Protein AF-0000000082582341 (afdb_homodimer)

Solvent-accessible surface area (backbone atoms only — not comparable to full-atom values): 35645 Å² total; per-residue (Å²): 130,58,56,36,37,36,41,39,41,53,85,80,61,52,72,66,51,51,49,28,47,57,37,18,52,69,56,39,78,40,77,44,79,39,54,70,82,54,96,83,65,78,53,49,65,34,41,37,36,39,53,39,55,27,40,91,81,21,45,34,65,48,45,54,51,43,51,44,54,44,55,75,72,33,64,54,44,21,33,74,12,40,40,35,38,46,36,32,23,73,27,75,42,28,55,51,55,42,49,28,52,51,49,51,55,40,19,58,17,24,20,22,29,57,32,44,36,62,47,76,36,40,50,86,31,60,55,44,52,76,53,43,78,79,36,100,54,54,56,69,55,46,53,28,50,52,27,26,52,50,24,41,52,58,63,67,58,66,82,79,72,74,68,79,82,63,74,46,30,35,25,34,43,33,64,72,71,46,96,64,46,49,35,58,51,50,47,54,57,19,55,72,66,47,79,73,45,48,75,46,78,44,80,50,49,79,52,61,50,51,47,58,55,73,63,51,71,68,57,34,43,57,27,14,76,66,58,36,48,98,80,42,59,59,47,40,70,46,50,51,53,42,56,70,69,24,36,25,40,36,39,41,35,45,53,51,69,48,26,61,42,24,49,60,43,8,47,62,55,45,47,49,26,53,48,69,61,43,81,34,55,80,22,26,42,34,38,39,28,28,8,51,48,57,22,43,52,46,32,50,32,48,48,43,39,32,38,23,49,68,52,16,18,15,35,30,35,49,36,59,50,73,48,70,35,62,56,84,65,35,44,78,68,40,83,65,42,68,56,54,23,48,54,47,29,53,34,49,62,72,44,80,131,56,58,36,36,37,42,39,42,53,85,81,61,51,70,67,53,51,50,28,45,57,38,19,51,67,55,41,78,41,77,44,79,41,54,69,80,52,94,82,65,77,52,48,66,34,42,37,36,39,53,40,55,25,41,89,79,21,47,36,64,48,45,52,51,42,52,44,54,42,55,74,70,34,66,53,44,20,34,75,11,40,39,35,37,44,34,33,23,72,27,74,41,27,56,51,55,43,50,28,52,50,48,51,55,42,19,59,18,23,20,20,30,56,32,45,35,63,46,74,35,40,51,84,32,61,56,44,51,76,53,44,78,79,36,99,55,55,57,67,55,46,51,28,50,53,27,26,51,51,25,42,52,59,61,68,58,66,82,79,71,73,67,78,83,65,73,46,31,35,28,34,42,33,64,69,70,47,95,64,47,47,35,58,52,50,47,54,56,20,54,72,67,46,80,73,44,48,73,46,79,44,79,50,47,77,52,59,50,51,48,58,56,72,62,50,72,70,56,35,43,57,28,14,77,66,59,36,47,99,78,44,60,57,47,39,71,46,49,52,54,42,56,70,68,24,36,24,38,37,38,40,35,48,52,52,68,48,26,63,42,26,49,59,42,9,50,64,55,43,45,49,28,51,49,70,61,42,83,34,55,81,22,25,44,35,36,38,28,28,8,52,50,55,21,45,53,46,31,50,34,49,47,44,39,33,38,23,49,68,52,15,18,16,34,31,34,49,35,60,53,72,50,72,36,62,58,82,63,36,44,79,70,39,84,66,42,68,57,52,22,48,53,46,29,51,34,49,62,72,44,80

InterPro domains:
  IPR005025 NADPH-dependent FMN reductase-like domain [PF03358] (169-320)
  IPR029039 Flavoprotein-like superfamily [G3DSA:3.40.50.360] (167-350)
  IPR029039 Flavoprotein-like superfamily [SSF52218] (169-330)
  IPR051796 Iron-sulfur flavoprotein SsuE-like [PTHR43278] (169-333)

Foldseek 3Di:
DAEEEEEAQDPDADPLLVLLVVLLCVQDPYYHYDRADDLPDAQEQHEYEYEEEQEPVQHRVRVVVRLVVQVVRAQQSHANYEYAYEYEYLAQDNQLVHVLVNCLSNLSNHYWYFFQRYQYQHNVLVVCVVVCVPDVDDSSVSSSVVSNVSSNCSSPDDQDDPPPPDAAEEEEEEEDPDPFDLLVVLLVLLVVLVVSHHYHYDYQYPPQFDAAPCDDPVQLQVQLQVLHDPVRGPLSVPVLVSLVRHQEYEYRAEADVLEGDPRVVRSLRSNVSPLSVDAQRRYAYAYRYEYQPDNRSSHVSVCCSSPRNPSGHIYGRPRYDYYYDRDGPCSVVPPCSSVSSNVNSVSVSSND/DAEEEEEAQDPDADPLLVLLVVLLCVQDPYYHYDRADDLPDAQEQHEYEYEEEQEPVQHRVRVVVRLVVQVVRAQQSHANYEYAYEYEYLAQDNQLVHVLVNCLSNLSNHYWYFFQRYQYQHNVLVVCVVVCVPDVDDSSVSSSVVSNVSSNCSSPDDQPDPPPPDAAEEEEEEEDDDPFDLLVVLLVLLVVLVVSHHYHYDYQYPPQFDAAPPDDPVQLQVQLVVLHDPVRGPLSVPVLVSLVRGQEYEYRAEADVLEGDPRVVRSLRSNVSPLSVDAQRRYAYAYRYEYQPDNRSSHVSVCCSSPRNPSGHIYGRPRYDYYHDRDGPCSVVPPCSSVSSNVNSVSVSSND

Nearest PDB structures (foldseek):
  2oys-assembly1_A  TM=7.248E-01  e=3.483E-06  Streptococcus pneumoniae TIGR4
  4r81-assembly3_C-2  TM=6.813E-01  e=4.860E-05  Methanothermobacter marburgensis str. Marburg
  4r81-assembly3_B  TM=6.682E-01  e=8.514E-05  Methanothermobacter marburgensis str. Marburg
  4r81-assembly1_A  TM=6.478E-01  e=1.333E-04  Methanothermobacter marburgensis str. Marburg
  9bon-assembly1_A  TM=3.821E-01  e=8.399E-01  Clostridium perfringens

Secondary structure (DSSP, 8-state):
--EEEEE---S---HHHHHHHHHHHTT-SEEEEE-S--TT---TT-EEEEEEEE-TTS--HHHHHHHHHHHHH-TTTTTTEEEEEEEEESSSSSHHHHHHHHHHHHHHTTEEEEEEEEEEE-SS-GGGHHHHTT--S-HHHHHHHHHHHHHHHHHH-------SSS-EEEEEEE---SS--HHHHHHHHHHTT-TTEEEEEEE--TTTSPPP----HHHHHHHHHTT--TT-THIIIIIHHHHHH-SEEEEEEE-SSSS--HHHHHHHHHTHHHHTTS--TT-EEEEEEEESSS-HHHHHHHHIIIIIIIS--BB-TT-EEEEE--STTGGGGSTTHHHHHHHHHHHHHHH-/--EEEEE---S---HHHHHHHHHHHTT-SEEEEE-S--TT---TT-EEEEEEEE-TTS--HHHHHHHHHHHHH-TTTTTTEEEEEEEEESSSSSHHHHHHHHHHHHHHTTEEEEEEEEEEE-SS-GGGHHHHTT--S-HHHHHHHHHHHHHHHHHH-------SSS-EEEEEEE---SS--HHHHHHHHHHTT-TTEEEEEEE--TTTSPPP----HHHHHHHHHTT--TT-THIIIIIHHHHHH-SEEEEEEE-SSSS--HHHHHHHHHTHHHHTTS--TT-EEEEEEEESSS-HHHHHHHHIIIIIIIS--BB-TT-EEEEE--STTGGGGSTTHHHHHHHHHHHHHHH-

Radius of gyration: 24.18 Å; Cα contacts (8 Å, |Δi|>4): 1572; chains: 2; bounding box: 55×69×56 Å

Structure (mmCIF, N/CA/C/O backbone):
data_AF-0000000082582341-model_v1
#
loop_
_entity.id
_entity.type
_entity.pdbx_description
1 polymer 'NAD(P)H-dependent oxidoreductase'
#
loop_
_atom_site.group_PDB
_atom_site.id
_atom_site.type_symbol
_atom_site.label_atom_id
_atom_site.label_alt_id
_atom_site.label_comp_id
_atom_site.label_asym_id
_atom_site.label_entity_id
_atom_site.label_seq_id
_atom_site.pdbx_PDB_ins_code
_atom_site.Cartn_x
_atom_site.Cartn_y
_atom_site.Cartn_z
_atom_site.occupancy
_atom_site.B_iso_or_equiv
_atom_site.auth_seq_id
_atom_site.auth_comp_id
_atom_site.auth_asym_id
_atom_site.auth_atom_id
_atom_site.pdbx_PDB_model_num
ATOM 1 N N . MET A 1 1 ? 14.305 35.844 6.598 1 64 1 MET A N 1
ATOM 2 C CA . MET A 1 1 ? 14.727 35.188 5.359 1 64 1 MET A CA 1
ATOM 3 C C . MET A 1 1 ? 14.422 33.688 5.398 1 64 1 MET A C 1
ATOM 5 O O . MET A 1 1 ? 14.758 33.031 6.371 1 64 1 MET A O 1
ATOM 9 N N . GLU A 1 2 ? 13.531 33.156 4.426 1 87.44 2 GLU A N 1
ATOM 10 C CA . GLU A 1 2 ? 13.109 31.75 4.504 1 87.44 2 GLU A CA 1
ATOM 11 C C . GLU A 1 2 ? 14.164 30.828 3.914 1 87.44 2 GLU A C 1
ATOM 13 O O . GLU A 1 2 ? 14.594 31.016 2.773 1 87.44 2 GLU A O 1
ATOM 18 N N . ILE A 1 3 ? 14.852 30.031 4.793 1 95.56 3 ILE A N 1
ATOM 19 C CA . ILE A 1 3 ? 15.867 29.062 4.383 1 95.56 3 ILE A CA 1
ATOM 20 C C . ILE A 1 3 ? 15.211 27.719 4.105 1 95.56 3 ILE A C 1
ATOM 22 O O . ILE A 1 3 ? 14.391 27.234 4.891 1 95.56 3 ILE A O 1
ATOM 26 N N . LEU A 1 4 ? 15.508 27.188 2.916 1 98.44 4 LEU A N 1
ATOM 27 C CA . LEU A 1 4 ? 15.062 25.844 2.555 1 98.44 4 LEU A CA 1
ATOM 28 C C . LEU A 1 4 ? 16.203 24.828 2.725 1 98.44 4 LEU A C 1
ATOM 30 O O . LEU A 1 4 ? 17.328 25.094 2.318 1 98.44 4 LEU A O 1
ATOM 34 N N . TYR A 1 5 ? 15.945 23.781 3.404 1 98.75 5 TYR A N 1
ATOM 35 C CA . TYR A 1 5 ? 16.891 22.672 3.475 1 98.75 5 TYR A CA 1
ATOM 36 C C . TYR A 1 5 ? 16.5 21.578 2.49 1 98.75 5 TYR A C 1
ATOM 38 O O . TYR A 1 5 ? 15.43 20.969 2.615 1 98.75 5 TYR A O 1
ATOM 46 N N . VAL A 1 6 ? 17.328 21.328 1.526 1 98.81 6 VAL A N 1
ATOM 47 C CA . VAL A 1 6 ? 17.078 20.328 0.488 1 98.81 6 VAL A CA 1
ATOM 48 C C . VAL A 1 6 ? 17.812 19.031 0.838 1 98.81 6 VAL A C 1
ATOM 50 O O . VAL A 1 6 ? 19.047 18.969 0.804 1 98.81 6 VAL A O 1
ATOM 53 N N . VAL A 1 7 ? 17.047 18 1.194 1 98.88 7 VAL A N 1
ATOM 54 C CA . VAL A 1 7 ? 17.594 16.672 1.496 1 98.88 7 VAL A CA 1
ATOM 55 C C . VAL A 1 7 ? 17.781 15.891 0.203 1 98.88 7 VAL A C 1
ATOM 57 O O . VAL A 1 7 ? 16.812 15.414 -0.391 1 98.88 7 VAL A O 1
ATOM 60 N N . SER A 1 8 ? 18.969 15.703 -0.182 1 98.56 8 SER A N 1
ATOM 61 C CA . SER A 1 8 ? 19.312 15.102 -1.469 1 98.56 8 SER A CA 1
ATOM 62 C C . SER A 1 8 ? 20.531 14.195 -1.351 1 98.56 8 SER A C 1
ATOM 64 O O . SER A 1 8 ? 21.562 14.461 -1.955 1 98.56 8 SER A O 1
ATOM 66 N N . PRO A 1 9 ? 20.328 13.055 -0.68 1 98.56 9 PRO A N 1
ATOM 67 C CA . PRO A 1 9 ? 21.484 12.156 -0.505 1 98.56 9 PRO A CA 1
ATOM 68 C C . PRO A 1 9 ? 21.859 11.422 -1.792 1 98.56 9 PRO A C 1
ATOM 70 O O . PRO A 1 9 ? 22.953 10.867 -1.89 1 98.56 9 PRO A O 1
ATOM 73 N N . ASN A 1 10 ? 20.984 11.297 -2.74 1 98.25 10 ASN A N 1
ATOM 74 C CA . ASN A 1 10 ? 21.281 10.688 -4.027 1 98.25 10 ASN A CA 1
ATOM 75 C C . ASN A 1 10 ? 22.094 11.617 -4.918 1 98.25 10 ASN A C 1
ATOM 77 O O . ASN A 1 10 ? 21.609 12.68 -5.32 1 98.25 10 ASN A O 1
ATOM 81 N N . ASP A 1 11 ? 23.297 11.273 -5.297 1 96.12 11 ASP A N 1
ATOM 82 C CA . ASP A 1 11 ? 24.172 12.141 -6.074 1 96.12 11 ASP A CA 1
ATOM 83 C C . ASP A 1 11 ? 23.906 11.992 -7.57 1 96.12 11 ASP A C 1
ATOM 85 O O . ASP A 1 11 ? 24.406 12.789 -8.375 1 96.12 11 ASP A O 1
ATOM 89 N N . ASP A 1 12 ? 23.188 11 -7.926 1 96.25 12 ASP A N 1
ATOM 90 C CA . ASP A 1 12 ? 22.891 10.758 -9.336 1 96.25 12 ASP A CA 1
ATOM 91 C C . ASP A 1 12 ? 21.469 11.211 -9.68 1 96.25 12 ASP A C 1
ATOM 93 O O . ASP A 1 12 ? 20.641 10.398 -10.07 1 96.25 12 ASP A O 1
ATOM 97 N N . LEU A 1 13 ? 21.281 12.508 -9.641 1 98.31 13 LEU A N 1
ATOM 98 C CA . LEU A 1 13 ? 19.969 13.062 -9.938 1 98.31 13 LEU A CA 1
ATOM 99 C C . LEU A 1 13 ? 19.797 13.273 -11.445 1 98.31 13 LEU A C 1
ATOM 101 O O . LEU A 1 13 ? 20.734 13.688 -12.125 1 98.31 13 LEU A O 1
ATOM 105 N N . SER A 1 14 ? 18.734 13 -11.984 1 98.38 14 SER A N 1
ATOM 106 C CA . SER A 1 14 ? 18.406 13.273 -13.383 1 98.38 14 SER A CA 1
ATOM 107 C C . SER A 1 14 ? 18.344 14.773 -13.648 1 98.38 14 SER A C 1
ATOM 109 O O . SER A 1 14 ? 18.125 15.562 -12.734 1 98.38 14 SER A O 1
ATOM 111 N N . ASP A 1 15 ? 18.562 15.195 -14.898 1 98.38 15 ASP A N 1
ATOM 112 C CA . ASP A 1 15 ? 18.406 16.594 -15.289 1 98.38 15 ASP A CA 1
ATOM 113 C C . ASP A 1 15 ? 17 17.094 -14.977 1 98.38 15 ASP A C 1
ATOM 115 O O . ASP A 1 15 ? 16.828 18.234 -14.531 1 98.38 15 ASP A O 1
ATOM 119 N N . ARG A 1 16 ? 16.047 16.297 -15.227 1 98.5 16 ARG A N 1
ATOM 120 C CA . ARG A 1 16 ? 14.672 16.672 -14.961 1 98.5 16 ARG A CA 1
ATOM 121 C C . ARG A 1 16 ? 14.477 17.047 -13.492 1 98.5 16 ARG A C 1
ATOM 123 O O . ARG A 1 16 ? 13.898 18.094 -13.18 1 98.5 16 ARG A O 1
ATOM 130 N N . LEU A 1 17 ? 14.922 16.156 -12.547 1 98.88 17 LEU A N 1
ATOM 131 C CA . LEU A 1 17 ? 14.766 16.422 -11.125 1 98.88 17 LEU A CA 1
ATOM 132 C C . LEU A 1 17 ? 15.531 17.672 -10.719 1 98.88 17 LEU A C 1
ATOM 134 O O . LEU A 1 17 ? 15.078 18.438 -9.859 1 98.88 17 LEU A O 1
ATOM 138 N N . LYS A 1 18 ? 16.688 17.906 -11.312 1 98.75 18 LYS A N 1
ATOM 139 C CA . LYS A 1 18 ? 17.453 19.125 -11.047 1 98.75 18 LYS A CA 1
ATOM 140 C C . LYS A 1 18 ? 16.672 20.359 -11.461 1 98.75 18 LYS A C 1
ATOM 142 O O . LYS A 1 18 ? 16.656 21.359 -10.727 1 98.75 18 LYS A O 1
ATOM 147 N N . TYR A 1 19 ? 16.047 20.312 -12.617 1 98.75 19 TYR A N 1
ATOM 148 C CA . TYR A 1 19 ? 15.273 21.453 -13.102 1 98.75 19 TYR A CA 1
ATOM 149 C C . TYR A 1 19 ? 14.031 21.656 -12.242 1 98.75 19 TYR A C 1
ATOM 151 O O . TYR A 1 19 ? 13.633 22.797 -11.984 1 98.75 19 TYR A O 1
ATOM 159 N N . MET A 1 20 ? 13.375 20.562 -11.875 1 98.88 20 MET A N 1
ATOM 160 C CA . MET A 1 20 ? 12.281 20.688 -10.914 1 98.88 20 MET A CA 1
ATOM 161 C C . MET A 1 20 ? 12.734 21.422 -9.664 1 98.88 20 MET A C 1
ATOM 163 O O . MET A 1 20 ? 12.039 22.328 -9.195 1 98.88 20 MET A O 1
ATOM 167 N N . THR A 1 21 ? 13.875 21.016 -9.172 1 98.88 21 THR A N 1
ATOM 168 C CA . THR A 1 21 ? 14.422 21.578 -7.945 1 98.88 21 THR A CA 1
ATOM 169 C C . THR A 1 21 ? 14.734 23.062 -8.133 1 98.88 21 THR A C 1
ATOM 171 O O . THR A 1 21 ? 14.422 23.891 -7.266 1 98.88 21 THR A O 1
ATOM 174 N N . GLU A 1 22 ? 15.328 23.406 -9.242 1 98.75 22 GLU A N 1
ATOM 175 C CA . GLU A 1 22 ? 15.672 24.797 -9.547 1 98.75 22 GLU A CA 1
ATOM 176 C C . GLU A 1 22 ? 14.438 25.688 -9.523 1 98.75 22 GLU A C 1
ATOM 178 O O . GLU A 1 22 ? 14.5 26.828 -9.07 1 98.75 22 GLU A O 1
ATOM 183 N N . ASN A 1 23 ? 13.367 25.203 -10.086 1 98.88 23 ASN A N 1
ATOM 184 C CA . ASN A 1 23 ? 12.133 25.969 -10.078 1 98.88 23 ASN A CA 1
ATOM 185 C C . ASN A 1 23 ? 11.531 26.062 -8.68 1 98.88 23 ASN A C 1
ATOM 187 O O . ASN A 1 23 ? 11.031 27.109 -8.281 1 98.88 23 ASN A O 1
ATOM 191 N N . PHE A 1 24 ? 11.602 25 -7.961 1 98.88 24 PHE A N 1
ATOM 192 C CA . PHE A 1 24 ? 11.062 24.953 -6.605 1 98.88 24 PHE A CA 1
ATOM 193 C C . PHE A 1 24 ? 11.766 25.969 -5.707 1 98.88 24 PHE A C 1
ATOM 195 O O . PHE A 1 24 ? 11.117 26.703 -4.969 1 98.88 24 PHE A O 1
ATOM 202 N N . ILE A 1 25 ? 13.062 26.094 -5.738 1 98.62 25 ILE A N 1
ATOM 203 C CA . ILE A 1 25 ? 13.852 26.797 -4.738 1 98.62 25 ILE A CA 1
ATOM 204 C C . ILE A 1 25 ? 13.852 28.297 -5.039 1 98.62 25 ILE A C 1
ATOM 206 O O . ILE A 1 25 ? 14.266 29.109 -4.203 1 98.62 25 ILE A O 1
ATOM 210 N N . LYS A 1 26 ? 13.328 28.719 -6.203 1 98 26 LYS A N 1
ATOM 211 C CA . LYS A 1 26 ? 13.227 30.125 -6.555 1 98 26 LYS A CA 1
ATOM 212 C C . LYS A 1 26 ? 12.391 30.891 -5.523 1 98 26 LYS A C 1
ATOM 214 O O . LYS A 1 26 ? 12.5 32.125 -5.418 1 98 26 LYS A O 1
ATOM 219 N N . ASN A 1 27 ? 11.633 30.234 -4.801 1 97 27 ASN A N 1
ATOM 220 C CA . ASN A 1 27 ? 10.711 30.828 -3.842 1 97 27 ASN A CA 1
ATOM 221 C C . ASN A 1 27 ? 11.383 31.094 -2.5 1 97 27 ASN A C 1
ATOM 223 O O . ASN A 1 27 ? 10.766 31.625 -1.58 1 97 27 ASN A O 1
ATOM 227 N N . PHE A 1 28 ? 12.625 30.734 -2.359 1 97.88 28 PHE A N 1
ATOM 228 C CA . PHE A 1 28 ? 13.344 30.844 -1.098 1 97.88 28 PHE A CA 1
ATOM 229 C C . PHE A 1 28 ? 14.555 31.75 -1.239 1 97.88 28 PHE A C 1
ATOM 231 O O . PHE A 1 28 ? 15.156 31.844 -2.312 1 97.88 28 PHE A O 1
ATOM 238 N N . ASP A 1 29 ? 14.961 32.438 -0.129 1 96.81 29 ASP A N 1
ATOM 239 C CA . ASP A 1 29 ? 16.094 33.344 -0.121 1 96.81 29 ASP A CA 1
ATOM 240 C C . ASP A 1 29 ? 17.422 32.594 -0.11 1 96.81 29 ASP A C 1
ATOM 242 O O . ASP A 1 29 ? 18.406 33.062 -0.669 1 96.81 29 ASP A O 1
ATOM 246 N N . SER A 1 30 ? 17.406 31.531 0.622 1 97.19 30 SER A N 1
ATOM 247 C CA . SER A 1 30 ? 18.609 30.719 0.749 1 97.19 30 SER A CA 1
ATOM 248 C C . SER A 1 30 ? 18.281 29.234 0.771 1 97.19 30 SER A C 1
ATOM 250 O O . SER A 1 30 ? 17.172 28.844 1.163 1 97.19 30 SER A O 1
ATOM 252 N N . VAL A 1 31 ? 19.203 28.469 0.292 1 98.19 31 VAL A N 1
ATOM 253 C CA . VAL A 1 31 ? 19.031 27.016 0.19 1 98.19 31 VAL A CA 1
ATOM 254 C C . VAL A 1 31 ? 20.25 26.312 0.762 1 98.19 31 VAL A C 1
ATOM 256 O O . VAL A 1 31 ? 21.391 26.703 0.484 1 98.19 31 VAL A O 1
ATOM 259 N N . LYS A 1 32 ? 20.047 25.375 1.616 1 98.12 32 LYS A N 1
ATOM 260 C CA . LYS A 1 32 ? 21.094 24.5 2.133 1 98.12 32 LYS A CA 1
ATOM 261 C C . LYS A 1 32 ? 20.859 23.047 1.711 1 98.12 32 LYS A C 1
ATOM 263 O O . LYS A 1 32 ? 19.797 22.484 1.974 1 98.12 32 LYS A O 1
ATOM 268 N N . TYR A 1 33 ? 21.844 22.453 1.106 1 98.25 33 TYR A N 1
ATOM 269 C CA . TYR A 1 33 ? 21.734 21.078 0.656 1 98.25 33 TYR A CA 1
ATOM 270 C C . TYR A 1 33 ? 22.297 20.125 1.698 1 98.25 33 TYR A C 1
ATOM 272 O O . TYR A 1 33 ? 23.375 20.344 2.248 1 98.25 33 TYR A O 1
ATOM 280 N N . ILE A 1 34 ? 21.516 19.125 2.014 1 98.56 34 ILE A N 1
ATOM 281 C CA . ILE A 1 34 ? 21.922 18.047 2.898 1 98.56 34 ILE A CA 1
ATOM 282 C C . ILE A 1 34 ? 22.188 16.781 2.078 1 98.56 34 ILE A C 1
ATOM 284 O O . ILE A 1 34 ? 21.25 16.141 1.586 1 98.56 34 ILE A O 1
ATOM 288 N N . LYS A 1 35 ? 23.422 16.297 2.049 1 97.88 35 LYS A N 1
ATOM 289 C CA . LYS A 1 35 ? 23.812 15.211 1.156 1 97.88 35 LYS A CA 1
ATOM 290 C C . LYS A 1 35 ? 24.016 13.914 1.927 1 97.88 35 LYS A C 1
ATOM 292 O O . LYS A 1 35 ? 23.984 12.828 1.341 1 97.88 35 LYS A O 1
ATOM 297 N N . LYS A 1 36 ? 24.312 14.07 3.182 1 97.44 36 LYS A N 1
ATOM 298 C CA . LYS A 1 36 ? 24.562 12.898 4.016 1 97.44 36 LYS A CA 1
ATOM 299 C C . LYS A 1 36 ? 24.156 13.156 5.465 1 97.44 36 LYS A C 1
ATOM 301 O O . LYS A 1 36 ? 24.047 14.312 5.887 1 97.44 36 LYS A O 1
ATOM 306 N N . PHE A 1 37 ? 23.938 12.094 6.129 1 97.69 37 PHE A N 1
ATOM 307 C CA . PHE A 1 37 ? 23.672 12.18 7.562 1 97.69 37 PHE A CA 1
ATOM 308 C C . PHE A 1 37 ? 24.984 12.328 8.336 1 97.69 37 PHE A C 1
ATOM 310 O O . PHE A 1 37 ? 25.984 11.688 8.016 1 97.69 37 PHE A O 1
ATOM 317 N N . THR A 1 38 ? 25 13.234 9.234 1 96.88 38 THR A N 1
ATOM 318 C CA . THR A 1 38 ? 26.047 13.375 10.25 1 96.88 38 THR A CA 1
ATOM 319 C C . THR A 1 38 ? 25.438 13.492 11.641 1 96.88 38 THR A C 1
ATOM 321 O O . THR A 1 38 ? 24.312 13.977 11.797 1 96.88 38 THR A O 1
ATOM 324 N N . PRO A 1 39 ? 26.094 13.039 12.625 1 94.19 39 PRO A N 1
ATOM 325 C CA . PRO A 1 39 ? 25.547 13.109 13.984 1 94.19 39 PRO A CA 1
ATOM 326 C C . PRO A 1 39 ? 25.188 14.531 14.406 1 94.19 39 PRO A C 1
ATOM 328 O O . PRO A 1 39 ? 24.344 14.727 15.281 1 94.19 39 PRO A O 1
ATOM 331 N N . SER A 1 40 ? 25.812 15.531 13.82 1 95.19 40 SER A N 1
ATOM 332 C CA . SER A 1 40 ? 25.578 16.922 14.195 1 95.19 40 SER A CA 1
ATOM 333 C C . SER A 1 40 ? 24.438 17.531 13.383 1 95.19 40 SER A C 1
ATOM 335 O O . SER A 1 40 ? 24.047 18.672 13.617 1 95.19 40 SER A O 1
ATOM 337 N N . LEU A 1 41 ? 23.891 16.75 12.477 1 96.69 41 LEU A N 1
ATOM 338 C CA . LEU A 1 41 ? 22.844 17.25 11.594 1 96.69 41 LEU A CA 1
ATOM 339 C C . LEU A 1 41 ? 21.594 17.594 12.383 1 96.69 41 LEU A C 1
ATOM 341 O O . LEU A 1 41 ? 21.109 16.781 13.18 1 96.69 41 LEU A O 1
ATOM 345 N N . ASN A 1 42 ? 21.109 18.781 12.273 1 97.5 42 ASN A N 1
ATOM 346 C CA . ASN A 1 42 ? 19.859 19.234 12.891 1 97.5 42 ASN A CA 1
ATOM 347 C C . ASN A 1 42 ? 18.844 19.672 11.844 1 97.5 42 ASN A C 1
ATOM 349 O O . ASN A 1 42 ? 19.031 20.672 11.164 1 97.5 42 ASN A O 1
ATOM 353 N N . LEU A 1 43 ? 17.766 18.969 11.719 1 98.12 43 LEU A N 1
ATOM 354 C CA . LEU A 1 43 ? 16.719 19.281 10.734 1 98.12 43 LEU A CA 1
ATOM 355 C C . LEU A 1 43 ? 15.414 19.641 11.422 1 98.12 43 LEU A C 1
ATOM 357 O O . LEU A 1 43 ? 14.344 19.578 10.805 1 98.12 43 LEU A O 1
ATOM 361 N N . LYS A 1 44 ? 15.477 19.984 12.75 1 98.06 44 LYS A N 1
ATOM 362 C CA . LYS A 1 44 ? 14.297 20.453 13.477 1 98.06 44 LYS A CA 1
ATOM 363 C C . LYS A 1 44 ? 13.977 21.906 13.133 1 98.06 44 LYS A C 1
ATOM 365 O O . LYS A 1 44 ? 14.875 22.703 12.883 1 98.06 44 LYS A O 1
ATOM 370 N N . ASN A 1 45 ? 12.688 22.234 13.125 1 96.44 45 ASN A N 1
ATOM 371 C CA . ASN A 1 45 ? 12.211 23.594 12.906 1 96.44 45 ASN A CA 1
ATOM 372 C C . ASN A 1 45 ? 12.688 24.156 11.562 1 96.44 45 ASN A C 1
ATOM 374 O O . ASN A 1 45 ? 13.211 25.266 11.492 1 96.44 45 ASN A O 1
ATOM 378 N N . LYS A 1 46 ? 12.547 23.312 10.523 1 97.44 46 LYS A N 1
ATOM 379 C CA . LYS A 1 46 ? 13.023 23.703 9.195 1 97.44 46 LYS A CA 1
ATOM 380 C C . LYS A 1 46 ? 11.961 23.469 8.141 1 97.44 46 LYS A C 1
ATOM 382 O O . LYS A 1 46 ? 11.016 22.703 8.359 1 97.44 46 LYS A O 1
ATOM 387 N N . LYS A 1 47 ? 12.039 24.203 7.07 1 98.19 47 LYS A N 1
ATOM 388 C CA . LYS A 1 47 ? 11.375 23.812 5.828 1 98.19 47 LYS A CA 1
ATOM 389 C C . LYS A 1 47 ? 12.227 22.844 5.02 1 98.19 47 LYS A C 1
ATOM 391 O O . LYS A 1 47 ? 13.383 23.156 4.695 1 98.19 47 LYS A O 1
ATOM 396 N N . LEU A 1 48 ? 11.664 21.719 4.703 1 98.81 48 LEU A N 1
ATOM 397 C CA . LEU A 1 48 ? 12.43 20.641 4.109 1 98.81 48 LEU A CA 1
ATOM 398 C C . LEU A 1 48 ? 11.891 20.281 2.73 1 98.81 48 LEU A C 1
ATOM 400 O O . LEU A 1 48 ? 10.68 20.25 2.52 1 98.81 48 LEU A O 1
ATOM 404 N N . LEU A 1 49 ? 12.742 20.062 1.791 1 98.94 49 LEU A N 1
ATOM 405 C CA . LEU A 1 49 ? 12.43 19.469 0.498 1 98.94 49 LEU A CA 1
ATOM 406 C C . LEU A 1 49 ? 13.188 18.156 0.308 1 98.94 49 LEU A C 1
ATOM 408 O O . LEU A 1 49 ? 14.422 18.141 0.325 1 98.94 49 LEU A O 1
ATOM 412 N N . PHE A 1 50 ? 12.492 17.062 0.195 1 98.94 50 PHE A N 1
ATOM 413 C CA . PHE A 1 50 ? 13.094 15.766 -0.097 1 98.94 50 PHE A CA 1
ATOM 414 C C . PHE A 1 50 ? 13.133 15.508 -1.6 1 98.94 50 PHE A C 1
ATOM 416 O O . PHE A 1 50 ? 12.102 15.594 -2.273 1 98.94 50 PHE A O 1
ATOM 423 N N . LEU A 1 51 ? 14.289 15.242 -2.129 1 98.94 51 LEU A N 1
ATOM 424 C CA . LEU A 1 51 ? 14.422 14.859 -3.531 1 98.94 51 LEU A CA 1
ATOM 425 C C . LEU A 1 51 ? 14.547 13.344 -3.672 1 98.94 51 LEU A C 1
ATOM 427 O O . LEU A 1 51 ? 15.414 12.727 -3.053 1 98.94 51 LEU A O 1
ATOM 431 N N . LEU A 1 52 ? 13.695 12.758 -4.469 1 98.94 52 LEU A N 1
ATOM 432 C CA . LEU A 1 52 ? 13.727 11.312 -4.707 1 98.94 52 LEU A CA 1
ATOM 433 C C . LEU A 1 52 ? 14.031 11.016 -6.168 1 98.94 52 LEU A C 1
ATOM 435 O O . LEU A 1 52 ? 13.25 11.359 -7.055 1 98.94 52 LEU A O 1
ATOM 439 N N . GLN A 1 53 ? 15.125 10.445 -6.43 1 98.88 53 GLN A N 1
ATOM 440 C CA . GLN A 1 53 ? 15.438 9.859 -7.73 1 98.88 53 GLN A CA 1
ATOM 441 C C . GLN A 1 53 ? 15.242 8.352 -7.719 1 98.88 53 GLN A C 1
ATOM 443 O O . GLN A 1 53 ? 16.062 7.617 -7.16 1 98.88 53 GLN A O 1
ATOM 448 N N . LEU A 1 54 ? 14.227 7.891 -8.375 1 98.75 54 LEU A N 1
ATOM 449 C CA . LEU A 1 54 ? 13.852 6.484 -8.258 1 98.75 54 LEU A CA 1
ATOM 450 C C . LEU A 1 54 ? 14.562 5.645 -9.312 1 98.75 54 LEU A C 1
ATOM 452 O O . LEU A 1 54 ? 14.711 6.078 -10.461 1 98.75 54 LEU A O 1
ATOM 456 N N . ASP A 1 55 ? 14.984 4.473 -8.906 1 98.12 55 ASP A N 1
ATOM 457 C CA . ASP A 1 55 ? 15.625 3.535 -9.82 1 98.12 55 ASP A CA 1
ATOM 458 C C . ASP A 1 55 ? 14.594 2.691 -10.555 1 98.12 55 ASP A C 1
ATOM 460 O O . ASP A 1 55 ? 13.406 3.02 -10.555 1 98.12 55 ASP A O 1
ATOM 464 N N . VAL A 1 56 ? 15.023 1.624 -11.203 1 97.56 56 VAL A N 1
ATOM 465 C CA . VAL A 1 56 ? 14.195 0.828 -12.102 1 97.56 56 VAL A CA 1
ATOM 466 C C . VAL A 1 56 ? 13.086 0.139 -11.305 1 97.56 56 VAL A C 1
ATOM 468 O O . VAL A 1 56 ? 12.031 -0.181 -11.852 1 97.56 56 VAL A O 1
ATOM 471 N N . ASN A 1 57 ? 13.305 -0.049 -9.945 1 98.19 57 ASN A N 1
ATOM 472 C CA . ASN A 1 57 ? 12.32 -0.753 -9.125 1 98.19 57 ASN A CA 1
ATOM 473 C C . ASN A 1 57 ? 11.508 0.214 -8.266 1 98.19 57 ASN A C 1
ATOM 475 O O . ASN A 1 57 ? 10.719 -0.212 -7.426 1 98.19 57 ASN A O 1
ATOM 479 N N . GLY A 1 58 ? 11.711 1.538 -8.422 1 98.12 58 GLY A N 1
ATOM 480 C CA . GLY A 1 58 ? 10.883 2.531 -7.762 1 98.12 58 GLY A CA 1
ATOM 481 C C . GLY A 1 58 ? 11.406 2.934 -6.395 1 98.12 58 GLY A C 1
ATOM 482 O O . GLY A 1 58 ? 10.648 3.393 -5.543 1 98.12 58 GLY A O 1
ATOM 483 N N . PHE A 1 59 ? 12.742 2.744 -6.133 1 98.62 59 PHE A N 1
ATOM 484 C CA . PHE A 1 59 ? 13.312 3.115 -4.844 1 98.62 59 PHE A CA 1
ATOM 485 C C . PHE A 1 59 ? 14.43 4.137 -5.02 1 98.62 59 PHE A C 1
ATOM 487 O O . PHE A 1 59 ? 15.055 4.203 -6.078 1 98.62 59 PHE A O 1
ATOM 494 N N . ASP A 1 60 ? 14.578 5.039 -4.152 1 98.75 60 ASP A N 1
ATOM 495 C CA . ASP A 1 60 ? 15.773 5.855 -3.959 1 98.75 60 ASP A CA 1
ATOM 496 C C . ASP A 1 60 ? 16.594 5.359 -2.771 1 98.75 60 ASP A C 1
ATOM 498 O O . ASP A 1 60 ? 16.391 5.793 -1.639 1 98.75 60 ASP A O 1
ATOM 502 N N . LEU A 1 61 ? 17.547 4.453 -3.033 1 98.56 61 LEU A N 1
ATOM 503 C CA . LEU A 1 61 ? 18.266 3.729 -1.984 1 98.56 61 LEU A CA 1
ATOM 504 C C . LEU A 1 61 ? 19.062 4.684 -1.11 1 98.56 61 LEU A C 1
ATOM 506 O O . LEU A 1 61 ? 19.047 4.57 0.117 1 98.56 61 LEU A O 1
ATOM 510 N N . PRO A 1 62 ? 19.734 5.699 -1.667 1 98.75 62 PRO A N 1
ATOM 511 C CA . PRO A 1 62 ? 20.438 6.66 -0.807 1 98.75 62 PRO A CA 1
ATOM 512 C C . PRO A 1 62 ? 19.484 7.395 0.141 1 98.75 62 PRO A C 1
ATOM 514 O O . PRO A 1 62 ? 19.828 7.605 1.31 1 98.75 62 PRO A O 1
ATOM 517 N N . MET A 1 63 ? 18.344 7.816 -0.318 1 98.81 63 MET A N 1
ATOM 518 C CA . MET A 1 63 ? 17.375 8.492 0.546 1 98.81 63 MET A CA 1
ATOM 519 C C . MET A 1 63 ? 16.906 7.566 1.665 1 98.81 63 MET A C 1
ATOM 521 O O . MET A 1 63 ? 16.828 7.98 2.822 1 98.81 63 MET A O 1
ATOM 525 N N . LEU A 1 64 ? 16.609 6.281 1.291 1 98.75 64 LEU A N 1
ATOM 526 C CA . LEU A 1 64 ? 16.172 5.328 2.305 1 98.75 64 LEU A CA 1
ATOM 527 C C . LEU A 1 64 ? 17.25 5.133 3.367 1 98.75 64 LEU A C 1
ATOM 529 O O . LEU A 1 64 ? 16.938 5 4.555 1 98.75 64 LEU A O 1
ATOM 533 N N . ASN A 1 65 ? 18.453 5.066 2.889 1 98.69 65 ASN A N 1
ATOM 534 C CA . ASN A 1 65 ? 19.562 4.938 3.838 1 98.69 65 ASN A CA 1
ATOM 535 C C . ASN A 1 65 ? 19.672 6.164 4.738 1 98.69 65 ASN A C 1
ATOM 537 O O . ASN A 1 65 ? 19.906 6.035 5.941 1 98.69 65 ASN A O 1
ATOM 541 N N . PHE A 1 66 ? 19.562 7.375 4.16 1 98.81 66 PHE A N 1
ATOM 542 C CA . PHE A 1 66 ? 19.594 8.625 4.918 1 98.81 66 PHE A CA 1
ATOM 543 C C . PHE A 1 66 ? 18.516 8.625 5.996 1 98.81 66 PHE A C 1
ATOM 545 O O . PHE A 1 66 ? 18.781 8.953 7.152 1 98.81 66 PHE A O 1
ATOM 552 N N . LEU A 1 67 ? 17.297 8.258 5.648 1 98.75 67 LEU A N 1
ATOM 553 C CA . LEU A 1 67 ? 16.172 8.242 6.574 1 98.75 67 LEU A CA 1
ATOM 554 C C . LEU A 1 67 ? 16.375 7.207 7.672 1 98.75 67 LEU A C 1
ATOM 556 O O . LEU A 1 67 ? 15.961 7.41 8.812 1 98.75 67 LEU A O 1
ATOM 560 N N . LYS A 1 68 ? 16.984 6.082 7.285 1 98.5 68 LYS A N 1
ATOM 561 C CA . LYS A 1 68 ? 17.312 5.066 8.281 1 98.5 68 LYS A CA 1
ATOM 562 C C . LYS A 1 68 ? 18.25 5.629 9.352 1 98.5 68 LYS A C 1
ATOM 564 O O . LYS A 1 68 ? 18 5.445 10.547 1 98.5 68 LYS A O 1
ATOM 569 N N . GLU A 1 69 ? 19.266 6.312 8.906 1 98.38 69 GLU A N 1
ATOM 570 C CA . GLU A 1 69 ? 20.234 6.902 9.836 1 98.38 69 GLU A CA 1
ATOM 571 C C . GLU A 1 69 ? 19.562 7.953 10.719 1 98.38 69 GLU A C 1
ATOM 573 O O . GLU A 1 69 ? 19.844 8.023 11.922 1 98.38 69 GLU A O 1
ATOM 578 N N . LEU A 1 70 ? 18.719 8.773 10.156 1 98.19 70 LEU A N 1
ATOM 579 C CA . LEU A 1 70 ? 17.969 9.773 10.922 1 98.19 70 LEU A CA 1
ATOM 580 C C . LEU A 1 70 ? 17.109 9.109 11.992 1 98.19 70 LEU A C 1
ATOM 582 O O . LEU A 1 70 ? 17.094 9.555 13.141 1 98.19 70 LEU A O 1
ATOM 586 N N . SER A 1 71 ? 16.406 8.039 11.586 1 98 71 SER A N 1
ATOM 587 C CA . SER A 1 71 ? 15.508 7.32 12.492 1 98 71 SER A CA 1
ATOM 588 C C . SER A 1 71 ? 16.266 6.703 13.656 1 98 71 SER A C 1
ATOM 590 O O . SER A 1 71 ? 15.766 6.637 14.773 1 98 71 SER A O 1
ATOM 592 N N . CYS A 1 72 ? 17.469 6.227 13.406 1 97.44 72 CYS A N 1
ATOM 593 C CA . CYS A 1 72 ? 18.297 5.602 14.43 1 97.44 72 CYS A CA 1
ATOM 594 C C . CYS A 1 72 ? 18.859 6.645 15.391 1 97.44 72 CYS A C 1
ATOM 596 O O . CYS A 1 72 ? 19.109 6.348 16.562 1 97.44 72 CYS A O 1
ATOM 598 N N . SER A 1 73 ? 18.969 7.875 14.922 1 97.38 73 SER A N 1
ATOM 599 C CA . SER A 1 73 ? 19.625 8.914 15.703 1 97.38 73 SER A CA 1
ATOM 600 C C . SER A 1 73 ? 18.656 9.578 16.672 1 97.38 73 SER A C 1
ATOM 602 O O . SER A 1 73 ? 19.016 9.852 17.828 1 97.38 73 SER A O 1
ATOM 604 N N . ASP A 1 74 ? 17.484 9.969 16.156 1 97.38 74 ASP A N 1
ATOM 605 C CA . ASP A 1 74 ? 16.531 10.742 16.938 1 97.38 74 ASP A CA 1
ATOM 606 C C . ASP A 1 74 ? 15.102 10.508 16.438 1 97.38 74 ASP A C 1
ATOM 608 O O . ASP A 1 74 ? 14.773 10.828 15.289 1 97.38 74 ASP A O 1
ATOM 612 N N . LYS A 1 75 ? 14.25 10.047 17.281 1 96.38 75 LYS A N 1
ATOM 613 C CA . LYS A 1 75 ? 12.867 9.75 16.922 1 96.38 75 LYS A CA 1
ATOM 614 C C . LYS A 1 75 ? 12.078 11.023 16.641 1 96.38 75 LYS A C 1
ATOM 616 O O . LYS A 1 75 ? 10.969 10.969 16.109 1 96.38 75 LYS A O 1
ATOM 621 N N . ASN A 1 76 ? 12.586 12.133 16.953 1 97.81 76 ASN A N 1
ATOM 622 C CA . ASN A 1 76 ? 12 13.43 16.656 1 97.81 76 ASN A CA 1
ATOM 623 C C . ASN A 1 76 ? 12.938 14.297 15.82 1 97.81 76 ASN A C 1
ATOM 625 O O . ASN A 1 76 ? 12.984 15.516 15.992 1 97.81 76 ASN A O 1
ATOM 629 N N . ALA A 1 77 ? 13.703 13.609 14.938 1 98.44 77 ALA A N 1
ATOM 630 C CA . ALA A 1 77 ? 14.758 14.266 14.172 1 98.44 77 ALA A CA 1
ATOM 631 C C . ALA A 1 77 ? 14.195 15.391 13.312 1 98.44 77 ALA A C 1
ATOM 633 O O . ALA A 1 77 ? 14.93 16.297 12.922 1 98.44 77 ALA A O 1
ATOM 634 N N . LEU A 1 78 ? 12.852 15.422 13.047 1 98.69 78 LEU A N 1
ATOM 635 C CA . LEU A 1 78 ? 12.258 16.406 12.156 1 98.69 78 LEU A CA 1
ATOM 636 C C . LEU A 1 78 ? 11.172 17.203 12.875 1 98.69 78 LEU A C 1
ATOM 638 O O . LEU A 1 78 ? 10.242 17.703 12.234 1 98.69 78 LEU A O 1
ATOM 642 N N . GLU A 1 79 ? 11.305 17.344 14.18 1 97.69 79 GLU A N 1
ATOM 643 C CA . GLU A 1 79 ? 10.328 18.031 15.016 1 97.69 79 GLU A CA 1
ATOM 644 C C . GLU A 1 79 ? 10.094 19.469 14.531 1 97.69 79 GLU A C 1
ATOM 646 O O . GLU A 1 79 ? 11.047 20.203 14.297 1 97.69 79 GLU A O 1
ATOM 651 N N . ASN A 1 80 ? 8.828 19.844 14.344 1 95.38 80 ASN A N 1
ATOM 652 C CA . ASN A 1 80 ? 8.375 21.172 13.992 1 95.38 80 ASN A CA 1
ATOM 653 C C . ASN A 1 80 ? 8.805 21.562 12.578 1 95.38 80 ASN A C 1
ATOM 655 O O . ASN A 1 80 ? 8.812 22.75 12.227 1 95.38 80 ASN A O 1
ATOM 659 N N . SER A 1 81 ? 9.258 20.609 11.797 1 97.75 81 SER A N 1
ATOM 660 C CA . SER A 1 81 ? 9.617 20.891 10.406 1 97.75 81 SER A CA 1
ATOM 661 C C . SER A 1 81 ? 8.453 20.609 9.469 1 97.75 81 SER A C 1
ATOM 663 O O . SER A 1 81 ? 7.496 19.922 9.836 1 97.75 81 SER A O 1
ATOM 665 N N . THR A 1 82 ? 8.422 21.219 8.344 1 98.06 82 THR A N 1
ATOM 666 C CA . THR A 1 82 ? 7.43 21.031 7.297 1 98.06 82 THR A CA 1
ATOM 667 C C . THR A 1 82 ? 8.094 20.594 5.992 1 98.06 82 THR A C 1
ATOM 669 O O . THR A 1 82 ? 9.062 21.203 5.543 1 98.06 82 THR A O 1
ATOM 672 N N . GLY A 1 83 ? 7.562 19.531 5.461 1 98.31 83 GLY A N 1
ATOM 673 C CA . GLY A 1 83 ? 8.266 18.922 4.34 1 98.31 83 GLY A CA 1
ATOM 674 C C . GLY A 1 83 ? 7.453 18.906 3.062 1 98.31 83 GLY A C 1
ATOM 675 O O . GLY A 1 83 ? 6.223 19 3.102 1 98.31 83 GLY A O 1
ATOM 676 N N . ALA A 1 84 ? 8.094 18.812 1.938 1 98.88 84 ALA A N 1
ATOM 677 C CA . ALA A 1 84 ? 7.594 18.547 0.595 1 98.88 84 ALA A CA 1
ATOM 678 C C . ALA A 1 84 ? 8.539 17.625 -0.167 1 98.88 84 ALA A C 1
ATOM 680 O O . ALA A 1 84 ? 9.656 17.359 0.285 1 98.88 84 ALA A O 1
ATOM 681 N N . LEU A 1 85 ? 8.055 17.094 -1.284 1 98.94 85 LEU A N 1
ATOM 682 C CA . LEU A 1 85 ? 8.883 16.156 -2.041 1 98.94 85 LEU A CA 1
ATOM 683 C C . LEU A 1 85 ? 8.812 16.469 -3.535 1 98.94 85 LEU A C 1
ATOM 685 O O . LEU A 1 85 ? 7.75 16.812 -4.055 1 98.94 85 LEU A O 1
ATOM 689 N N . LEU A 1 86 ? 9.891 16.391 -4.199 1 98.94 86 LEU A N 1
ATOM 690 C CA . LEU A 1 86 ? 9.977 16.234 -5.645 1 98.94 86 LEU A CA 1
ATOM 691 C C . LEU A 1 86 ? 10.5 14.852 -6.008 1 98.94 86 LEU A C 1
ATOM 693 O O . LEU A 1 86 ? 11.5 14.391 -5.453 1 98.94 86 LEU A O 1
ATOM 697 N N . VAL A 1 87 ? 9.812 14.148 -6.895 1 98.88 87 VAL A N 1
ATOM 698 C CA . VAL A 1 87 ? 10.188 12.773 -7.207 1 98.88 87 VAL A CA 1
ATOM 699 C C . VAL A 1 87 ? 10.242 12.586 -8.719 1 98.88 87 VAL A C 1
ATOM 701 O O . VAL A 1 87 ? 9.359 13.062 -9.445 1 98.88 87 VAL A O 1
ATOM 704 N N . ASN A 1 88 ? 11.273 12.031 -9.188 1 98.81 88 ASN A N 1
ATOM 705 C CA . ASN A 1 88 ? 11.438 11.625 -10.578 1 98.81 88 ASN A CA 1
ATOM 706 C C . ASN A 1 88 ? 11.734 10.133 -10.695 1 98.81 88 ASN A C 1
ATOM 708 O O . ASN A 1 88 ? 12.57 9.602 -9.961 1 98.81 88 ASN A O 1
ATOM 712 N N . SER A 1 89 ? 11.008 9.477 -11.523 1 98.19 89 SER A N 1
ATOM 713 C CA . SER A 1 89 ? 11.219 8.047 -11.734 1 98.19 89 SER A CA 1
ATOM 714 C C . SER A 1 89 ? 11.688 7.758 -13.156 1 98.19 89 SER A C 1
ATOM 716 O O . SER A 1 89 ? 11.273 8.43 -14.102 1 98.19 89 SER A O 1
ATOM 718 N N . ILE A 1 90 ? 12.531 6.762 -13.32 1 97.06 90 ILE A N 1
ATOM 719 C CA . ILE A 1 90 ? 12.961 6.336 -14.648 1 97.06 90 ILE A CA 1
ATOM 720 C C . ILE A 1 90 ? 11.953 5.336 -15.219 1 97.06 90 ILE A C 1
ATOM 722 O O . ILE A 1 90 ? 12.086 4.902 -16.359 1 97.06 90 ILE A O 1
ATOM 726 N N . SER A 1 91 ? 10.961 4.973 -14.453 1 95.94 91 SER A N 1
ATOM 727 C CA . SER A 1 91 ? 9.875 4.105 -14.883 1 95.94 91 SER A CA 1
ATOM 728 C C . SER A 1 91 ? 8.523 4.785 -14.703 1 95.94 91 SER A C 1
ATOM 730 O O . SER A 1 91 ? 8.445 5.914 -14.203 1 95.94 91 SER A O 1
ATOM 732 N N . GLU A 1 92 ? 7.453 4.098 -15.148 1 96.19 92 GLU A N 1
ATOM 733 C CA . GLU A 1 92 ? 6.105 4.633 -14.969 1 96.19 92 GLU A CA 1
ATOM 734 C C . GLU A 1 92 ? 5.574 4.34 -13.57 1 96.19 92 GLU A C 1
ATOM 736 O O . GLU A 1 92 ? 4.504 4.82 -13.195 1 96.19 92 GLU A O 1
ATOM 741 N N . LEU A 1 93 ? 6.379 3.561 -12.789 1 97.25 93 LEU A N 1
ATOM 742 C CA . LEU A 1 93 ? 5.906 3.072 -11.5 1 97.25 93 LEU A CA 1
ATOM 743 C C . LEU A 1 93 ? 6.754 3.635 -10.359 1 97.25 93 LEU A C 1
ATOM 745 O O . LEU A 1 93 ? 7.812 4.223 -10.602 1 97.25 93 LEU A O 1
ATOM 749 N N . GLY A 1 94 ? 6.234 3.574 -9.172 1 97.88 94 GLY A N 1
ATOM 750 C CA . GLY A 1 94 ? 7.031 3.734 -7.965 1 97.88 94 GLY A CA 1
ATOM 751 C C . GLY A 1 94 ? 6.887 5.105 -7.332 1 97.88 94 GLY A C 1
ATOM 752 O O . GLY A 1 94 ? 7.188 5.289 -6.152 1 97.88 94 GLY A O 1
ATOM 753 N N . THR A 1 95 ? 6.441 6.176 -8.094 1 98.25 95 THR A N 1
ATOM 754 C CA . THR A 1 95 ? 6.461 7.547 -7.598 1 98.25 95 THR A CA 1
ATOM 755 C C . THR A 1 95 ? 5.535 7.699 -6.395 1 98.25 95 THR A C 1
ATOM 757 O O . THR A 1 95 ? 5.914 8.289 -5.383 1 98.25 95 THR A O 1
ATOM 760 N N . LYS A 1 96 ? 4.336 7.121 -6.457 1 97.75 96 LYS A N 1
ATOM 761 C CA . LYS A 1 96 ? 3.406 7.215 -5.336 1 97.75 96 LYS A CA 1
ATOM 762 C C . LYS A 1 96 ? 3.902 6.41 -4.141 1 97.75 96 LYS A C 1
ATOM 764 O O . LYS A 1 96 ? 3.938 6.914 -3.016 1 97.75 96 LYS A O 1
ATOM 769 N N . ARG A 1 97 ? 4.336 5.207 -4.426 1 97.06 97 ARG A N 1
ATOM 770 C CA . ARG A 1 97 ? 4.785 4.297 -3.377 1 97.06 97 ARG A CA 1
ATOM 771 C C . ARG A 1 97 ? 5.973 4.875 -2.619 1 97.06 97 ARG A C 1
ATOM 773 O O . ARG A 1 97 ? 5.996 4.875 -1.388 1 97.06 97 ARG A O 1
ATOM 780 N N . SER A 1 98 ? 6.922 5.422 -3.301 1 98.44 98 SER A N 1
ATOM 781 C CA . SER A 1 98 ? 8.133 5.949 -2.68 1 98.44 98 SER A CA 1
ATOM 782 C C . SER A 1 98 ? 7.828 7.199 -1.854 1 98.44 98 SER A C 1
ATOM 784 O O . SER A 1 98 ? 8.414 7.398 -0.789 1 98.44 98 SER A O 1
ATOM 786 N N . THR A 1 99 ? 6.914 8.039 -2.348 1 98.69 99 THR A N 1
ATOM 787 C CA . THR A 1 99 ? 6.566 9.234 -1.597 1 98.69 99 THR A CA 1
ATOM 788 C C . THR A 1 99 ? 5.766 8.883 -0.347 1 98.69 99 THR A C 1
ATOM 790 O O . THR A 1 99 ? 5.949 9.492 0.708 1 98.69 99 THR A O 1
ATOM 793 N N . GLN A 1 100 ? 4.871 7.855 -0.458 1 98.69 100 GLN A N 1
ATOM 794 C CA . GLN A 1 100 ? 4.156 7.375 0.719 1 98.69 100 GLN A CA 1
ATOM 795 C C . GLN A 1 100 ? 5.129 6.883 1.789 1 98.69 100 GLN A C 1
ATOM 797 O O . GLN A 1 100 ? 4.965 7.191 2.971 1 98.69 100 GLN A O 1
ATOM 802 N N . ASP A 1 101 ? 6.152 6.125 1.353 1 98.69 101 ASP A N 1
ATOM 803 C CA . ASP A 1 101 ? 7.16 5.602 2.273 1 98.69 101 ASP A CA 1
ATOM 804 C C . ASP A 1 101 ? 7.91 6.734 2.965 1 98.69 101 ASP A C 1
ATOM 806 O O . ASP A 1 101 ? 8.055 6.734 4.188 1 98.69 101 ASP A O 1
ATOM 810 N N . THR A 1 102 ? 8.352 7.711 2.176 1 98.88 102 THR A N 1
ATOM 811 C CA . THR A 1 102 ? 9.156 8.812 2.693 1 98.88 102 THR A CA 1
ATOM 812 C C . THR A 1 102 ? 8.336 9.672 3.656 1 98.88 102 THR A C 1
ATOM 814 O O . THR A 1 102 ? 8.812 10.016 4.738 1 98.88 102 THR A O 1
ATOM 817 N N . ILE A 1 103 ? 7.105 9.969 3.281 1 98.94 103 ILE A N 1
ATOM 818 C CA . ILE A 1 103 ? 6.238 10.797 4.109 1 98.94 103 ILE A CA 1
ATOM 819 C C . ILE A 1 103 ? 5.918 10.07 5.414 1 98.94 103 ILE A C 1
ATOM 821 O O . ILE A 1 103 ? 5.941 10.672 6.488 1 98.94 103 ILE A O 1
ATOM 825 N N . PHE A 1 104 ? 5.656 8.758 5.336 1 98.94 104 PHE A N 1
ATOM 826 C CA . PHE A 1 104 ? 5.359 7.98 6.531 1 98.94 104 PHE A CA 1
ATOM 827 C C . PHE A 1 104 ? 6.523 8.023 7.512 1 98.94 104 PHE A C 1
ATOM 829 O O . PHE A 1 104 ? 6.332 8.281 8.703 1 98.94 104 PHE A O 1
ATOM 836 N N . ILE A 1 105 ? 7.734 7.77 7.012 1 98.88 105 ILE A N 1
ATOM 837 C CA . ILE A 1 105 ? 8.93 7.742 7.852 1 98.88 105 ILE A CA 1
ATOM 838 C C . ILE A 1 105 ? 9.172 9.133 8.445 1 98.88 105 ILE A C 1
ATOM 840 O O . ILE A 1 105 ? 9.344 9.273 9.656 1 98.88 105 ILE A O 1
ATOM 844 N N . ALA A 1 106 ? 9.109 10.172 7.559 1 98.94 106 ALA A N 1
ATOM 845 C CA . ALA A 1 106 ? 9.391 11.531 8 1 98.94 106 ALA A CA 1
ATOM 846 C C . ALA A 1 106 ? 8.344 12.016 9 1 98.94 106 ALA A C 1
ATOM 848 O O . ALA A 1 106 ? 8.664 12.727 9.953 1 98.94 106 ALA A O 1
ATOM 849 N N . ASN A 1 107 ? 7.094 11.688 8.727 1 98.88 107 ASN A N 1
ATOM 850 C CA . ASN A 1 107 ? 6.027 12.078 9.648 1 98.88 107 ASN A CA 1
ATOM 851 C C . ASN A 1 107 ? 6.215 11.445 11.023 1 98.88 107 ASN A C 1
ATOM 853 O O . ASN A 1 107 ? 5.953 12.086 12.047 1 98.88 107 ASN A O 1
ATOM 857 N N . ASN A 1 108 ? 6.652 10.211 11.039 1 98.62 108 ASN A N 1
ATOM 858 C CA . ASN A 1 108 ? 6.922 9.523 12.297 1 98.62 108 ASN A CA 1
ATOM 859 C C . ASN A 1 108 ? 8.117 10.125 13.023 1 98.62 108 ASN A C 1
ATOM 861 O O . ASN A 1 108 ? 8.32 9.875 14.211 1 98.62 108 ASN A O 1
ATOM 865 N N . LEU A 1 109 ? 8.938 10.898 12.312 1 98.75 109 LEU A N 1
ATOM 866 C CA . LEU A 1 109 ? 10.094 11.562 12.906 1 98.75 109 LEU A CA 1
ATOM 867 C C . LEU A 1 109 ? 9.742 12.984 13.328 1 98.75 109 LEU A C 1
ATOM 869 O O . LEU A 1 109 ? 10.609 13.727 13.789 1 98.75 109 LEU A O 1
ATOM 873 N N . GLY A 1 110 ? 8.484 13.414 13.055 1 98.44 110 GLY A N 1
ATOM 874 C CA . GLY A 1 110 ? 8.016 14.688 13.562 1 98.44 110 GLY A CA 1
ATOM 875 C C . GLY A 1 110 ? 7.785 15.719 12.477 1 98.44 110 GLY A C 1
ATOM 876 O O . GLY A 1 110 ? 7.508 16.891 12.766 1 98.44 110 GLY A O 1
ATOM 877 N N . CYS A 1 111 ? 7.852 15.336 11.234 1 98.62 111 CYS A N 1
ATOM 878 C CA . CYS A 1 111 ? 7.695 16.266 10.117 1 98.62 111 CYS A CA 1
ATOM 879 C C . CYS A 1 111 ? 6.227 16.453 9.766 1 98.62 111 CYS A C 1
ATOM 881 O O . CYS A 1 111 ? 5.469 15.484 9.703 1 98.62 111 CYS A O 1
ATOM 883 N N . ARG A 1 112 ? 5.82 17.625 9.578 1 98.12 112 ARG A N 1
ATOM 884 C CA . ARG A 1 112 ? 4.504 17.984 9.047 1 98.12 112 ARG A CA 1
ATOM 885 C C . ARG A 1 112 ? 4.535 18.062 7.527 1 98.12 112 ARG A C 1
ATOM 887 O O . ARG A 1 112 ? 5.551 18.438 6.938 1 98.12 112 ARG A O 1
ATOM 894 N N . PHE A 1 113 ? 3.43 17.766 6.922 1 98.56 113 PHE A N 1
ATOM 895 C CA . PHE A 1 113 ? 3.299 17.953 5.48 1 98.56 113 PHE A CA 1
ATOM 896 C C . PHE A 1 113 ? 2.018 18.719 5.152 1 98.56 113 PHE A C 1
ATOM 898 O O . PHE A 1 113 ? 0.948 18.391 5.672 1 98.56 113 PHE A O 1
ATOM 905 N N . LEU A 1 114 ? 2.121 19.797 4.348 1 97.19 114 LEU A N 1
ATOM 906 C CA . LEU A 1 114 ? 0.935 20.469 3.82 1 97.19 114 LEU A CA 1
ATOM 907 C C . LEU A 1 114 ? 0.174 19.547 2.871 1 97.19 114 LEU A C 1
ATOM 909 O O . LEU A 1 114 ? 0.656 18.453 2.529 1 97.19 114 LEU A O 1
ATOM 913 N N . GLY A 1 115 ? -1.04 19.906 2.549 1 97.75 115 GLY A N 1
ATOM 914 C CA . GLY A 1 115 ? -1.779 19.125 1.568 1 97.75 115 GLY A CA 1
ATOM 915 C C . GLY A 1 115 ? -1.146 19.141 0.19 1 97.75 115 GLY A C 1
ATOM 916 O O . GLY A 1 115 ? -0.598 20.156 -0.233 1 97.75 115 GLY A O 1
ATOM 917 N N . HIS A 1 116 ? -1.17 18 -0.498 1 98.31 116 HIS A N 1
ATOM 918 C CA . HIS A 1 116 ? -0.571 17.859 -1.821 1 98.31 116 HIS A CA 1
ATOM 919 C C . HIS A 1 116 ? 0.911 18.219 -1.793 1 98.31 116 HIS A C 1
ATOM 921 O O . HIS A 1 116 ? 1.354 19.109 -2.525 1 98.31 116 HIS A O 1
ATOM 927 N N . PRO A 1 117 ? 1.67 17.484 -1.021 1 98.69 117 PRO A N 1
ATOM 928 C CA . PRO A 1 117 ? 3.041 17.906 -0.728 1 98.69 117 PRO A CA 1
ATOM 929 C C . PRO A 1 117 ? 4.047 17.406 -1.765 1 98.69 117 PRO A C 1
ATOM 931 O O . PRO A 1 117 ? 5.258 17.531 -1.562 1 98.69 117 PRO A O 1
ATOM 934 N N . ILE A 1 118 ? 3.559 16.828 -2.969 1 98.81 118 ILE A N 1
ATOM 935 C CA . ILE A 1 118 ? 4.535 16.188 -3.842 1 98.81 118 ILE A CA 1
ATOM 936 C C . ILE A 1 118 ? 4.297 16.625 -5.285 1 98.81 118 ILE A C 1
ATOM 938 O O . ILE A 1 118 ? 3.182 17 -5.652 1 98.81 118 ILE A O 1
ATOM 942 N N . ILE A 1 119 ? 5.324 16.625 -6.035 1 98.81 119 ILE A N 1
ATOM 943 C CA . ILE A 1 119 ? 5.258 16.609 -7.492 1 98.81 119 ILE A CA 1
ATOM 944 C C . ILE A 1 119 ? 5.922 15.336 -8.023 1 98.81 119 ILE A C 1
ATOM 946 O O . ILE A 1 119 ? 7.102 15.094 -7.758 1 98.81 119 ILE A O 1
ATOM 950 N N . GLU A 1 120 ? 5.129 14.523 -8.68 1 97.69 120 GLU A N 1
ATOM 951 C CA . GLU A 1 120 ? 5.574 13.234 -9.211 1 97.69 120 GLU A CA 1
ATOM 952 C C . GLU A 1 120 ? 5.875 13.32 -10.703 1 97.69 120 GLU A C 1
ATOM 954 O O . GLU A 1 120 ? 4.996 13.656 -11.5 1 97.69 120 GLU A O 1
ATOM 959 N N . ALA A 1 121 ? 7.078 13.031 -11.023 1 98.44 121 ALA A N 1
ATOM 960 C CA . ALA A 1 121 ? 7.422 12.93 -12.438 1 98.44 121 ALA A CA 1
ATOM 961 C C . ALA A 1 121 ? 7.688 11.484 -12.836 1 98.44 121 ALA A C 1
ATOM 963 O O . ALA A 1 121 ? 8.758 10.938 -12.547 1 98.44 121 ALA A O 1
ATOM 964 N N . THR A 1 122 ? 6.754 10.844 -13.539 1 97.69 122 THR A N 1
ATOM 965 C CA . THR A 1 122 ? 6.965 9.516 -14.094 1 97.69 122 THR A CA 1
ATOM 966 C C . THR A 1 122 ? 7.844 9.586 -15.336 1 97.69 122 THR A C 1
ATOM 968 O O . THR A 1 122 ? 8.18 10.672 -15.812 1 97.69 122 THR A O 1
ATOM 971 N N . LYS A 1 123 ? 8.195 8.445 -15.867 1 96.88 123 LYS A N 1
ATOM 972 C CA . LYS A 1 123 ? 9.109 8.391 -17 1 96.88 123 LYS A CA 1
ATOM 973 C C . LYS A 1 123 ? 8.57 9.195 -18.188 1 96.88 123 LYS A C 1
ATOM 975 O O . LYS A 1 123 ? 9.273 10.055 -18.719 1 96.88 123 LYS A O 1
ATOM 980 N N . SER A 1 124 ? 7.32 9.055 -18.562 1 94.81 124 SER A N 1
ATOM 981 C CA . SER A 1 124 ? 6.742 9.656 -19.75 1 94.81 124 SER A CA 1
ATOM 982 C C . SER A 1 124 ? 6.105 11.008 -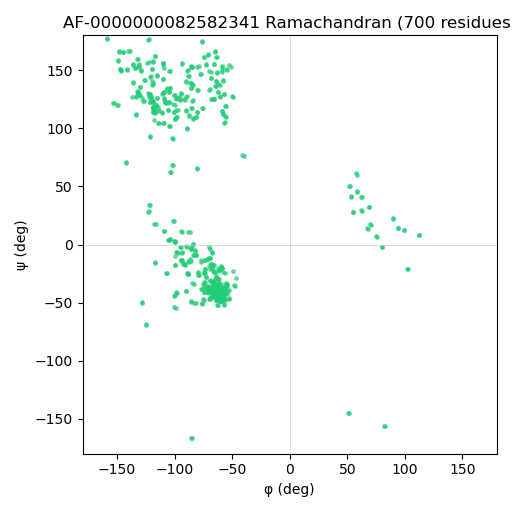19.438 1 94.81 124 SER A C 1
ATOM 984 O O . SER A 1 124 ? 5.777 11.773 -20.344 1 94.81 124 SER A O 1
ATOM 986 N N . LEU A 1 125 ? 5.836 11.32 -18.125 1 95.88 125 LEU A N 1
ATOM 987 C CA . LEU A 1 125 ? 5.191 12.531 -17.641 1 95.88 125 LEU A CA 1
ATOM 988 C C . LEU A 1 125 ? 3.709 12.539 -18 1 95.88 125 LEU A C 1
ATOM 990 O O . LEU A 1 125 ? 3.047 13.578 -17.875 1 95.88 125 LEU A O 1
ATOM 994 N N . LYS A 1 126 ? 3.221 11.344 -18.344 1 92.25 126 LYS A N 1
ATOM 995 C CA . LYS A 1 126 ? 1.817 11.258 -18.734 1 92.25 126 LYS A CA 1
ATOM 996 C C . LYS A 1 126 ? 0.898 11.562 -17.547 1 92.25 126 LYS A C 1
ATOM 998 O O . LYS A 1 126 ? -0.278 11.883 -17.75 1 92.25 126 LYS A O 1
ATOM 1003 N N . ASN A 1 127 ? 1.456 11.484 -16.391 1 92.38 127 ASN A N 1
ATOM 1004 C CA . ASN A 1 127 ? 0.672 11.805 -15.203 1 92.38 127 ASN A CA 1
ATOM 1005 C C . ASN A 1 127 ? 0.312 13.281 -15.148 1 92.38 127 ASN A C 1
ATOM 1007 O O . ASN A 1 127 ? -0.524 13.695 -14.344 1 92.38 127 ASN A O 1
ATOM 1011 N N . PHE A 1 128 ? 0.837 14.133 -16.047 1 93.5 128 PHE A N 1
ATOM 1012 C CA . PHE A 1 128 ? 0.528 15.555 -16.078 1 93.5 128 PHE A CA 1
ATOM 1013 C C . PHE A 1 128 ? -0.417 15.883 -17.234 1 93.5 128 PHE A C 1
ATOM 1015 O O . PHE A 1 128 ? -0.767 17.047 -17.453 1 93.5 128 PHE A O 1
ATOM 1022 N N . ILE A 1 129 ? -0.87 14.945 -17.953 1 90.44 129 ILE A N 1
ATOM 1023 C CA . ILE A 1 129 ? -1.605 15.164 -19.188 1 90.44 129 ILE A CA 1
ATOM 1024 C C . ILE A 1 129 ? -2.869 15.969 -18.906 1 90.44 129 ILE A C 1
ATOM 1026 O O . ILE A 1 129 ? -3.283 16.797 -19.734 1 90.44 129 ILE A O 1
ATOM 1030 N N . ASN A 1 130 ? -3.51 15.734 -17.781 1 86.12 130 ASN A N 1
ATOM 1031 C CA . ASN A 1 130 ? -4.758 16.422 -17.469 1 86.12 130 ASN A CA 1
ATOM 1032 C C . ASN A 1 130 ? -4.547 17.938 -17.328 1 86.12 130 ASN A C 1
ATOM 1034 O O . ASN A 1 130 ? -5.461 18.719 -17.578 1 86.12 130 ASN A O 1
ATOM 1038 N N . TRP A 1 131 ? -3.355 18.297 -16.953 1 88.56 131 TRP A N 1
ATOM 1039 C CA . TRP A 1 131 ? -3.047 19.719 -16.812 1 88.56 131 TRP A CA 1
ATOM 1040 C C . TRP A 1 131 ? -2.926 20.391 -18.172 1 88.56 131 TRP A C 1
ATOM 1042 O O . TRP A 1 131 ? -3.166 21.594 -18.312 1 88.56 131 TRP A O 1
ATOM 1052 N N . GLN A 1 132 ? -2.551 19.578 -19.109 1 87.44 132 GLN A N 1
ATOM 1053 C CA . GLN A 1 132 ? -2.342 20.094 -20.453 1 87.44 132 GLN A CA 1
ATOM 1054 C C . GLN A 1 132 ? -3.666 20.5 -21.094 1 87.44 132 GLN A C 1
ATOM 1056 O O . GLN A 1 132 ? -3.684 21.266 -22.062 1 87.44 132 GLN A O 1
ATOM 1061 N N . LYS A 1 133 ? -4.672 20.031 -20.656 1 82.81 133 LYS A N 1
ATOM 1062 C CA . LYS A 1 133 ? -5.984 20.406 -21.172 1 82.81 133 LYS A CA 1
ATOM 1063 C C . LYS A 1 133 ? -6.258 21.891 -20.938 1 82.81 133 LYS A C 1
ATOM 1065 O O . LYS A 1 133 ? -6.965 22.531 -21.719 1 82.81 133 LYS A O 1
ATOM 1070 N N . ASN A 1 134 ? -5.664 22.406 -19.891 1 86.56 134 ASN A N 1
ATOM 1071 C CA . ASN A 1 134 ? -5.965 23.781 -19.516 1 86.56 134 ASN A CA 1
ATOM 1072 C C . ASN A 1 134 ? -4.73 24.672 -19.609 1 86.56 134 ASN A C 1
ATOM 1074 O O . ASN A 1 134 ? -4.832 25.906 -19.516 1 86.56 134 ASN A O 1
ATOM 1078 N N . ILE A 1 135 ? -3.619 24.062 -19.688 1 90.5 135 ILE A N 1
ATOM 1079 C CA . ILE A 1 135 ? -2.363 24.797 -19.719 1 90.5 135 ILE A CA 1
ATOM 1080 C C . ILE A 1 135 ? -1.633 24.5 -21.031 1 90.5 135 ILE A C 1
ATOM 1082 O O . ILE A 1 135 ? -1.278 23.344 -21.312 1 90.5 135 ILE A O 1
ATOM 1086 N N . ASP A 1 136 ? -1.417 25.484 -21.797 1 92.62 136 ASP A N 1
ATOM 1087 C CA . ASP A 1 136 ? -0.747 25.312 -23.094 1 92.62 136 ASP A CA 1
ATOM 1088 C C . ASP A 1 136 ? 0.768 25.234 -22.906 1 92.62 136 ASP A C 1
ATOM 1090 O O . ASP A 1 136 ? 1.49 26.156 -23.312 1 92.62 136 ASP A O 1
ATOM 1094 N N . LEU A 1 137 ? 1.287 24.297 -22.297 1 95.5 137 LEU A N 1
ATOM 1095 C CA . LEU A 1 137 ? 2.697 24.016 -22.062 1 95.5 137 LEU A CA 1
ATOM 1096 C C . LEU A 1 137 ? 3 22.531 -22.297 1 95.5 137 LEU A C 1
ATOM 1098 O O . LEU A 1 137 ? 2.09 21.703 -22.312 1 95.5 137 LEU A O 1
ATOM 1102 N N . SER A 1 138 ? 4.273 22.266 -22.609 1 96.44 138 SER A N 1
ATOM 1103 C CA . SER A 1 138 ? 4.688 20.859 -22.688 1 96.44 138 SER A CA 1
ATOM 1104 C C . SER A 1 138 ? 4.578 20.172 -21.328 1 96.44 138 SER A C 1
ATOM 1106 O O . SER A 1 138 ? 4.48 20.844 -20.297 1 96.44 138 SER A O 1
ATOM 1108 N N . LEU A 1 139 ? 4.543 18.859 -21.312 1 96.25 139 LEU A N 1
ATOM 1109 C CA . LEU A 1 139 ? 4.453 18.125 -20.062 1 96.25 139 LEU A CA 1
ATOM 1110 C C . LEU A 1 139 ? 5.621 18.453 -19.141 1 96.25 139 LEU A C 1
ATOM 1112 O O . LEU A 1 139 ? 5.449 18.562 -17.922 1 96.25 139 LEU A O 1
ATOM 1116 N N . GLU A 1 140 ? 6.816 18.641 -19.672 1 97.44 140 GLU A N 1
ATOM 1117 C CA . GLU A 1 140 ? 7.996 19 -18.875 1 97.44 140 GLU A CA 1
ATOM 1118 C C . GLU A 1 140 ? 7.84 20.375 -18.25 1 97.44 140 GLU A C 1
ATOM 1120 O O . GLU A 1 140 ? 8.18 20.578 -17.094 1 97.44 140 GLU A O 1
ATOM 1125 N N . GLU A 1 141 ? 7.332 21.281 -19.047 1 97.81 141 GLU A N 1
ATOM 1126 C CA . GLU A 1 141 ? 7.129 22.641 -18.547 1 97.81 141 GLU A CA 1
ATOM 1127 C C . GLU A 1 141 ? 6.078 22.672 -17.438 1 97.81 141 GLU A C 1
ATOM 1129 O O . GLU A 1 141 ? 6.203 23.438 -16.484 1 97.81 141 GLU A O 1
ATOM 1134 N N . ILE A 1 142 ? 5.07 21.891 -17.641 1 97.88 142 ILE A N 1
ATOM 1135 C CA . ILE A 1 142 ? 4.043 21.781 -16.609 1 97.88 142 ILE A CA 1
ATOM 1136 C C . ILE A 1 142 ? 4.66 21.234 -15.32 1 97.88 142 ILE A C 1
ATOM 1138 O O . ILE A 1 142 ? 4.391 21.75 -14.234 1 97.88 142 ILE A O 1
ATOM 1142 N N . CYS A 1 143 ? 5.461 20.234 -15.461 1 98.19 143 CYS A N 1
ATOM 1143 C CA . CYS A 1 143 ? 6.168 19.641 -14.32 1 98.19 143 CYS A CA 1
ATOM 1144 C C . CYS A 1 143 ? 6.977 20.703 -13.586 1 98.19 143 CYS A C 1
ATOM 1146 O O . CYS A 1 143 ? 6.918 20.797 -12.359 1 98.19 143 CYS A O 1
ATOM 1148 N N . PHE A 1 144 ? 7.668 21.609 -14.273 1 98.62 144 PHE A N 1
ATOM 1149 C CA . PHE A 1 144 ? 8.492 22.656 -13.68 1 98.62 144 PHE A CA 1
ATOM 1150 C C . PHE A 1 144 ? 7.633 23.734 -13.039 1 98.62 144 PHE A C 1
ATOM 1152 O O . PHE A 1 144 ? 7.953 24.219 -11.953 1 98.62 144 PHE A O 1
ATOM 1159 N N . LYS A 1 145 ? 6.594 24.062 -13.719 1 98.31 145 LYS A N 1
ATOM 1160 C CA . LYS A 1 145 ? 5.672 25.047 -13.172 1 98.31 145 LYS A CA 1
ATOM 1161 C C . LYS A 1 145 ? 5.055 24.562 -11.867 1 98.31 145 LYS A C 1
ATOM 1163 O O . LYS A 1 145 ? 4.949 25.328 -10.898 1 98.31 145 LYS A O 1
ATOM 1168 N N . LEU A 1 146 ? 4.602 23.312 -11.867 1 98.25 146 LEU A N 1
ATOM 1169 C CA . LEU A 1 146 ? 4.016 22.75 -10.664 1 98.25 146 LEU A CA 1
ATOM 1170 C C . LEU A 1 146 ? 5.043 22.672 -9.539 1 98.25 146 LEU A C 1
ATOM 1172 O O . LEU A 1 146 ? 4.699 22.859 -8.367 1 98.25 146 LEU A O 1
ATOM 1176 N N . SER A 1 147 ? 6.328 22.406 -9.836 1 98.88 147 SER A N 1
ATOM 1177 C CA . SER A 1 147 ? 7.402 22.422 -8.852 1 98.88 147 SER A CA 1
ATOM 1178 C C . SER A 1 147 ? 7.57 23.797 -8.242 1 98.88 147 SER A C 1
ATOM 1180 O O . SER A 1 147 ? 7.73 23.938 -7.023 1 98.88 147 SER A O 1
ATOM 1182 N N . TYR A 1 148 ? 7.5 24.797 -9.086 1 98.81 148 TYR A N 1
ATOM 1183 C CA . TYR A 1 148 ? 7.562 26.188 -8.617 1 98.81 148 TYR A CA 1
ATOM 1184 C C . TYR A 1 148 ? 6.41 26.484 -7.668 1 98.81 148 TYR A C 1
ATOM 1186 O O . TYR A 1 148 ? 6.613 27.062 -6.598 1 98.81 148 TYR A O 1
ATOM 1194 N N . ASN A 1 149 ? 5.215 26.109 -8.102 1 98.5 149 ASN A N 1
ATOM 1195 C CA . ASN A 1 149 ? 4.023 26.375 -7.301 1 98.5 149 ASN A CA 1
ATOM 1196 C C . ASN A 1 149 ? 4.102 25.703 -5.934 1 98.5 149 ASN A C 1
ATOM 1198 O O . ASN A 1 149 ? 3.668 26.281 -4.93 1 98.5 149 ASN A O 1
ATOM 1202 N N . LEU A 1 150 ? 4.582 24.5 -5.91 1 98.75 150 LEU A N 1
ATOM 1203 C CA . LEU A 1 150 ? 4.73 23.812 -4.633 1 98.75 150 LEU A CA 1
ATOM 1204 C C . LEU A 1 150 ? 5.754 24.516 -3.748 1 98.75 150 LEU A C 1
ATOM 1206 O O . LEU A 1 150 ? 5.555 24.641 -2.537 1 98.75 150 LEU A O 1
ATOM 1210 N N . GLY A 1 151 ? 6.852 24.969 -4.336 1 98.69 151 GLY A N 1
ATOM 1211 C CA . GLY A 1 151 ? 7.82 25.75 -3.592 1 98.69 151 GLY A CA 1
ATOM 1212 C C . GLY A 1 151 ? 7.219 27 -2.977 1 98.69 151 GLY A C 1
ATOM 1213 O O . GLY A 1 151 ? 7.512 27.344 -1.826 1 98.69 151 GLY A O 1
ATOM 1214 N N . LYS A 1 152 ? 6.414 27.656 -3.734 1 98.44 152 LYS A N 1
ATOM 1215 C CA . LYS A 1 152 ? 5.734 28.844 -3.236 1 98.44 152 LYS A CA 1
ATOM 1216 C C . LYS A 1 152 ? 4.848 28.516 -2.041 1 98.44 152 LYS A C 1
ATOM 1218 O O . LYS A 1 152 ? 4.871 29.219 -1.029 1 98.44 152 LYS A O 1
ATOM 1223 N N . ARG A 1 153 ? 4.086 27.453 -2.152 1 97.62 153 ARG A N 1
ATOM 1224 C CA . ARG A 1 153 ? 3.205 27.031 -1.066 1 97.62 153 ARG A CA 1
ATOM 1225 C C . ARG A 1 153 ? 4.004 26.719 0.195 1 97.62 153 ARG A C 1
ATOM 1227 O O . ARG A 1 153 ? 3.6 27.094 1.299 1 97.62 153 ARG A O 1
ATOM 1234 N N . LEU A 1 154 ? 5.121 26 0.031 1 98.06 154 LEU A N 1
ATOM 1235 C CA . LEU A 1 154 ? 5.926 25.672 1.198 1 98.06 154 LEU A CA 1
ATOM 1236 C C . LEU A 1 154 ? 6.547 26.922 1.811 1 98.06 154 LEU A C 1
ATOM 1238 O O . LEU A 1 154 ? 6.59 27.062 3.035 1 98.06 154 LEU A O 1
ATOM 1242 N N . SER A 1 155 ? 7.02 27.828 1.001 1 97.69 155 SER A N 1
ATOM 1243 C CA . SER A 1 155 ? 7.66 29.047 1.479 1 97.69 155 SER A CA 1
ATOM 1244 C C . SER A 1 155 ? 6.688 29.906 2.283 1 97.69 155 SER A C 1
ATOM 1246 O O . SER A 1 155 ? 7.074 30.531 3.275 1 97.69 155 SER A O 1
ATOM 1248 N N . GLU A 1 156 ? 5.465 29.859 1.881 1 95.69 156 GLU A N 1
ATOM 1249 C CA . GLU A 1 156 ? 4.457 30.719 2.492 1 95.69 156 GLU A CA 1
ATOM 1250 C C . GLU A 1 156 ? 3.729 30 3.623 1 95.69 156 GLU A C 1
ATOM 1252 O O . GLU A 1 156 ? 2.936 30.609 4.344 1 95.69 156 GLU A O 1
ATOM 1257 N N . TYR A 1 157 ? 4.027 28.75 3.746 1 93.88 157 TYR A N 1
ATOM 1258 C CA . TYR A 1 157 ? 3.295 27.953 4.723 1 93.88 157 TYR A CA 1
ATOM 1259 C C . TYR A 1 157 ? 3.629 28.375 6.145 1 93.88 157 TYR A C 1
ATOM 1261 O O . TYR A 1 157 ? 4.801 28.484 6.508 1 93.88 157 TYR A O 1
ATOM 1269 N N . GLU A 1 158 ? 2.641 28.703 6.895 1 86.62 158 GLU A N 1
ATOM 1270 C CA . GLU A 1 158 ? 2.77 29.016 8.312 1 86.62 158 GLU A CA 1
ATOM 1271 C C . GLU A 1 158 ? 1.929 28.078 9.164 1 86.62 158 GLU A C 1
ATOM 1273 O O . GLU A 1 158 ? 0.794 27.75 8.812 1 86.62 158 GLU A O 1
ATOM 1278 N N . ASN A 1 159 ? 2.6 27.484 10.086 1 74.62 159 ASN A N 1
ATOM 1279 C CA . ASN A 1 159 ? 1.864 26.609 10.992 1 74.62 159 ASN A CA 1
ATOM 1280 C C . ASN A 1 159 ? 0.714 27.344 11.672 1 74.62 159 ASN A C 1
ATOM 1282 O O . ASN A 1 159 ? 0.909 28.422 12.242 1 74.62 159 ASN A O 1
ATOM 1286 N N . PRO A 1 160 ? -0.518 26.828 11.422 1 62.72 160 PRO A N 1
ATOM 1287 C CA . PRO A 1 160 ? -1.64 27.562 12.016 1 62.72 160 PRO A CA 1
ATOM 1288 C C . PRO A 1 160 ? -1.543 27.656 13.531 1 62.72 160 PRO A C 1
ATOM 1290 O O . PRO A 1 160 ? -1.124 26.703 14.195 1 62.72 160 PRO A O 1
ATOM 1293 N N . LEU A 1 161 ? -1.387 28.875 13.977 1 59.09 161 LEU A N 1
ATOM 1294 C CA . LEU A 1 161 ? -1.403 29.156 15.406 1 59.09 161 LEU A CA 1
ATOM 1295 C C . LEU A 1 161 ? -2.713 28.703 16.047 1 59.09 161 LEU A C 1
ATOM 1297 O O . LEU A 1 161 ? -3.773 28.781 15.414 1 59.09 161 LEU A O 1
ATOM 1301 N N . SER A 1 162 ? -2.625 27.609 16.953 1 55.94 162 SER A N 1
ATOM 1302 C CA . SER A 1 162 ? -3.768 27.141 17.734 1 55.94 162 SER A CA 1
ATOM 1303 C C . SER A 1 162 ? -4.574 28.312 18.281 1 55.94 162 SER A C 1
ATOM 1305 O O . SER A 1 162 ? -4.062 29.109 19.078 1 55.94 162 SER A O 1
ATOM 1307 N N . ILE A 1 163 ? -5.438 29.031 17.438 1 53.88 163 ILE A N 1
ATOM 1308 C CA . ILE A 1 163 ? -6.285 30.047 18.062 1 53.88 163 ILE A CA 1
ATOM 1309 C C . ILE A 1 163 ? -7.137 29.391 19.156 1 53.88 163 ILE A C 1
ATOM 1311 O O . ILE A 1 163 ? -7.875 28.438 18.891 1 53.88 163 ILE A O 1
ATOM 1315 N N . ILE A 1 164 ? -6.832 29.562 20.375 1 56.56 164 ILE A N 1
ATOM 1316 C CA . ILE A 1 164 ? -7.387 29.094 21.641 1 56.56 164 ILE A CA 1
ATOM 1317 C C . ILE A 1 164 ? -8.898 29.328 21.656 1 56.56 164 ILE A C 1
ATOM 1319 O O . ILE A 1 164 ? -9.617 28.703 22.438 1 56.56 164 ILE A O 1
ATOM 1323 N N . GLU A 1 165 ? -9.438 30.234 20.891 1 58.28 165 GLU A N 1
ATOM 1324 C CA . GLU A 1 165 ? -10.688 30.688 21.484 1 58.28 165 GLU A CA 1
ATOM 1325 C C . GLU A 1 165 ? -11.852 29.781 21.109 1 58.28 165 GLU A C 1
ATOM 1327 O O . GLU A 1 165 ? -12.805 29.641 21.859 1 58.28 165 GLU A O 1
ATOM 1332 N N . ILE A 1 166 ? -11.914 29.125 19.844 1 68.75 166 ILE A N 1
ATOM 1333 C CA . ILE A 1 166 ? -13.141 28.438 19.453 1 68.75 166 ILE A CA 1
ATOM 1334 C C . ILE A 1 166 ? -12.914 26.922 19.547 1 68.75 166 ILE A C 1
ATOM 1336 O O . ILE A 1 166 ? -11.828 26.438 19.234 1 68.75 166 ILE A O 1
ATOM 1340 N N . GLN A 1 167 ? -13.859 26.281 20.125 1 86.75 167 GLN A N 1
ATOM 1341 C CA . GLN A 1 167 ? -13.82 24.828 20.234 1 86.75 167 GLN A CA 1
ATOM 1342 C C . GLN A 1 167 ? -13.672 24.172 18.875 1 86.75 167 GLN A C 1
ATOM 1344 O O . GLN A 1 167 ? -14.555 24.281 18.031 1 86.75 167 GLN A O 1
ATOM 1349 N N . LYS A 1 168 ? -12.523 23.578 18.609 1 93.81 168 LYS A N 1
ATOM 1350 C CA . LYS A 1 168 ? -12.258 22.906 17.344 1 93.81 168 LYS A CA 1
ATOM 1351 C C . LYS A 1 168 ? -13.078 21.625 17.203 1 93.81 168 LYS A C 1
ATOM 1353 O O . LYS A 1 168 ? -13.484 21.031 18.219 1 93.81 168 LYS A O 1
ATOM 1358 N N . LYS A 1 169 ? -13.406 21.312 15.992 1 97.12 169 LYS A N 1
ATOM 1359 C CA . LYS A 1 169 ? -14.297 20.188 15.688 1 97.12 169 LYS A CA 1
ATOM 1360 C C . LYS A 1 169 ? -13.539 19.047 15.047 1 97.12 169 LYS A C 1
ATOM 1362 O O . LYS A 1 169 ? -12.766 19.25 14.109 1 97.12 169 LYS A O 1
ATOM 1367 N N . ILE A 1 170 ? -13.766 17.812 15.586 1 98.12 170 ILE A N 1
ATOM 1368 C CA . ILE A 1 170 ? -13.156 16.594 15.047 1 98.12 170 ILE A CA 1
ATOM 1369 C C . ILE A 1 170 ? -14.25 15.633 14.578 1 98.12 170 ILE A C 1
ATOM 1371 O O . ILE A 1 170 ? -15.188 15.336 15.328 1 98.12 170 ILE A O 1
ATOM 1375 N N . THR A 1 171 ? -14.195 15.242 13.336 1 98.56 171 THR A N 1
ATOM 1376 C CA . THR A 1 171 ? -15.031 14.156 12.836 1 98.56 171 THR A CA 1
ATOM 1377 C C . THR A 1 171 ? -14.273 12.836 12.852 1 98.56 171 THR A C 1
ATOM 1379 O O . THR A 1 171 ? -13.133 12.758 12.375 1 98.56 171 THR A O 1
ATOM 1382 N N . VAL A 1 172 ? -14.875 11.828 13.484 1 98.31 172 VAL A N 1
ATOM 1383 C CA . VAL A 1 172 ? -14.297 10.492 13.531 1 98.31 172 VAL A CA 1
ATOM 1384 C C . VAL A 1 172 ? -15.109 9.555 12.633 1 98.31 172 VAL A C 1
ATOM 1386 O O . VAL A 1 172 ? -16.328 9.438 12.781 1 98.31 172 VAL A O 1
ATOM 1389 N N . LEU A 1 173 ? -14.422 8.969 11.672 1 97.81 173 LEU A N 1
ATOM 1390 C CA . LEU A 1 173 ? -15.07 8.031 10.766 1 97.81 173 LEU A CA 1
ATOM 1391 C C . LEU A 1 173 ? -14.609 6.605 11.031 1 97.81 173 LEU A C 1
ATOM 1393 O O . LEU A 1 173 ? -13.406 6.336 11.086 1 97.81 173 LEU A O 1
ATOM 1397 N N . TYR A 1 174 ? -15.469 5.695 11.242 1 94.06 174 TYR A N 1
ATOM 1398 C CA . TYR A 1 174 ? -15.102 4.305 11.484 1 94.06 174 TYR A CA 1
ATOM 1399 C C . TYR A 1 174 ? -16.141 3.354 10.914 1 94.06 174 TYR A C 1
ATOM 1401 O O . TYR A 1 174 ? -17.281 3.756 10.664 1 94.06 174 TYR A O 1
ATOM 1409 N N . SER A 1 175 ? -15.492 2.178 10.555 1 86 175 SER A N 1
ATOM 1410 C CA . SER A 1 175 ? -16.359 1.088 10.117 1 86 175 SER A CA 1
ATOM 1411 C C . SER A 1 175 ? -16.234 -0.12 11.039 1 86 175 SER A C 1
ATOM 1413 O O . SER A 1 175 ? -15.172 -0.373 11.602 1 86 175 SER A O 1
ATOM 1415 N N . SER A 1 176 ? -17.234 -0.409 11.883 1 73.06 176 SER A N 1
ATOM 1416 C CA . SER A 1 176 ? -17.172 -1.587 12.742 1 73.06 176 SER A CA 1
ATOM 1417 C C . SER A 1 176 ? -18.438 -2.434 12.609 1 73.06 176 SER A C 1
ATOM 1419 O O . SER A 1 176 ? -19.531 -1.896 12.531 1 73.06 176 SER A O 1
ATOM 1421 N N . THR A 1 177 ? -18.062 -3.59 12.336 1 61.91 177 THR A N 1
ATOM 1422 C CA . THR A 1 177 ? -19.219 -4.469 12.211 1 61.91 177 THR A CA 1
ATOM 1423 C C . THR A 1 177 ? -19.453 -5.242 13.5 1 61.91 177 THR A C 1
ATOM 1425 O O . THR A 1 177 ? -20.469 -5.926 13.648 1 61.91 177 THR A O 1
ATOM 1428 N N . HIS A 1 178 ? -18.453 -5.023 14.367 1 64 178 HIS A N 1
ATOM 1429 C CA . HIS A 1 178 ? -18.5 -5.93 15.508 1 64 178 HIS A CA 1
ATOM 1430 C C . HIS A 1 178 ? -18.891 -5.195 16.781 1 64 178 HIS A C 1
ATOM 1432 O O . HIS A 1 178 ? -18.734 -3.973 16.875 1 64 178 HIS A O 1
ATOM 1438 N N . LYS A 1 179 ? -19.359 -6.066 17.516 1 62.41 179 LYS A N 1
ATOM 1439 C CA . LYS A 1 179 ? -19.656 -5.613 18.875 1 62.41 179 LYS A CA 1
ATOM 1440 C C . LYS A 1 179 ? -18.375 -5.129 19.578 1 62.41 179 LYS A C 1
ATOM 1442 O O . LYS A 1 179 ? -18.422 -4.148 20.328 1 62.41 179 LYS A O 1
ATOM 1447 N N . PHE A 1 180 ? -17.344 -5.805 19.188 1 79.25 180 PHE A N 1
ATOM 1448 C CA . PHE A 1 180 ? -16.047 -5.453 19.766 1 79.25 180 PHE A CA 1
ATOM 1449 C C . PHE A 1 180 ? -15.055 -5.051 18.688 1 79.25 180 PHE A C 1
ATOM 1451 O O . PHE A 1 180 ? -14.969 -5.703 17.641 1 79.25 180 PHE A O 1
ATOM 1458 N N . SER A 1 181 ? -14.469 -3.893 18.859 1 89.75 181 SER A N 1
ATOM 1459 C CA . SER A 1 181 ? -13.453 -3.406 17.938 1 89.75 181 SER A CA 1
ATOM 1460 C C . SER A 1 181 ? -12.242 -2.848 18.672 1 89.75 181 SER A C 1
ATOM 1462 O O . SER A 1 181 ? -12.344 -1.829 19.359 1 89.75 181 SER A O 1
ATOM 1464 N N . ASN A 1 182 ? -11.102 -3.586 18.531 1 94.38 182 ASN A N 1
ATOM 1465 C CA . ASN A 1 182 ? -9.859 -3.105 19.109 1 94.38 182 ASN A CA 1
ATOM 1466 C C . ASN A 1 182 ? -9.531 -1.69 18.641 1 94.38 182 ASN A C 1
ATOM 1468 O O . ASN A 1 182 ? -9 -0.884 19.406 1 94.38 182 ASN A O 1
ATOM 1472 N N . THR A 1 183 ? -9.859 -1.363 17.406 1 96.12 183 THR A N 1
ATOM 1473 C CA . THR A 1 183 ? -9.578 -0.053 16.828 1 96.12 183 THR A CA 1
ATOM 1474 C C . THR A 1 183 ? -10.43 1.022 17.484 1 96.12 183 THR A C 1
ATOM 1476 O O . THR A 1 183 ? -9.93 2.094 17.828 1 96.12 183 THR A O 1
ATOM 1479 N N . LEU A 1 184 ? -11.703 0.743 17.641 1 95.81 184 LEU A N 1
ATOM 1480 C CA . LEU A 1 184 ? -12.609 1.669 18.312 1 95.81 184 LEU A CA 1
ATOM 1481 C C . LEU A 1 184 ? -12.219 1.86 19.766 1 95.81 184 LEU A C 1
ATOM 1483 O O . LEU A 1 184 ? -12.258 2.979 20.281 1 95.81 184 LEU A O 1
ATOM 1487 N N . ASP A 1 185 ? -11.859 0.758 20.422 1 96.69 185 ASP A N 1
ATOM 1488 C CA . ASP A 1 185 ? -11.422 0.827 21.812 1 96.69 185 ASP A CA 1
ATOM 1489 C C . ASP A 1 185 ? -10.195 1.724 21.969 1 96.69 185 ASP A C 1
ATOM 1491 O O . ASP A 1 185 ? -10.125 2.541 22.875 1 96.69 185 ASP A O 1
ATOM 1495 N N . LEU A 1 186 ? -9.227 1.558 21.094 1 98 186 LEU A N 1
ATOM 1496 C CA . LEU A 1 186 ? -8.039 2.398 21.125 1 98 186 LEU A CA 1
ATOM 1497 C C . LEU A 1 186 ? -8.406 3.867 20.922 1 98 186 LEU A C 1
ATOM 1499 O O . LEU A 1 186 ? -7.887 4.738 21.625 1 98 186 LEU A O 1
ATOM 1503 N N . TRP A 1 187 ? -9.328 4.16 19.984 1 97.94 187 TRP A N 1
ATOM 1504 C CA . TRP A 1 187 ? -9.781 5.531 19.781 1 97.94 187 TRP A CA 1
ATOM 1505 C C . TRP A 1 187 ? -10.406 6.098 21.047 1 97.94 187 TRP A C 1
ATOM 1507 O O . TRP A 1 187 ? -10.133 7.238 21.422 1 97.94 187 TRP A O 1
ATOM 1517 N N . HIS A 1 188 ? -11.195 5.309 21.672 1 97.31 188 HIS A N 1
ATOM 1518 C CA . HIS A 1 188 ? -11.875 5.797 22.859 1 97.31 188 HIS A CA 1
ATOM 1519 C C . HIS A 1 188 ? -10.883 6.078 23.984 1 97.31 188 HIS A C 1
ATOM 1521 O O . HIS A 1 188 ? -11.094 6.988 24.797 1 97.31 188 HIS A O 1
ATOM 1527 N N . MET A 1 189 ? -9.797 5.316 24.094 1 98.38 189 MET A N 1
ATOM 1528 C CA . MET A 1 189 ? -8.719 5.637 25.031 1 98.38 189 MET A CA 1
ATOM 1529 C C . MET A 1 189 ? -8.094 6.984 24.688 1 98.38 189 MET A C 1
ATOM 1531 O O . MET A 1 189 ? -7.766 7.762 25.594 1 98.38 189 MET A O 1
ATOM 1535 N N . VAL A 1 190 ? -7.922 7.254 23.391 1 98.69 190 VAL A N 1
ATOM 1536 C CA . VAL A 1 190 ? -7.316 8.5 22.922 1 98.69 190 VAL A CA 1
ATOM 1537 C C . VAL A 1 190 ? -8.266 9.664 23.188 1 98.69 190 VAL A C 1
ATOM 1539 O O . VAL A 1 190 ? -7.855 10.695 23.734 1 98.69 190 VAL A O 1
ATOM 1542 N N . SER A 1 191 ? -9.57 9.523 22.844 1 98.06 191 SER A N 1
ATOM 1543 C CA . SER A 1 191 ? -10.547 10.609 22.844 1 98.06 191 SER A CA 1
ATOM 1544 C C . SER A 1 191 ? -10.836 11.086 24.266 1 98.06 191 SER A C 1
ATOM 1546 O O . SER A 1 191 ? -11.273 12.227 24.469 1 98.06 191 SER A O 1
ATOM 1548 N N . LYS A 1 192 ? -10.531 10.266 25.281 1 97.38 192 LYS A N 1
ATOM 1549 C CA . LYS A 1 192 ? -10.703 10.656 26.688 1 97.38 192 LYS A CA 1
ATOM 1550 C C . LYS A 1 192 ? -9.82 11.852 27.031 1 97.38 192 LYS A C 1
ATOM 1552 O O . LYS A 1 192 ? -10.117 12.594 27.969 1 97.38 192 LYS A O 1
ATOM 1557 N N . HIS A 1 193 ? -8.82 12.016 26.281 1 97.94 193 HIS A N 1
ATOM 1558 C CA . HIS A 1 193 ? -7.859 13.07 26.578 1 97.94 193 HIS A CA 1
ATOM 1559 C C . HIS A 1 193 ? -8.102 14.297 25.703 1 97.94 193 HIS A C 1
ATOM 1561 O O . HIS A 1 193 ? -7.348 15.273 25.781 1 97.94 193 HIS A O 1
ATOM 1567 N N . LEU A 1 194 ? -9.141 14.305 24.859 1 97.31 194 LEU A N 1
ATOM 1568 C CA . LEU A 1 194 ? -9.453 15.406 23.953 1 97.31 194 LEU A CA 1
ATOM 1569 C C . LEU A 1 194 ? -10.625 16.234 24.469 1 97.31 194 LEU A C 1
ATOM 1571 O O . LEU A 1 194 ? -11.609 16.438 23.766 1 97.31 194 LEU A O 1
ATOM 1575 N N . ASN A 1 195 ? -10.523 16.859 25.609 1 92 195 ASN A N 1
ATOM 1576 C CA . ASN A 1 195 ? -11.609 17.516 26.328 1 92 195 ASN A CA 1
ATOM 1577 C C . ASN A 1 195 ? -12.008 18.828 25.688 1 92 195 ASN A C 1
ATOM 1579 O O . ASN A 1 195 ? -13.148 19.281 25.812 1 92 195 ASN A O 1
ATOM 1583 N N . ASN A 1 196 ? -11.195 19.531 24.938 1 89.25 196 ASN A N 1
ATOM 1584 C CA . ASN A 1 196 ? -11.5 20.844 24.391 1 89.25 196 ASN A CA 1
ATOM 1585 C C . ASN A 1 196 ? -11.914 20.75 22.922 1 89.25 196 ASN A C 1
ATOM 1587 O O . ASN A 1 196 ? -11.797 21.719 22.172 1 89.25 196 ASN A O 1
ATOM 1591 N N . PHE A 1 197 ? -12.328 19.578 22.484 1 95.62 197 PHE A N 1
ATOM 1592 C CA . PHE A 1 197 ? -12.766 19.375 21.109 1 95.62 197 PHE A CA 1
ATOM 1593 C C . PHE A 1 197 ? -14.227 18.922 21.062 1 95.62 197 PHE A C 1
ATOM 1595 O O . PHE A 1 197 ? -14.688 18.219 21.953 1 95.62 197 PHE A O 1
ATOM 1602 N N . SER A 1 198 ? -14.992 19.422 20.141 1 96.69 198 SER A N 1
ATOM 1603 C CA . SER A 1 198 ? -16.266 18.797 19.781 1 96.69 198 SER A CA 1
ATOM 1604 C C . SER A 1 198 ? -16.047 17.609 18.844 1 96.69 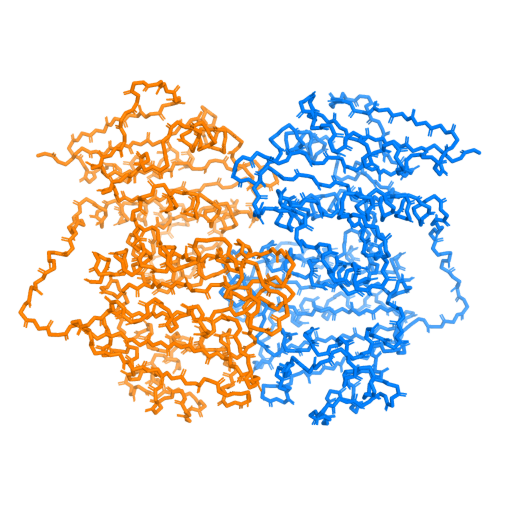198 SER A C 1
ATOM 1606 O O . SER A 1 198 ? -15.578 17.766 17.719 1 96.69 198 SER A O 1
ATOM 1608 N N . ILE A 1 199 ? -16.375 16.453 19.375 1 97.81 199 ILE A N 1
ATOM 1609 C CA . ILE A 1 199 ? -16.094 15.242 18.609 1 97.81 199 ILE A CA 1
ATOM 1610 C C . ILE A 1 199 ? -17.406 14.648 18.094 1 97.81 199 ILE A C 1
ATOM 1612 O O . ILE A 1 199 ? -18.328 14.414 18.875 1 97.81 199 ILE A O 1
ATOM 1616 N N . ARG A 1 200 ? -17.453 14.508 16.859 1 97.44 200 ARG A N 1
ATOM 1617 C CA . ARG A 1 200 ? -18.562 13.82 16.203 1 97.44 200 ARG A CA 1
ATOM 1618 C C . ARG A 1 200 ? -18.125 12.492 15.617 1 97.44 200 ARG A C 1
ATOM 1620 O O . ARG A 1 200 ? -17.344 12.453 14.664 1 97.44 200 ARG A O 1
ATOM 1627 N N . GLU A 1 201 ? -18.625 11.406 16.156 1 96.5 201 GLU A N 1
ATOM 1628 C CA . GLU A 1 201 ? -18.312 10.07 15.641 1 96.5 201 GLU A CA 1
ATOM 1629 C C . GLU A 1 201 ? -19.391 9.594 14.672 1 96.5 201 GLU A C 1
ATOM 1631 O O . GLU A 1 201 ? -20.578 9.625 14.992 1 96.5 201 GLU A O 1
ATOM 1636 N N . ILE A 1 202 ? -18.938 9.242 13.508 1 96.06 202 ILE A N 1
ATOM 1637 C CA . ILE A 1 202 ? -19.859 8.75 12.484 1 96.06 202 ILE A CA 1
ATOM 1638 C C . ILE A 1 202 ? -19.531 7.305 12.141 1 96.06 202 ILE A C 1
ATOM 1640 O O . ILE A 1 202 ? -18.438 7.012 11.648 1 96.06 202 ILE A O 1
ATOM 1644 N N . HIS A 1 203 ? -20.484 6.438 12.352 1 93.75 203 HIS A N 1
ATOM 1645 C CA . HIS A 1 203 ? -20.375 5.031 11.977 1 93.75 203 HIS A CA 1
ATOM 1646 C C . HIS A 1 203 ? -20.781 4.812 10.523 1 93.75 203 HIS A C 1
ATOM 1648 O O . HIS A 1 203 ? -21.922 5.094 10.148 1 93.75 203 HIS A O 1
ATOM 1654 N N . ILE A 1 204 ? -19.812 4.348 9.734 1 92.06 204 ILE A N 1
ATOM 1655 C CA . ILE A 1 204 ? -20.109 3.998 8.352 1 92.06 204 ILE A CA 1
ATOM 1656 C C . ILE A 1 204 ? -20.547 2.539 8.266 1 92.06 204 ILE A C 1
ATOM 1658 O O . ILE A 1 204 ? -19.719 1.639 8.133 1 92.06 204 ILE A O 1
ATOM 1662 N N . GLU A 1 205 ? -21.75 2.342 8.188 1 85.38 205 GLU A N 1
ATOM 1663 C CA . GLU A 1 205 ? -22.281 0.984 8.164 1 85.38 205 GLU A CA 1
ATOM 1664 C C . GLU A 1 205 ? -22 0.308 6.824 1 85.38 205 GLU A C 1
ATOM 1666 O O . GLU A 1 205 ? -21.953 0.971 5.785 1 85.38 205 GLU A O 1
ATOM 1671 N N . ASN A 1 206 ? -21.984 -0.997 6.984 1 80.94 206 ASN A N 1
ATOM 1672 C CA . ASN A 1 206 ? -21.734 -1.767 5.77 1 80.94 206 ASN A CA 1
ATOM 1673 C C . ASN A 1 206 ? -22.828 -1.551 4.734 1 80.94 206 ASN A C 1
ATOM 1675 O O . ASN A 1 206 ? -24.016 -1.607 5.062 1 80.94 206 ASN A O 1
ATOM 1679 N N . GLY A 1 207 ? -22.438 -1.265 3.484 1 74.94 207 GLY A N 1
ATOM 1680 C CA . GLY A 1 207 ? -23.375 -1.135 2.381 1 74.94 207 GLY A CA 1
ATOM 1681 C C . GLY A 1 207 ? -24.062 0.215 2.342 1 74.94 207 GLY A C 1
ATOM 1682 O O . GLY A 1 207 ? -24.797 0.518 1.396 1 74.94 207 GLY A O 1
ATOM 1683 N N . LYS A 1 208 ? -23.781 1.02 3.262 1 74.44 208 LYS A N 1
ATOM 1684 C CA . LYS A 1 208 ? -24.438 2.318 3.312 1 74.44 208 LYS A CA 1
ATOM 1685 C C . LYS A 1 208 ? -23.812 3.297 2.324 1 74.44 208 LYS A C 1
ATOM 1687 O O . LYS A 1 208 ? -24.469 4.234 1.867 1 74.44 208 LYS A O 1
ATOM 1692 N N . ILE A 1 209 ? -22.609 3.07 2.027 1 77.5 209 ILE A N 1
ATOM 1693 C CA . ILE A 1 209 ? -21.906 3.967 1.116 1 77.5 209 ILE A CA 1
ATOM 1694 C C . ILE A 1 209 ? -21.453 3.195 -0.122 1 77.5 209 ILE A C 1
ATOM 1696 O O . ILE A 1 209 ? -20.75 2.186 -0.012 1 77.5 209 ILE A O 1
ATOM 1700 N N . LEU A 1 210 ? -21.922 3.707 -1.199 1 78.44 210 LEU A N 1
ATOM 1701 C CA . LEU A 1 210 ? -21.484 3.168 -2.482 1 78.44 210 LEU A CA 1
ATOM 1702 C C . LEU A 1 210 ? -20.172 3.811 -2.924 1 78.44 210 LEU A C 1
ATOM 1704 O O . LEU A 1 210 ? -19.859 4.941 -2.537 1 78.44 210 LEU A O 1
ATOM 1708 N N . ASP A 1 211 ? -19.406 3.111 -3.691 1 83.19 211 ASP A N 1
ATOM 1709 C CA . ASP A 1 211 ? -18.172 3.674 -4.219 1 83.19 211 ASP A CA 1
ATOM 1710 C C . ASP A 1 211 ? -18.453 4.742 -5.27 1 83.19 211 ASP A C 1
ATOM 1712 O O . ASP A 1 211 ? -19.578 4.855 -5.758 1 83.19 211 ASP A O 1
ATOM 1716 N N . CYS A 1 212 ? -17.469 5.512 -5.535 1 78 212 CYS A N 1
ATOM 1717 C CA . CYS A 1 212 ? -17.562 6.578 -6.523 1 78 212 CYS A CA 1
ATOM 1718 C C . CYS A 1 212 ? -17.875 6.012 -7.906 1 78 212 CYS A C 1
ATOM 1720 O O . CYS A 1 212 ? -17.328 4.977 -8.297 1 78 212 CYS A O 1
ATOM 1722 N N . LYS A 1 213 ? -18.719 6.613 -8.617 1 69.94 213 LYS A N 1
ATOM 1723 C CA . LYS A 1 213 ? -19.109 6.152 -9.945 1 69.94 213 LYS A CA 1
ATOM 1724 C C . LYS A 1 213 ? -18.141 6.637 -11.016 1 69.94 213 LYS A C 1
ATOM 1726 O O . LYS A 1 213 ? -18.203 6.195 -12.164 1 69.94 213 LYS A O 1
ATOM 1731 N N . GLY A 1 214 ? -17.141 7.367 -10.492 1 65.75 214 GLY A N 1
ATOM 1732 C CA . GLY A 1 214 ? -16.188 7.898 -11.453 1 65.75 214 GLY A CA 1
ATOM 1733 C C . GLY A 1 214 ? -16.812 8.867 -12.438 1 65.75 214 GLY A C 1
ATOM 1734 O O . GLY A 1 214 ? -16.547 8.805 -13.641 1 65.75 214 GLY A O 1
ATOM 1735 N N . CYS A 1 215 ? -17.719 9.727 -11.906 1 66.12 215 CYS A N 1
ATOM 1736 C CA . CYS A 1 215 ? -18.359 10.75 -12.734 1 66.12 215 CYS A CA 1
ATOM 1737 C C . CYS A 1 215 ? -17.312 11.672 -13.359 1 66.12 215 CYS A C 1
ATOM 1739 O O . CYS A 1 215 ? -16.188 11.758 -12.875 1 66.12 215 CYS A O 1
ATOM 1741 N N . SER A 1 216 ? -17.719 12.102 -14.516 1 68.12 216 SER A N 1
ATOM 1742 C CA . SER A 1 216 ? -16.859 13.109 -15.117 1 68.12 216 SER A CA 1
ATOM 1743 C C . SER A 1 216 ? -16.562 14.25 -14.133 1 68.12 216 SER A C 1
ATOM 1745 O O . SER A 1 216 ? -17.375 14.516 -13.242 1 68.12 216 SER A O 1
ATOM 1747 N N . TYR A 1 217 ? -15.445 14.82 -14.383 1 68.56 217 TYR A N 1
ATOM 1748 C CA . TYR A 1 217 ? -15.062 15.953 -13.539 1 68.56 217 TYR A CA 1
ATOM 1749 C C . TYR A 1 217 ? -16.172 17 -13.492 1 68.56 217 TYR A C 1
ATOM 1751 O O . TYR A 1 217 ? -16.516 17.484 -12.414 1 68.56 217 TYR A O 1
ATOM 1759 N N . LYS A 1 218 ? -16.859 17.234 -14.703 1 68.75 218 LYS A N 1
ATOM 1760 C CA . LYS A 1 218 ? -17.891 18.266 -14.805 1 68.75 218 LYS A CA 1
ATOM 1761 C C . LYS A 1 218 ? -19.125 17.906 -13.977 1 68.75 218 LYS A C 1
ATOM 1763 O O . LYS A 1 218 ? -19.688 18.75 -13.281 1 68.75 218 LYS A O 1
ATOM 1768 N N . LEU A 1 219 ? -19.375 16.594 -14.047 1 69.94 219 LEU A N 1
ATOM 1769 C CA . LEU A 1 219 ? -20.531 16.094 -13.312 1 69.94 219 LEU A CA 1
ATOM 1770 C C . LEU A 1 219 ? -20.266 16.094 -11.812 1 69.94 219 LEU A C 1
ATOM 1772 O O . LEU A 1 219 ? -21.141 16.469 -11.023 1 69.94 219 LEU A O 1
ATOM 1776 N N . CYS A 1 220 ? -19.109 15.789 -11.461 1 75.5 220 CYS A N 1
ATOM 1777 C CA . CYS A 1 220 ? -18.719 15.75 -10.062 1 75.5 220 CYS A CA 1
ATOM 1778 C C . CYS A 1 220 ? -18.688 17.141 -9.461 1 75.5 220 CYS A C 1
ATOM 1780 O O . CYS A 1 220 ? -19.172 17.359 -8.336 1 75.5 220 CYS A O 1
ATOM 1782 N N . LEU A 1 221 ? -18.219 18.062 -10.297 1 73.75 221 LEU A N 1
ATOM 1783 C CA . LEU A 1 221 ? -18.172 19.453 -9.852 1 73.75 221 LEU A CA 1
ATOM 1784 C C . LEU A 1 221 ? -19.578 20.016 -9.688 1 73.75 221 LEU A C 1
ATOM 1786 O O . LEU A 1 221 ? -19.859 20.719 -8.719 1 73.75 221 LEU A O 1
ATOM 1790 N N . HIS A 1 222 ? -20.422 19.641 -10.664 1 72.19 222 HIS A N 1
ATOM 1791 C CA . HIS A 1 222 ? -21.797 20.125 -10.625 1 72.19 222 HIS A CA 1
ATOM 1792 C C . HIS A 1 222 ? -22.5 19.672 -9.359 1 72.19 222 HIS A C 1
ATOM 1794 O O . HIS A 1 222 ? -23.094 20.484 -8.648 1 72.19 222 HIS A O 1
ATOM 1800 N N . TYR A 1 223 ? -22.328 18.453 -9.031 1 71.94 223 TYR A N 1
ATOM 1801 C CA . TYR A 1 223 ? -22.969 17.922 -7.828 1 71.94 223 TYR A CA 1
ATOM 1802 C C . TYR A 1 223 ? -22.297 18.469 -6.57 1 71.94 223 TYR A C 1
ATOM 1804 O O . TYR A 1 223 ? -22.953 18.703 -5.559 1 71.94 223 TYR A O 1
ATOM 1812 N N . GLY A 1 224 ? -21.062 18.641 -6.637 1 70 224 GLY A N 1
ATOM 1813 C CA . GLY A 1 224 ? -20.297 19.172 -5.512 1 70 224 GLY A CA 1
ATOM 1814 C C . GLY A 1 224 ? -20.75 20.562 -5.098 1 70 224 GLY A C 1
ATOM 1815 O O . GLY A 1 224 ? -20.859 20.859 -3.902 1 70 224 GLY A O 1
ATOM 1816 N N . LYS A 1 225 ? -21.109 21.422 -6.09 1 70 225 LYS A N 1
ATOM 1817 C CA . LYS A 1 225 ? -21.547 22.781 -5.809 1 70 225 LYS A CA 1
ATOM 1818 C C . LYS A 1 225 ? -22.797 22.797 -4.945 1 70 225 LYS A C 1
ATOM 1820 O O . LYS A 1 225 ? -23.047 23.75 -4.211 1 70 225 LYS A O 1
ATOM 1825 N N . GLN A 1 226 ? -23.438 21.672 -5.012 1 71.25 226 GLN A N 1
ATOM 1826 C CA . GLN A 1 226 ? -24.656 21.562 -4.227 1 71.25 226 GLN A CA 1
ATOM 1827 C C . GLN A 1 226 ? -24.469 20.609 -3.043 1 71.25 226 GLN A C 1
ATOM 1829 O O . GLN A 1 226 ? -25.438 20.156 -2.438 1 71.25 226 GLN A O 1
ATOM 1834 N N . ASN A 1 227 ? -23.312 20.281 -2.82 1 68.81 227 ASN A N 1
ATOM 1835 C CA . ASN A 1 227 ? -22.969 19.312 -1.788 1 68.81 227 ASN A CA 1
ATOM 1836 C C . ASN A 1 227 ? -23.719 18 -1.995 1 68.81 227 ASN A C 1
ATOM 1838 O O . ASN A 1 227 ? -24.203 17.391 -1.034 1 68.81 227 ASN A O 1
ATOM 1842 N N . LYS A 1 228 ? -24.031 17.75 -3.221 1 72.5 228 LYS A N 1
ATOM 1843 C CA . LYS A 1 228 ? -24.688 16.516 -3.594 1 72.5 228 LYS A CA 1
ATOM 1844 C C . LYS A 1 228 ? -23.734 15.602 -4.379 1 72.5 228 LYS A C 1
ATOM 1846 O O . LYS A 1 228 ? -22.672 16.031 -4.816 1 72.5 228 LYS A O 1
ATOM 1851 N N . CYS A 1 229 ? -23.891 14.398 -4.34 1 73.5 229 CYS A N 1
ATOM 1852 C CA . CYS A 1 229 ? -23.266 13.406 -5.207 1 73.5 229 CYS A CA 1
ATOM 1853 C C . CYS A 1 229 ? -24.328 12.578 -5.941 1 73.5 229 CYS A C 1
ATOM 1855 O O . CYS A 1 229 ? -25.469 12.508 -5.512 1 73.5 229 CYS A O 1
ATOM 1857 N N . PHE A 1 230 ? -23.984 12.008 -7.031 1 68.75 230 PHE A N 1
ATOM 1858 C CA . PHE A 1 230 ? -24.906 11.25 -7.875 1 68.75 230 PHE A CA 1
ATOM 1859 C C . PHE A 1 230 ? -25.703 10.266 -7.039 1 68.75 230 PHE A C 1
ATOM 1861 O O . PHE A 1 230 ? -26.922 10.117 -7.242 1 68.75 230 PHE A O 1
ATOM 1868 N N . TYR A 1 231 ? -25.062 9.695 -5.996 1 72.5 231 TYR A N 1
ATOM 1869 C CA . TYR A 1 231 ? -25.734 8.664 -5.223 1 72.5 231 TYR A CA 1
ATOM 1870 C C . TYR A 1 231 ? -26.438 9.258 -4.012 1 72.5 231 TYR A C 1
ATOM 1872 O O . TYR A 1 231 ? -27.328 8.625 -3.422 1 72.5 231 TYR A O 1
ATOM 1880 N N . GLY A 1 232 ? -26.156 10.5 -3.648 1 74.25 232 GLY A N 1
ATOM 1881 C CA . GLY A 1 232 ? -26.75 11.078 -2.449 1 74.25 232 GLY A CA 1
ATOM 1882 C C . GLY A 1 232 ? -26.594 10.195 -1.227 1 74.25 232 GLY A C 1
ATOM 1883 O O . GLY A 1 232 ? -25.531 9.602 -1.013 1 74.25 232 GLY A O 1
ATOM 1884 N N . GLY A 1 233 ? -27.641 10.125 -0.206 1 82.81 233 GLY A N 1
ATOM 1885 C CA . GLY A 1 233 ? -27.688 9.203 0.913 1 82.81 233 GLY A CA 1
ATOM 1886 C C . GLY A 1 233 ? -26.844 9.641 2.098 1 82.81 233 GLY A C 1
ATOM 1887 O O . GLY A 1 233 ? -26.734 10.844 2.369 1 82.81 233 GLY A O 1
ATOM 1888 N N . PHE A 1 234 ? -26.484 8.648 2.852 1 86.12 234 PHE A N 1
ATOM 1889 C CA . PHE A 1 234 ? -25.812 8.859 4.125 1 86.12 234 PHE A CA 1
ATOM 1890 C C . PHE A 1 234 ? -24.562 9.711 3.943 1 86.12 234 PHE A C 1
ATOM 1892 O O . PHE A 1 234 ? -24.25 10.555 4.789 1 86.12 234 PHE A O 1
ATOM 1899 N N . MET A 1 235 ? -23.922 9.57 2.836 1 87.38 235 MET A N 1
ATOM 1900 C CA . MET A 1 235 ? -22.703 10.32 2.504 1 87.38 235 MET A CA 1
ATOM 1901 C C . MET A 1 235 ? -23 11.812 2.43 1 87.38 235 MET A C 1
ATOM 1903 O O . MET A 1 235 ? -22.312 12.617 3.061 1 87.38 235 MET A O 1
ATOM 1907 N N . VAL A 1 236 ? -23.953 12.188 1.704 1 86.44 236 VAL A N 1
ATOM 1908 C CA . VAL A 1 236 ? -24.266 13.586 1.423 1 86.44 236 VAL A CA 1
ATOM 1909 C C . VAL A 1 236 ? -24.906 14.227 2.652 1 86.44 236 VAL A C 1
ATOM 1911 O O . VAL A 1 236 ? -24.672 15.398 2.941 1 86.44 236 VAL A O 1
ATOM 1914 N N . ASP A 1 237 ? -25.609 13.391 3.348 1 89.25 237 ASP A N 1
ATOM 1915 C CA . ASP A 1 237 ? -26.422 13.945 4.43 1 89.25 237 ASP A CA 1
ATOM 1916 C C . ASP A 1 237 ? -25.625 14.023 5.73 1 89.25 237 ASP A C 1
ATOM 1918 O O . ASP A 1 237 ? -25.922 14.852 6.594 1 89.25 237 ASP A O 1
ATOM 1922 N N . ASN A 1 238 ? -24.609 13.18 5.879 1 91.81 238 ASN A N 1
ATOM 1923 C CA . ASN A 1 238 ? -23.953 13.078 7.18 1 91.81 238 ASN A CA 1
ATOM 1924 C C . ASN A 1 238 ? -22.453 13.2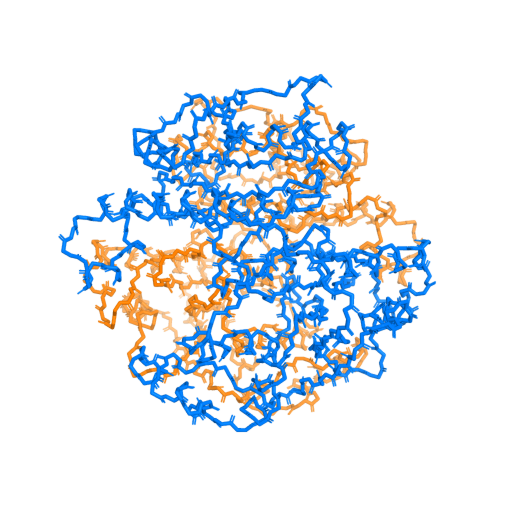42 7.059 1 91.81 238 ASN A C 1
ATOM 1926 O O . ASN A 1 238 ? -21.859 14.109 7.715 1 91.81 238 ASN A O 1
ATOM 1930 N N . VAL A 1 239 ? -21.859 12.562 6.207 1 94 239 VAL A N 1
ATOM 1931 C CA . VAL A 1 239 ? -20.406 12.453 6.188 1 94 239 VAL A CA 1
ATOM 1932 C C . VAL A 1 239 ? -19.812 13.734 5.605 1 94 239 VAL A C 1
ATOM 1934 O O . VAL A 1 239 ? -18.938 14.352 6.219 1 94 239 VAL A O 1
ATOM 1937 N N . LEU A 1 240 ? -20.312 14.172 4.398 1 93.81 240 LEU A N 1
ATOM 1938 C CA . LEU A 1 240 ? -19.734 15.328 3.717 1 93.81 240 LEU A CA 1
ATOM 1939 C C . LEU A 1 240 ? -19.875 16.594 4.562 1 93.81 240 LEU A C 1
ATOM 1941 O O . LEU A 1 240 ? -18.906 17.312 4.777 1 93.81 240 LEU A O 1
ATOM 1945 N N . PRO A 1 241 ? -21.078 16.828 5.141 1 94.44 241 PRO A N 1
ATOM 1946 C CA . PRO A 1 241 ? -21.203 18.016 5.984 1 94.44 241 PRO A CA 1
ATOM 1947 C C . PRO A 1 241 ? -20.297 17.953 7.219 1 94.44 241 PRO A C 1
ATOM 1949 O O . PRO A 1 241 ? -19.75 18.984 7.637 1 94.44 241 PRO A O 1
ATOM 1952 N N . ALA A 1 242 ? -20.188 16.766 7.793 1 96.31 242 ALA A N 1
ATOM 1953 C CA . ALA A 1 242 ? -19.344 16.609 8.969 1 96.31 242 ALA A CA 1
ATOM 1954 C C . ALA A 1 242 ? -17.891 16.938 8.656 1 96.31 242 ALA A C 1
ATOM 1956 O O . ALA A 1 242 ? -17.203 17.609 9.43 1 96.31 242 ALA A O 1
ATOM 1957 N N . ILE A 1 243 ? -17.391 16.438 7.535 1 96.81 243 ILE A N 1
ATOM 1958 C CA . ILE A 1 243 ? -16.016 16.719 7.121 1 96.81 243 ILE A CA 1
ATOM 1959 C C . ILE A 1 243 ? -15.859 18.203 6.824 1 96.81 243 ILE A C 1
ATOM 1961 O O . ILE A 1 243 ? -14.867 18.812 7.227 1 96.81 243 ILE A O 1
ATOM 1965 N N . GLU A 1 244 ? -16.828 18.75 6.129 1 95.25 244 GLU A N 1
ATOM 1966 C CA . GLU A 1 244 ? -16.766 20.156 5.746 1 95.25 244 GLU A CA 1
ATOM 1967 C C . GLU A 1 244 ? -16.641 21.062 6.973 1 95.25 244 GLU A C 1
ATOM 1969 O O . GLU A 1 244 ? -15.883 22.031 6.961 1 95.25 244 GLU A O 1
ATOM 1974 N N . GLU A 1 245 ? -17.297 20.719 8.031 1 95.31 245 GLU A N 1
ATOM 1975 C CA . GLU A 1 245 ? -17.359 21.578 9.211 1 95.31 245 GLU A CA 1
ATOM 1976 C C . GLU A 1 245 ? -16.188 21.297 10.156 1 95.31 245 GLU A C 1
ATOM 1978 O O . GLU A 1 245 ? -15.914 22.078 11.07 1 95.31 245 GLU A O 1
ATOM 1983 N N . SER A 1 246 ? -15.508 20.219 9.969 1 96.81 246 SER A N 1
ATOM 1984 C CA . SER A 1 246 ? -14.508 19.781 10.938 1 96.81 246 SER A CA 1
ATOM 1985 C C . SER A 1 246 ? -13.164 20.438 10.672 1 96.81 246 SER A C 1
ATOM 1987 O O . SER A 1 246 ? -12.891 20.891 9.555 1 96.81 246 SER A O 1
ATOM 1989 N N . ASP A 1 247 ? -12.398 20.562 11.734 1 96.44 247 ASP A N 1
ATOM 1990 C CA . ASP A 1 247 ? -11.016 21.016 11.648 1 96.44 247 ASP A CA 1
ATOM 1991 C C . ASP A 1 247 ? -10.07 19.844 11.422 1 96.44 247 ASP A C 1
ATOM 1993 O O . ASP A 1 247 ? -8.953 20.031 10.93 1 96.44 247 ASP A O 1
ATOM 1997 N N . ALA A 1 248 ? -10.5 18.703 11.828 1 97.81 248 ALA A N 1
ATOM 1998 C CA . ALA A 1 248 ? -9.727 17.469 11.648 1 97.81 248 ALA A CA 1
ATOM 1999 C C . ALA A 1 248 ? -10.633 16.266 11.453 1 97.81 248 ALA A C 1
ATOM 2001 O O . ALA A 1 248 ? -11.766 16.25 11.945 1 97.81 248 ALA A O 1
ATOM 2002 N N . VAL A 1 249 ? -10.133 15.328 10.742 1 98.75 249 VAL A N 1
ATOM 2003 C CA . VAL A 1 249 ? -10.828 14.055 10.57 1 98.75 249 VAL A CA 1
ATOM 2004 C C . VAL A 1 249 ? -9.938 12.914 11.055 1 98.75 249 VAL A C 1
ATOM 2006 O O . VAL A 1 249 ? -8.766 12.828 10.688 1 98.75 249 VAL A O 1
ATOM 2009 N N . VAL A 1 250 ? -10.477 12.062 11.938 1 98.81 250 VAL A N 1
ATOM 2010 C CA . VAL A 1 250 ? -9.797 10.867 12.422 1 98.81 250 VAL A CA 1
ATOM 2011 C C . VAL A 1 250 ? -10.398 9.633 11.758 1 98.81 250 VAL A C 1
ATOM 2013 O O . VAL A 1 250 ? -11.602 9.391 11.852 1 98.81 250 VAL A O 1
ATOM 2016 N N . TRP A 1 251 ? -9.57 8.914 11.117 1 98.69 251 TRP A N 1
ATOM 2017 C CA . TRP A 1 251 ? -9.977 7.684 10.445 1 98.69 251 TRP A CA 1
ATOM 2018 C C . TRP A 1 251 ? -9.609 6.465 11.273 1 98.69 251 TRP A C 1
ATOM 2020 O O . TRP A 1 251 ? -8.422 6.207 11.523 1 98.69 251 TRP A O 1
ATOM 2030 N N . LEU A 1 252 ? -10.586 5.719 11.773 1 97.94 252 LEU A N 1
ATOM 2031 C CA . LEU A 1 252 ? -10.352 4.449 12.453 1 97.94 252 LEU A CA 1
ATOM 2032 C C . LEU A 1 252 ? -10.32 3.297 11.453 1 97.94 252 LEU A C 1
ATOM 2034 O O . LEU A 1 252 ? -11.352 2.936 10.883 1 97.94 252 LEU A O 1
ATOM 2038 N N . CYS A 1 253 ? -9.141 2.754 11.297 1 96.56 253 CYS A N 1
ATOM 2039 C CA . CYS A 1 253 ? -8.945 1.801 10.203 1 96.56 253 CYS A CA 1
ATOM 2040 C C . CYS A 1 253 ? -8.492 0.449 10.734 1 96.56 253 CYS A C 1
ATOM 2042 O O . CYS A 1 253 ? -7.289 0.21 10.883 1 96.56 253 CYS A O 1
ATOM 2044 N N . PRO A 1 254 ? -9.453 -0.46 10.992 1 93.88 254 PRO A N 1
ATOM 2045 C CA . PRO A 1 254 ? -8.961 -1.834 11.117 1 93.88 254 PRO A CA 1
ATOM 2046 C C . PRO A 1 254 ? -8.242 -2.318 9.852 1 93.88 254 PRO A C 1
ATOM 2048 O O . PRO A 1 254 ? -8.445 -1.755 8.773 1 93.88 254 PRO A O 1
ATOM 2051 N N . ASN A 1 255 ? -7.363 -3.221 10.016 1 94.94 255 ASN A N 1
ATOM 2052 C CA . ASN A 1 255 ? -6.621 -3.754 8.875 1 94.94 255 ASN A CA 1
ATOM 2053 C C . ASN A 1 255 ? -7.332 -4.953 8.258 1 94.94 255 ASN A C 1
ATOM 2055 O O . ASN A 1 255 ? -7.477 -5.996 8.898 1 94.94 255 ASN A O 1
ATOM 2059 N N . TYR A 1 256 ? -7.777 -4.855 7.039 1 93.31 256 TYR A N 1
ATOM 2060 C CA . TYR A 1 256 ? -8.359 -5.949 6.27 1 93.31 256 TYR A CA 1
ATOM 2061 C C . TYR A 1 256 ? -7.488 -6.301 5.07 1 93.31 256 TYR A C 1
ATOM 2063 O O . TYR A 1 256 ? -7.527 -5.621 4.043 1 93.31 256 TYR A O 1
ATOM 2071 N N . ASN A 1 257 ? -6.797 -7.445 5.266 1 95.12 257 ASN A N 1
ATOM 2072 C CA . ASN A 1 257 ? -5.883 -7.883 4.215 1 95.12 257 ASN A CA 1
ATOM 2073 C C . ASN A 1 257 ? -4.902 -6.777 3.828 1 95.12 257 ASN A C 1
ATOM 2075 O O . ASN A 1 257 ? -4.734 -6.477 2.646 1 95.12 257 ASN A O 1
ATOM 2079 N N . ASP A 1 258 ? -4.383 -6.055 4.836 1 97 258 ASP A N 1
ATOM 2080 C CA . ASP A 1 258 ? -3.338 -5.043 4.719 1 97 258 ASP A CA 1
ATOM 2081 C C . ASP A 1 258 ? -3.846 -3.812 3.973 1 97 258 ASP A C 1
ATOM 2083 O O . ASP A 1 258 ? -3.092 -3.17 3.238 1 97 258 ASP A O 1
ATOM 2087 N N . ALA A 1 259 ? -5.152 -3.5 4.117 1 97.38 259 ALA A N 1
ATOM 2088 C CA . ALA A 1 259 ? -5.777 -2.365 3.443 1 97.38 259 ALA A CA 1
ATOM 2089 C C . ALA A 1 259 ? -6.906 -1.781 4.289 1 97.38 259 ALA A C 1
ATOM 2091 O O . ALA A 1 259 ? -7.309 -2.375 5.293 1 97.38 259 ALA A O 1
ATOM 2092 N N . ILE A 1 260 ? -7.336 -0.601 3.91 1 96.81 260 ILE A N 1
ATOM 2093 C CA . ILE A 1 260 ? -8.484 0.061 4.52 1 96.81 260 ILE A CA 1
ATOM 2094 C C . ILE A 1 260 ? -9.758 -0.7 4.176 1 96.81 260 ILE A C 1
ATOM 2096 O O . ILE A 1 260 ? -9.906 -1.209 3.064 1 96.81 260 ILE A O 1
ATOM 2100 N N . ALA A 1 261 ? -10.672 -0.752 5.145 1 94 261 ALA A N 1
ATOM 2101 C CA . ALA A 1 261 ? -11.953 -1.418 4.938 1 94 261 ALA A CA 1
ATOM 2102 C C . ALA A 1 261 ? -12.68 -0.851 3.719 1 94 261 ALA A C 1
ATOM 2104 O O . ALA A 1 261 ? -12.547 0.336 3.412 1 94 261 ALA A O 1
ATOM 2105 N N . ALA A 1 262 ? -13.484 -1.694 3.078 1 93.75 262 ALA A N 1
ATOM 2106 C CA . ALA A 1 262 ? -14.156 -1.34 1.831 1 93.75 262 ALA A CA 1
ATOM 2107 C C . ALA A 1 262 ? -15.031 -0.104 2.012 1 93.75 262 ALA A C 1
ATOM 2109 O O . ALA A 1 262 ? -15.039 0.79 1.163 1 93.75 262 ALA A O 1
ATOM 2110 N N . ASN A 1 263 ? -15.766 -0.015 3.061 1 92.31 263 ASN A N 1
ATOM 2111 C CA . ASN A 1 263 ? -16.688 1.1 3.268 1 92.31 263 ASN A CA 1
ATOM 2112 C C . ASN A 1 263 ? -15.938 2.42 3.432 1 92.31 263 ASN A C 1
ATOM 2114 O O . ASN A 1 263 ? -16.359 3.451 2.91 1 92.31 263 ASN A O 1
ATOM 2118 N N . LEU A 1 264 ? -14.883 2.396 4.195 1 95.25 264 LEU A N 1
ATOM 2119 C CA . LEU A 1 264 ? -14.086 3.609 4.375 1 95.25 264 LEU A CA 1
ATOM 2120 C C . LEU A 1 264 ? -13.383 3.994 3.078 1 95.25 264 LEU A C 1
ATOM 2122 O O . LEU A 1 264 ? -13.203 5.18 2.793 1 95.25 264 LEU A O 1
ATOM 2126 N N . THR A 1 265 ? -12.961 2.941 2.33 1 95.31 265 THR A N 1
ATOM 2127 C CA . THR A 1 265 ? -12.406 3.203 1.007 1 95.31 265 THR A CA 1
ATOM 2128 C C . THR A 1 265 ? -13.422 3.926 0.127 1 95.31 265 THR A C 1
ATOM 2130 O O . THR A 1 265 ? -13.078 4.867 -0.587 1 95.31 265 THR A O 1
ATOM 2133 N N . ALA A 1 266 ? -14.641 3.494 0.197 1 93.44 266 ALA A N 1
ATOM 2134 C CA . ALA A 1 266 ? -15.703 4.148 -0.563 1 93.44 266 ALA A CA 1
ATOM 2135 C C . ALA A 1 266 ? -15.867 5.602 -0.134 1 93.44 266 ALA A C 1
ATOM 2137 O O . ALA A 1 266 ? -16.062 6.484 -0.973 1 93.44 266 ALA A O 1
ATOM 2138 N N . VAL A 1 267 ? -15.805 5.863 1.14 1 94.62 267 VAL A N 1
ATOM 2139 C CA . VAL A 1 267 ? -15.914 7.227 1.655 1 94.62 267 VAL A CA 1
ATOM 2140 C C . VAL A 1 267 ? -14.781 8.086 1.085 1 94.62 267 VAL A C 1
ATOM 2142 O O . VAL A 1 267 ? -15.031 9.18 0.579 1 94.62 267 VAL A O 1
ATOM 2145 N N . ILE A 1 268 ? -13.578 7.566 1.159 1 96.62 268 ILE A N 1
ATOM 2146 C CA . ILE A 1 268 ? -12.406 8.281 0.669 1 96.62 268 ILE A CA 1
ATOM 2147 C C . ILE A 1 268 ? -12.594 8.625 -0.808 1 96.62 268 ILE A C 1
ATOM 2149 O O . ILE A 1 268 ? -12.336 9.758 -1.227 1 96.62 268 ILE A O 1
ATOM 2153 N N . ASN A 1 269 ? -13.047 7.684 -1.558 1 93 269 ASN A N 1
ATOM 2154 C CA . ASN A 1 269 ? -13.242 7.91 -2.986 1 93 269 ASN A CA 1
ATOM 2155 C C . ASN A 1 269 ? -14.336 8.945 -3.248 1 93 269 ASN A C 1
ATOM 2157 O O . ASN A 1 269 ? -14.227 9.742 -4.18 1 93 269 ASN A O 1
ATOM 2161 N N . ARG A 1 270 ? -15.289 9.047 -2.424 1 91.88 270 ARG A N 1
ATOM 2162 C CA . ARG A 1 270 ? -16.469 9.867 -2.686 1 91.88 270 ARG A CA 1
ATOM 2163 C C . ARG A 1 270 ? -16.266 11.281 -2.143 1 91.88 270 ARG A C 1
ATOM 2165 O O . ARG A 1 270 ? -17.016 12.195 -2.494 1 91.88 270 ARG A O 1
ATOM 2172 N N . ILE A 1 271 ? -15.32 11.492 -1.268 1 93.06 271 ILE A N 1
ATOM 2173 C CA . ILE A 1 271 ? -15.125 12.844 -0.755 1 93.06 271 ILE A CA 1
ATOM 2174 C C . ILE A 1 271 ? -14.555 13.734 -1.854 1 93.06 271 ILE A C 1
ATOM 2176 O O . ILE A 1 271 ? -14.406 14.945 -1.667 1 93.06 271 ILE A O 1
ATOM 2180 N N . THR A 1 272 ? -14.305 13.117 -3.006 1 88.69 272 THR A N 1
ATOM 2181 C CA . THR A 1 272 ? -13.844 13.875 -4.16 1 88.69 272 THR A CA 1
ATOM 2182 C C . THR A 1 272 ? -14.82 15 -4.496 1 88.69 272 THR A C 1
ATOM 2184 O O . THR A 1 272 ? -14.406 16.078 -4.926 1 88.69 272 THR A O 1
ATOM 2187 N N . VAL A 1 273 ? -16.078 14.766 -4.305 1 85.56 273 VAL A N 1
ATOM 2188 C CA . VAL A 1 273 ? -17.094 15.773 -4.602 1 85.56 273 VAL A CA 1
ATOM 2189 C C . VAL A 1 273 ? -16.859 17.016 -3.734 1 85.56 273 VAL A C 1
ATOM 2191 O O . VAL A 1 273 ? -16.938 18.141 -4.227 1 85.56 273 VAL A O 1
ATOM 2194 N N . LEU A 1 274 ? -16.609 16.75 -2.496 1 87.38 274 LEU A N 1
ATOM 2195 C CA . LEU A 1 274 ? -16.328 17.859 -1.582 1 87.38 274 LEU A CA 1
ATOM 2196 C C . LEU A 1 274 ? -14.969 18.469 -1.876 1 87.38 274 LEU A C 1
ATOM 2198 O O . LEU A 1 274 ? -14.805 19.688 -1.814 1 87.38 274 LEU A O 1
ATOM 2202 N N . TYR A 1 275 ? -14.07 17.625 -2.199 1 88.19 275 TYR A N 1
ATOM 2203 C CA . TYR A 1 275 ? -12.711 18.016 -2.561 1 88.19 275 TYR A CA 1
ATOM 2204 C C . TYR A 1 275 ? -12.727 19.016 -3.713 1 88.19 275 TYR A C 1
ATOM 2206 O O . TYR A 1 275 ? -11.891 19.938 -3.762 1 88.19 275 TYR A O 1
ATOM 2214 N N . ASN A 1 276 ? -13.578 18.859 -4.633 1 86.31 276 ASN A N 1
ATOM 2215 C CA . ASN A 1 276 ? -13.68 19.75 -5.793 1 86.31 276 ASN A CA 1
ATOM 2216 C C . ASN A 1 276 ? -14.367 21.062 -5.445 1 86.31 276 ASN A C 1
ATOM 2218 O O . ASN A 1 276 ? -14.266 22.031 -6.191 1 86.31 276 ASN A O 1
ATOM 2222 N N . LYS A 1 277 ? -14.969 21.047 -4.305 1 86.62 277 LYS A N 1
ATOM 2223 C CA . LYS A 1 277 ? -15.711 22.234 -3.887 1 86.62 277 LYS A CA 1
ATOM 2224 C C . LYS A 1 277 ? -14.891 23.078 -2.924 1 86.62 277 LYS A C 1
ATOM 2226 O O . LYS A 1 277 ? -14.914 24.312 -3 1 86.62 277 LYS A O 1
ATOM 2231 N N . ILE A 1 278 ? -14.227 22.406 -2.039 1 90 278 ILE A N 1
ATOM 2232 C CA . ILE A 1 278 ? -13.461 23.141 -1.04 1 90 278 ILE A CA 1
ATOM 2233 C C . ILE A 1 278 ? -12.055 22.547 -0.93 1 90 278 ILE A C 1
ATOM 2235 O O . ILE A 1 278 ? -11.828 21.391 -1.282 1 90 278 ILE A O 1
ATOM 2239 N N . SER A 1 279 ? -11.172 23.391 -0.388 1 93.19 279 SER A N 1
ATOM 2240 C CA . SER A 1 279 ? -9.828 22.906 -0.083 1 93.19 279 SER A CA 1
ATOM 2241 C C . SER A 1 279 ? -9.781 22.219 1.279 1 93.19 279 SER A C 1
ATOM 2243 O O . SER A 1 279 ? -10.398 22.688 2.236 1 93.19 279 SER A O 1
ATOM 2245 N N . PHE A 1 280 ? -9.07 21.094 1.333 1 95.19 280 PHE A N 1
ATOM 2246 C CA . PHE A 1 280 ? -8.883 20.406 2.607 1 95.19 280 PHE A CA 1
ATOM 2247 C C . PHE A 1 280 ? -7.582 20.828 3.27 1 95.19 280 PHE A C 1
ATOM 2249 O O . PHE A 1 280 ? -7.176 20.25 4.281 1 95.19 280 PHE A O 1
ATOM 2256 N N . TYR A 1 281 ? -6.926 21.875 2.781 1 94.06 281 TYR A N 1
ATOM 2257 C CA . TYR A 1 281 ? -5.574 22.25 3.195 1 94.06 281 TYR A CA 1
ATOM 2258 C C . TYR A 1 281 ? -5.551 22.672 4.66 1 94.06 281 TYR A C 1
ATOM 2260 O O . TYR A 1 281 ? -4.512 22.609 5.316 1 94.06 281 TYR A O 1
ATOM 2268 N N . ASN A 1 282 ? -6.66 23.109 5.18 1 91.81 282 ASN A N 1
ATOM 2269 C CA . ASN A 1 282 ? -6.707 23.578 6.559 1 91.81 282 ASN A CA 1
ATOM 2270 C C . ASN A 1 282 ? -7.254 22.516 7.5 1 91.81 282 ASN A C 1
ATOM 2272 O O . ASN A 1 282 ? -7.48 22.766 8.68 1 91.81 282 ASN A O 1
ATOM 2276 N N . LYS A 1 283 ? -7.551 21.344 6.961 1 96.19 283 LYS A N 1
ATOM 2277 C CA . LYS A 1 283 ? -8.047 20.219 7.766 1 96.19 283 LYS A CA 1
ATOM 2278 C C . LYS A 1 283 ? -6.969 19.172 7.977 1 96.19 283 LYS A C 1
ATOM 2280 O O . LYS A 1 283 ? -6.328 18.734 7.016 1 96.19 283 LYS A O 1
ATOM 2285 N N . SER A 1 284 ? -6.785 18.75 9.203 1 97.31 284 SER A N 1
ATOM 2286 C CA . SER A 1 284 ? -5.801 17.719 9.516 1 97.31 284 SER A CA 1
ATOM 2287 C C . SER A 1 284 ? -6.41 16.328 9.391 1 97.31 284 SER A C 1
ATOM 2289 O O . SER A 1 284 ? -7.598 16.141 9.648 1 97.31 284 SER A O 1
ATOM 2291 N N . MET A 1 285 ? -5.613 15.414 8.953 1 98.38 285 MET A N 1
ATOM 2292 C CA . MET A 1 285 ? -6.039 14.016 9.008 1 98.38 285 MET A CA 1
ATOM 2293 C C . MET A 1 285 ? -5.242 13.242 10.047 1 98.38 285 MET A C 1
ATOM 2295 O O . MET A 1 285 ? -4.047 13.484 10.227 1 98.38 285 MET A O 1
ATOM 2299 N N . PHE A 1 286 ? -5.863 12.344 10.75 1 98.88 286 PHE A N 1
ATOM 2300 C CA . PHE A 1 286 ? -5.258 11.406 11.695 1 98.88 286 PHE A CA 1
ATOM 2301 C C . PHE A 1 286 ? -5.75 9.984 11.438 1 98.88 286 PHE A C 1
ATOM 2303 O O . PHE A 1 286 ? -6.805 9.789 10.828 1 98.88 286 PHE A O 1
ATOM 2310 N N . GLY A 1 287 ? -4.934 9.031 11.789 1 98.81 287 GLY A N 1
ATOM 2311 C CA . GLY A 1 287 ? -5.305 7.637 11.633 1 98.81 287 GLY A CA 1
ATOM 2312 C C . GLY A 1 287 ? -5.082 6.816 12.891 1 98.81 287 GLY A C 1
ATOM 2313 O O . GLY A 1 287 ? -4.086 7.008 13.594 1 98.81 287 GLY A O 1
ATOM 2314 N N . VAL A 1 288 ? -6.023 5.992 13.258 1 98.81 288 VAL A N 1
ATOM 2315 C CA . VAL A 1 288 ? -5.898 4.957 14.281 1 98.81 288 VAL A CA 1
ATOM 2316 C C . VAL A 1 288 ? -6.016 3.576 13.633 1 98.81 288 VAL A C 1
ATOM 2318 O O . VAL A 1 288 ? -7.07 3.219 13.109 1 98.81 288 VAL A O 1
ATOM 2321 N N . ILE A 1 289 ? -4.957 2.824 13.695 1 98.44 289 ILE A N 1
ATOM 2322 C CA . ILE A 1 289 ? -4.902 1.565 12.953 1 98.44 289 ILE A CA 1
ATOM 2323 C C . ILE A 1 289 ? -4.527 0.428 13.906 1 98.44 289 ILE A C 1
ATOM 2325 O O . ILE A 1 289 ? -3.496 0.489 14.578 1 98.44 289 ILE A O 1
ATOM 2329 N N . VAL A 1 290 ? -5.328 -0.572 13.984 1 96.81 290 VAL A N 1
ATOM 2330 C CA . VAL A 1 290 ? -5.02 -1.788 14.727 1 96.81 290 VAL A CA 1
ATOM 2331 C C . VAL A 1 290 ? -5.074 -2.994 13.797 1 96.81 290 VAL A C 1
ATOM 2333 O O . VAL A 1 290 ? -6.062 -3.195 13.086 1 96.81 290 VAL A O 1
ATOM 2336 N N . SER A 1 291 ? -4.031 -3.701 13.711 1 95.75 291 SER A N 1
ATOM 2337 C CA . SER A 1 291 ? -3.957 -4.93 12.93 1 95.75 291 SER A CA 1
ATOM 2338 C C . SER A 1 291 ? -4.004 -6.16 13.828 1 95.75 291 SER A C 1
ATOM 2340 O O . SER A 1 291 ? -3.555 -6.117 14.977 1 95.75 291 SER A O 1
ATOM 2342 N N . GLY A 1 292 ? -4.586 -7.281 13.281 1 91.81 292 GLY A N 1
ATOM 2343 C CA . GLY A 1 292 ? -4.543 -8.547 14 1 91.81 292 GLY A CA 1
ATOM 2344 C C . GLY A 1 292 ? -3.178 -9.203 13.961 1 91.81 292 GLY A C 1
ATOM 2345 O O . GLY A 1 292 ? -2.791 -9.891 14.906 1 91.81 292 GLY A O 1
ATOM 2346 N N . ASN A 1 293 ? -2.453 -9.102 12.914 1 92.81 293 ASN A N 1
ATOM 2347 C CA . ASN A 1 293 ? -1.179 -9.773 12.695 1 92.81 293 ASN A CA 1
ATOM 2348 C C . ASN A 1 293 ? -0.068 -8.781 12.359 1 92.81 293 ASN A C 1
ATOM 2350 O O . ASN A 1 293 ? 0.855 -8.586 13.156 1 92.81 293 ASN A O 1
ATOM 2354 N N . SER A 1 294 ? -0.074 -8.172 11.289 1 96.06 294 SER A N 1
ATOM 2355 C CA . SER A 1 294 ? 0.904 -7.223 10.766 1 96.06 294 SER A CA 1
ATOM 2356 C C . SER A 1 294 ? 0.287 -6.32 9.695 1 96.06 294 SER A C 1
ATOM 2358 O O . SER A 1 294 ? -0.927 -6.344 9.484 1 96.06 294 SER A O 1
ATOM 2360 N N . GLY A 1 295 ? 1.05 -5.414 9.211 1 97.5 295 GLY A N 1
ATOM 2361 C CA . GLY A 1 295 ? 0.644 -4.699 8.016 1 97.5 295 GLY A CA 1
ATOM 2362 C C . GLY A 1 295 ? 0.041 -3.34 8.305 1 97.5 295 GLY A C 1
ATOM 2363 O O . GLY A 1 295 ? -0.521 -2.699 7.41 1 97.5 295 GLY A O 1
ATOM 2364 N N . SER A 1 296 ? 0.165 -2.818 9.555 1 98.06 296 SER A N 1
ATOM 2365 C CA . SER A 1 296 ? -0.431 -1.529 9.891 1 98.06 296 SER A CA 1
ATOM 2366 C C . SER A 1 296 ? 0.171 -0.406 9.055 1 98.06 296 SER A C 1
ATOM 2368 O O . SER A 1 296 ? -0.516 0.561 8.719 1 98.06 296 SER A O 1
ATOM 2370 N N . ASP A 1 297 ? 1.446 -0.513 8.727 1 98.25 297 ASP A N 1
ATOM 2371 C CA . ASP A 1 297 ? 2.072 0.549 7.945 1 98.25 297 ASP A CA 1
ATOM 2372 C C . ASP A 1 297 ? 1.53 0.574 6.52 1 98.25 297 ASP A C 1
ATOM 2374 O O . ASP A 1 297 ? 1.479 1.632 5.887 1 98.25 297 ASP A O 1
ATOM 2378 N N . SER A 1 298 ? 1.127 -0.615 5.969 1 98.25 298 SER A N 1
ATOM 2379 C CA . SER A 1 298 ? 0.457 -0.625 4.676 1 98.25 298 SER A CA 1
ATOM 2380 C C . SER A 1 298 ? -0.824 0.203 4.707 1 98.25 298 SER A C 1
ATOM 2382 O O . SER A 1 298 ? -1.084 0.991 3.797 1 98.25 298 SER A O 1
ATOM 2384 N N . VAL A 1 299 ? -1.603 0.06 5.754 1 98.44 299 VAL A N 1
ATOM 2385 C CA . VAL A 1 299 ? -2.854 0.792 5.918 1 98.44 299 VAL A CA 1
ATOM 2386 C C . VAL A 1 299 ? -2.561 2.279 6.109 1 98.44 299 VAL A C 1
ATOM 2388 O O . VAL A 1 299 ? -3.219 3.129 5.504 1 98.44 299 VAL A O 1
ATOM 2391 N N . ALA A 1 300 ? -1.574 2.611 6.902 1 98.81 300 ALA A N 1
ATOM 2392 C CA . ALA A 1 300 ? -1.183 3.994 7.164 1 98.81 300 ALA A CA 1
ATOM 2393 C C . ALA A 1 300 ? -0.765 4.699 5.879 1 98.81 300 ALA A C 1
ATOM 2395 O O . ALA A 1 300 ? -1.193 5.824 5.609 1 98.81 300 ALA A O 1
ATOM 2396 N N . LYS A 1 301 ? 0.051 4.059 5.133 1 98.75 301 LYS A N 1
ATOM 2397 C CA . LYS A 1 301 ? 0.571 4.645 3.898 1 98.75 301 LYS A CA 1
ATOM 2398 C C . LYS A 1 301 ? -0.532 4.805 2.857 1 98.75 301 LYS A C 1
ATOM 2400 O O . LYS A 1 301 ? -0.515 5.75 2.066 1 98.75 301 LYS A O 1
ATOM 2405 N N . GLN A 1 302 ? -1.513 3.877 2.875 1 98.56 302 GLN A N 1
ATOM 2406 C CA . GLN A 1 302 ? -2.691 4.059 2.035 1 98.56 302 GLN A CA 1
ATOM 2407 C C . GLN A 1 302 ? -3.461 5.316 2.428 1 98.56 302 GLN A C 1
ATOM 2409 O O . GLN A 1 302 ? -3.908 6.07 1.563 1 98.56 302 GLN A O 1
ATOM 2414 N N . LEU A 1 303 ? -3.59 5.594 3.713 1 98.69 303 LEU A N 1
ATOM 2415 C CA . LEU A 1 303 ? -4.25 6.797 4.207 1 98.69 303 LEU A CA 1
ATOM 2416 C C . LEU A 1 303 ? -3.508 8.047 3.752 1 98.69 303 LEU A C 1
ATOM 2418 O O . LEU A 1 303 ? -4.125 8.992 3.256 1 98.69 303 LEU A O 1
ATOM 2422 N N . ILE A 1 304 ? -2.223 8.031 3.924 1 98.88 304 ILE A N 1
ATOM 2423 C CA . ILE A 1 304 ? -1.389 9.164 3.549 1 98.88 304 ILE A CA 1
ATOM 2424 C C . ILE A 1 304 ? -1.535 9.445 2.055 1 98.88 304 ILE A C 1
ATOM 2426 O O . ILE A 1 304 ? -1.721 10.594 1.645 1 98.88 304 ILE A O 1
ATOM 2430 N N . GLY A 1 305 ? -1.466 8.383 1.302 1 98.62 305 GLY A N 1
ATOM 2431 C CA . GLY A 1 305 ? -1.609 8.531 -0.138 1 98.62 305 GLY A CA 1
ATOM 2432 C C . GLY A 1 305 ? -2.943 9.125 -0.545 1 98.62 305 GLY A C 1
ATOM 2433 O O . GLY A 1 305 ? -2.992 10.086 -1.323 1 98.62 305 GLY A O 1
ATOM 2434 N N . ALA A 1 306 ? -4.004 8.625 -0.002 1 98.44 306 ALA A N 1
ATOM 2435 C CA . ALA A 1 306 ? -5.355 9.008 -0.411 1 98.44 306 ALA A CA 1
ATOM 2436 C C . ALA A 1 306 ? -5.711 10.398 0.113 1 98.44 306 ALA A C 1
ATOM 2438 O O . ALA A 1 306 ? -6.238 11.234 -0.627 1 98.44 306 ALA A O 1
ATOM 2439 N N . LEU A 1 307 ? -5.332 10.68 1.355 1 98.75 307 LEU A N 1
ATOM 2440 C CA . LEU A 1 307 ? -5.902 11.844 2.014 1 98.75 307 LEU A CA 1
ATOM 2441 C C . LEU A 1 307 ? -4.938 13.023 1.961 1 98.75 307 LEU A C 1
ATOM 2443 O O . LEU A 1 307 ? -5.352 14.164 1.719 1 98.75 307 LEU A O 1
ATOM 2447 N N . ASN A 1 308 ? -3.67 12.789 2.207 1 98.75 308 ASN A N 1
ATOM 2448 C CA . ASN A 1 308 ? -2.705 13.883 2.189 1 98.75 308 ASN A CA 1
ATOM 2449 C C . ASN A 1 308 ? -2.23 14.188 0.773 1 98.75 308 ASN A C 1
ATOM 2451 O O . ASN A 1 308 ? -2.307 15.336 0.323 1 98.75 308 ASN A O 1
ATOM 2455 N N . ILE A 1 309 ? -1.829 13.148 0.095 1 98.62 309 ILE A N 1
ATOM 2456 C CA . ILE A 1 309 ? -1.243 13.344 -1.226 1 98.62 309 ILE A CA 1
ATOM 2457 C C . ILE A 1 309 ? -2.342 13.672 -2.234 1 98.62 309 ILE A C 1
ATOM 2459 O O . ILE A 1 309 ? -2.252 14.664 -2.957 1 98.62 309 ILE A O 1
ATOM 2463 N N . ASN A 1 310 ? -3.398 12.898 -2.213 1 97.5 310 ASN A N 1
ATOM 2464 C CA . ASN A 1 310 ? -4.371 13.031 -3.289 1 97.5 310 ASN A CA 1
ATOM 2465 C C . ASN A 1 310 ? -5.449 14.062 -2.951 1 97.5 310 ASN A C 1
ATOM 2467 O O . ASN A 1 310 ? -5.887 14.812 -3.822 1 97.5 310 ASN A O 1
ATOM 2471 N N . LYS A 1 311 ? -5.93 14.102 -1.651 1 97.81 311 LYS A N 1
ATOM 2472 C CA . LYS A 1 311 ? -7.082 14.938 -1.319 1 97.81 311 LYS A CA 1
ATOM 2473 C C . LYS A 1 311 ? -6.645 16.25 -0.678 1 97.81 311 LYS A C 1
ATOM 2475 O O . LYS A 1 311 ? -7.43 17.188 -0.585 1 97.81 311 LYS A O 1
ATOM 2480 N N . GLY A 1 312 ? -5.379 16.297 -0.18 1 98.12 312 GLY A N 1
ATOM 2481 C CA . GLY A 1 312 ? -4.824 17.594 0.201 1 98.12 312 GLY A CA 1
ATOM 2482 C C . GLY A 1 312 ? -5.016 17.906 1.671 1 98.12 312 GLY A C 1
ATOM 2483 O O . GLY A 1 312 ? -4.871 19.062 2.082 1 98.12 312 GLY A O 1
ATOM 2484 N N . PHE A 1 313 ? -5.391 16.891 2.514 1 98.44 313 PHE A N 1
ATOM 2485 C CA . PHE A 1 313 ? -5.426 17.125 3.951 1 98.44 313 PHE A CA 1
ATOM 2486 C C . PHE A 1 313 ? -4.031 17.453 4.48 1 98.44 313 PHE A C 1
ATOM 2488 O O . PHE A 1 313 ? -3.035 16.922 3.977 1 98.44 313 PHE A O 1
ATOM 2495 N N . LYS A 1 314 ? -4.004 18.266 5.492 1 97.56 314 LYS A N 1
ATOM 2496 C CA . LYS A 1 314 ? -2.76 18.469 6.23 1 97.56 314 LYS A CA 1
ATOM 2497 C C . LYS A 1 314 ? -2.383 17.234 7.035 1 97.56 314 LYS A C 1
ATOM 2499 O O . LYS A 1 314 ? -3.242 16.609 7.656 1 97.56 314 LYS A O 1
ATOM 2504 N N . LEU A 1 315 ? -1.129 16.828 6.953 1 98.38 315 LEU A N 1
ATOM 2505 C CA . LEU A 1 315 ? -0.596 15.742 7.762 1 98.38 315 LEU A CA 1
ATOM 2506 C C . LEU A 1 315 ? 0.272 16.281 8.898 1 98.38 315 LEU A C 1
ATOM 2508 O O . LEU A 1 315 ? 1.44 16.609 8.688 1 98.38 315 LEU A O 1
ATOM 2512 N N . SER A 1 316 ? -0.26 16.312 10.094 1 97.25 316 SER A N 1
ATOM 2513 C CA . SER A 1 316 ? 0.474 16.781 11.266 1 97.25 316 SER A CA 1
ATOM 2514 C C . SER A 1 316 ? 1.501 15.758 11.727 1 97.25 316 SER A C 1
ATOM 2516 O O . SER A 1 316 ? 1.427 14.586 11.344 1 97.25 316 SER A O 1
ATOM 2518 N N . PRO A 1 317 ? 2.461 16.188 12.516 1 97.75 317 PRO A N 1
ATOM 2519 C CA . PRO A 1 317 ? 3.461 15.242 13.008 1 97.75 317 PRO A CA 1
ATOM 2520 C C . PRO A 1 317 ? 2.842 14.086 13.789 1 97.75 317 PRO A C 1
ATOM 2522 O O . PRO A 1 317 ? 1.892 14.281 14.547 1 97.75 317 PRO A O 1
ATOM 2525 N N . HIS A 1 318 ? 3.414 12.883 13.57 1 98.44 318 HIS A N 1
ATOM 2526 C CA . HIS A 1 318 ? 2.947 11.711 14.305 1 98.44 318 HIS A CA 1
ATOM 2527 C C . HIS A 1 318 ? 1.435 11.555 14.195 1 98.44 318 HIS A C 1
ATOM 2529 O O . HIS A 1 318 ? 0.748 11.383 15.203 1 98.44 318 HIS A O 1
ATOM 2535 N N . ALA A 1 319 ? 0.93 11.609 12.93 1 98.62 319 ALA A N 1
ATOM 2536 C CA . ALA A 1 319 ? -0.5 11.727 12.664 1 98.62 319 ALA A CA 1
ATOM 2537 C C . ALA A 1 319 ? -1.189 10.367 12.75 1 98.62 319 ALA A C 1
ATOM 2539 O O . ALA A 1 319 ? -2.42 10.289 12.75 1 98.62 319 ALA A O 1
ATOM 2540 N N . ILE A 1 320 ? -0.44 9.25 12.867 1 98.88 320 ILE A N 1
ATOM 2541 C CA . ILE A 1 320 ? -1.041 7.918 12.812 1 98.88 320 ILE A CA 1
ATOM 2542 C C . ILE A 1 320 ? -0.503 7.062 13.953 1 98.88 320 ILE A C 1
ATOM 2544 O O . ILE A 1 320 ? 0.71 6.977 14.156 1 98.88 320 ILE A O 1
ATOM 2548 N N . ILE A 1 321 ? -1.362 6.492 14.703 1 98.75 321 ILE A N 1
ATOM 2549 C CA . ILE A 1 321 ? -0.995 5.52 15.727 1 98.75 321 ILE A CA 1
ATOM 2550 C C . ILE A 1 321 ? -1.333 4.109 15.242 1 98.75 321 ILE A C 1
ATOM 2552 O O . ILE A 1 321 ? -2.371 3.896 14.617 1 98.75 321 ILE A O 1
ATOM 2556 N N . THR A 1 322 ? -0.426 3.193 15.43 1 98.12 322 THR A N 1
ATOM 2557 C CA . THR A 1 322 ? -0.608 1.809 15.008 1 98.12 322 THR A CA 1
ATOM 2558 C C . THR A 1 322 ? -0.375 0.854 16.172 1 98.12 322 THR A C 1
ATOM 2560 O O . THR A 1 322 ? 0.509 1.082 17 1 98.12 322 THR A O 1
ATOM 2563 N N . GLU A 1 323 ? -1.17 -0.202 16.266 1 97.38 323 GLU A N 1
ATOM 2564 C CA . GLU A 1 323 ? -0.992 -1.269 17.25 1 97.38 323 GLU A CA 1
ATOM 2565 C C . GLU A 1 323 ? -1.377 -2.625 16.656 1 97.38 323 GLU A C 1
ATOM 2567 O O . GLU A 1 323 ? -2.002 -2.695 15.602 1 97.38 323 GLU A O 1
ATOM 2572 N N . THR A 1 324 ? -0.992 -3.676 17.344 1 95.56 324 THR A N 1
ATOM 2573 C CA . THR A 1 324 ? -1.353 -5.043 16.984 1 95.56 324 THR A CA 1
ATOM 2574 C C . THR A 1 324 ? -2.172 -5.695 18.094 1 95.56 324 THR A C 1
ATOM 2576 O O . THR A 1 324 ? -1.715 -5.785 19.234 1 95.56 324 THR A O 1
ATOM 2579 N N . ALA A 1 325 ? -3.324 -6.039 17.781 1 93.12 325 ALA A N 1
ATOM 2580 C CA . ALA A 1 325 ? -4.25 -6.727 18.688 1 93.12 325 ALA A CA 1
ATOM 2581 C C . ALA A 1 325 ? -5.195 -7.637 17.906 1 93.12 325 ALA A C 1
ATOM 2583 O O . ALA A 1 325 ? -5.93 -7.176 17.031 1 93.12 325 ALA A O 1
ATOM 2584 N N . ASN A 1 326 ? -5.219 -8.867 18.125 1 87.06 326 ASN A N 1
ATOM 2585 C CA . ASN A 1 326 ? -5.953 -9.844 17.328 1 87.06 326 ASN A CA 1
ATOM 2586 C C . ASN A 1 326 ? -7.281 -10.211 17.984 1 87.06 326 ASN A C 1
ATOM 2588 O O . ASN A 1 326 ? -8.344 -10.055 17.375 1 87.06 326 ASN A O 1
ATOM 2592 N N . ASN A 1 327 ? -7.273 -10.648 19.219 1 87.31 327 ASN A N 1
ATOM 2593 C CA . ASN A 1 327 ? -8.469 -11.102 19.922 1 87.31 327 ASN A CA 1
ATOM 2594 C C . ASN A 1 327 ? -9.297 -9.922 20.438 1 87.31 327 ASN A C 1
ATOM 2596 O O . ASN A 1 327 ? -8.758 -8.828 20.656 1 87.31 327 ASN A O 1
ATOM 2600 N N . PRO A 1 328 ? -10.602 -10.18 20.578 1 87.38 328 PRO A N 1
ATOM 2601 C CA . PRO A 1 328 ? -11.43 -9.125 21.172 1 87.38 328 PRO A CA 1
ATOM 2602 C C . PRO A 1 328 ? -10.852 -8.586 22.469 1 87.38 328 PRO A C 1
ATOM 2604 O O . PRO A 1 328 ? -10.484 -9.359 23.359 1 87.38 328 PRO A O 1
ATOM 2607 N N . LYS A 1 329 ? -10.711 -7.277 22.547 1 92.06 329 LYS A N 1
ATOM 2608 C CA . LYS A 1 329 ? -10.336 -6.543 23.75 1 92.06 329 LYS A CA 1
ATOM 2609 C C . LYS A 1 329 ? -8.844 -6.707 24.062 1 92.06 329 LYS A C 1
ATOM 2611 O O . LYS A 1 329 ? -8.367 -6.25 25.094 1 92.06 329 LYS A O 1
ATOM 2616 N N . SER A 1 330 ? -8.148 -7.328 23.141 1 93.31 330 SER A N 1
ATOM 2617 C CA . SER A 1 330 ? -6.73 -7.566 23.406 1 93.31 330 SER A CA 1
ATOM 2618 C C . SER A 1 330 ? -5.93 -6.27 23.344 1 93.31 330 SER A C 1
ATOM 2620 O O . SER A 1 330 ? -4.789 -6.219 23.812 1 93.31 330 SER A O 1
ATOM 2622 N N . ILE A 1 331 ? -6.52 -5.219 22.844 1 96.25 331 ILE A N 1
ATOM 2623 C CA . ILE A 1 331 ? -5.859 -3.918 22.781 1 96.25 331 ILE A CA 1
ATOM 2624 C C . ILE A 1 331 ? -5.535 -3.447 24.203 1 96.25 331 ILE A C 1
ATOM 2626 O O . ILE A 1 331 ? -4.531 -2.766 24.422 1 96.25 331 ILE A O 1
ATOM 2630 N N . PHE A 1 332 ? -6.301 -3.811 25.188 1 96.56 332 PHE A N 1
ATOM 2631 C CA . PHE A 1 332 ? -6.129 -3.377 26.562 1 96.56 332 PHE A CA 1
ATOM 2632 C C . PHE A 1 332 ? -4.938 -4.078 27.203 1 96.56 332 PHE A C 1
ATOM 2634 O O . PHE A 1 332 ? -4.461 -3.666 28.266 1 96.56 332 PHE A O 1
ATOM 2641 N N . LYS A 1 333 ? -4.445 -5.125 26.562 1 94.75 333 LYS A N 1
ATOM 2642 C CA . LYS A 1 333 ? -3.326 -5.891 27.094 1 94.75 333 LYS A CA 1
ATOM 2643 C C . LYS A 1 333 ? -2.008 -5.453 26.469 1 94.75 333 LYS A C 1
ATOM 2645 O O . LYS A 1 333 ? -0.935 -5.883 26.891 1 94.75 333 LYS A O 1
ATOM 2650 N N . VAL A 1 334 ? -2.113 -4.609 25.5 1 95.44 334 VAL A N 1
ATOM 2651 C CA . VAL A 1 334 ? -0.901 -4.098 24.859 1 95.44 334 VAL A CA 1
ATOM 2652 C C . VAL A 1 334 ? -0.099 -3.279 25.875 1 95.44 334 VAL A C 1
ATOM 2654 O O . VAL A 1 334 ? -0.664 -2.477 26.625 1 95.44 334 VAL A O 1
ATOM 2657 N N . GLU A 1 335 ? 1.185 -3.504 25.875 1 94.19 335 GLU A N 1
ATOM 2658 C CA . GLU A 1 335 ? 2.066 -2.836 26.828 1 94.19 335 GLU A CA 1
ATOM 2659 C C . GLU A 1 335 ? 2.008 -1.32 26.656 1 94.19 335 GLU A C 1
ATOM 2661 O O . GLU A 1 335 ? 2.127 -0.805 25.547 1 94.19 335 GLU A O 1
ATOM 2666 N N . ASN A 1 336 ? 1.759 -0.535 27.766 1 96.69 336 ASN A N 1
ATOM 2667 C CA . ASN A 1 336 ? 1.784 0.922 27.844 1 96.69 336 ASN A CA 1
ATOM 2668 C C . ASN A 1 336 ? 0.737 1.547 26.922 1 96.69 336 ASN A C 1
ATOM 2670 O O . ASN A 1 336 ? 0.953 2.629 26.375 1 96.69 336 ASN A O 1
ATOM 2674 N N . ILE A 1 337 ? -0.351 0.843 26.688 1 98 337 ILE A N 1
ATOM 2675 C CA . ILE A 1 337 ? -1.33 1.282 25.703 1 98 337 ILE A CA 1
ATOM 2676 C C . ILE A 1 337 ? -1.953 2.604 26.141 1 98 337 ILE A C 1
ATOM 2678 O O . ILE A 1 337 ? -2.234 3.473 25.312 1 98 337 ILE A O 1
ATOM 2682 N N . GLU A 1 338 ? -2.18 2.811 27.438 1 97.94 338 GLU A N 1
ATOM 2683 C CA . GLU A 1 338 ? -2.77 4.051 27.938 1 97.94 338 GLU A CA 1
ATOM 2684 C C . GLU A 1 338 ? -1.833 5.234 27.703 1 97.94 338 GLU A C 1
ATOM 2686 O O . GLU A 1 338 ? -2.281 6.332 27.375 1 97.94 338 GLU A O 1
ATOM 2691 N N . PHE A 1 339 ? -0.609 4.98 27.938 1 98.19 339 PHE A N 1
ATOM 2692 C CA . PHE A 1 339 ? 0.383 6.023 27.703 1 98.19 339 PHE A CA 1
ATOM 2693 C C . PHE A 1 339 ? 0.462 6.371 26.219 1 98.19 339 PHE A C 1
ATOM 2695 O O . PHE A 1 339 ? 0.533 7.547 25.859 1 98.19 339 PHE A O 1
ATOM 2702 N N . LYS A 1 340 ? 0.483 5.344 25.406 1 98.25 340 LYS A N 1
ATOM 2703 C CA . LYS A 1 340 ? 0.513 5.559 23.969 1 98.25 340 LYS A CA 1
ATOM 2704 C C . LYS A 1 340 ? -0.707 6.352 23.5 1 98.25 340 LYS A C 1
ATOM 2706 O O . LYS A 1 340 ? -0.591 7.246 22.672 1 98.25 340 LYS A O 1
ATOM 2711 N N . ALA A 1 341 ? -1.864 6.031 24.031 1 98.75 341 ALA A N 1
ATOM 2712 C CA . ALA A 1 341 ? -3.102 6.73 23.703 1 98.75 341 ALA A CA 1
ATOM 2713 C C . ALA A 1 341 ? -3.033 8.195 24.109 1 98.75 341 ALA A C 1
ATOM 2715 O O . ALA A 1 341 ? -3.42 9.086 23.359 1 98.75 341 ALA A O 1
ATOM 2716 N N . LYS A 1 342 ? -2.557 8.438 25.328 1 98.56 342 LYS A N 1
ATOM 2717 C CA . LYS A 1 342 ? -2.406 9.805 25.828 1 98.56 342 LYS A CA 1
ATOM 2718 C C . LYS A 1 342 ? -1.434 10.602 24.969 1 98.56 342 LYS A C 1
ATOM 2720 O O . LYS A 1 342 ? -1.688 11.766 24.656 1 98.56 342 LYS A O 1
ATOM 2725 N N . ASP A 1 343 ? -0.345 9.961 24.656 1 98.31 343 ASP A N 1
ATOM 2726 C CA . ASP A 1 343 ? 0.654 10.617 23.812 1 98.31 343 ASP A CA 1
ATOM 2727 C C . ASP A 1 343 ? 0.076 10.977 22.453 1 98.31 343 ASP A C 1
ATOM 2729 O O . ASP A 1 343 ? 0.339 12.062 21.922 1 98.31 343 ASP A O 1
ATOM 2733 N N . PHE A 1 344 ? -0.659 10.109 21.859 1 98.69 344 PHE A N 1
ATOM 2734 C CA . PHE A 1 344 ? -1.274 10.375 20.562 1 98.69 344 PHE A CA 1
ATOM 2735 C C . PHE A 1 344 ? -2.279 11.516 20.656 1 98.69 344 PHE A C 1
ATOM 2737 O O . PHE A 1 344 ? -2.398 12.328 19.734 1 98.69 344 PHE A O 1
ATOM 2744 N N . ALA A 1 345 ? -3.055 11.586 21.734 1 98.62 345 ALA A N 1
ATOM 2745 C CA . ALA A 1 345 ? -3.973 12.703 21.969 1 98.62 345 ALA A CA 1
ATOM 2746 C C . ALA A 1 345 ? -3.234 14.031 21.953 1 98.62 345 ALA A C 1
ATOM 2748 O O . ALA A 1 345 ? -3.746 15.023 21.438 1 98.62 345 ALA A O 1
ATOM 2749 N N . LYS A 1 346 ? -2.074 14.07 22.531 1 97.62 346 LYS A N 1
ATOM 2750 C CA . LYS A 1 346 ? -1.273 15.297 22.516 1 97.62 346 LYS A CA 1
ATOM 2751 C C . LYS A 1 346 ? -0.925 15.703 21.078 1 97.62 346 LYS A C 1
ATOM 2753 O O . LYS A 1 346 ? -0.916 16.891 20.75 1 97.62 346 LYS A O 1
ATOM 2758 N N . HIS A 1 347 ? -0.588 14.688 20.266 1 97.44 347 HIS A N 1
ATOM 2759 C CA . HIS A 1 347 ? -0.299 14.969 18.875 1 97.44 347 HIS A CA 1
ATOM 2760 C C . HIS A 1 347 ? -1.522 15.539 18.156 1 97.44 347 HIS A C 1
ATOM 2762 O O . HIS A 1 347 ? -1.396 16.438 17.312 1 97.44 347 HIS A O 1
ATOM 2768 N N . ILE A 1 348 ? -2.701 15.023 18.453 1 97.69 348 ILE A N 1
ATOM 2769 C CA . ILE A 1 348 ? -3.932 15.531 17.859 1 97.69 348 ILE A CA 1
ATOM 2770 C C . ILE A 1 348 ? -4.16 16.969 18.312 1 97.69 348 ILE A C 1
ATOM 2772 O O . ILE A 1 348 ? -4.453 17.844 17.5 1 97.69 348 ILE A O 1
ATOM 2776 N N . ILE A 1 349 ? -3.996 17.266 19.609 1 95.88 349 ILE A N 1
ATOM 2777 C CA . ILE A 1 349 ? -4.219 18.594 20.172 1 95.88 349 ILE A CA 1
ATOM 2778 C C . ILE A 1 349 ? -3.312 19.609 19.484 1 95.88 349 ILE A C 1
ATOM 2780 O O . ILE A 1 349 ? -3.766 20.688 19.094 1 95.88 349 ILE A O 1
ATOM 2784 N N . THR A 1 350 ? -2.094 19.203 19.25 1 93 350 THR A N 1
ATOM 2785 C CA . THR A 1 350 ? -1.121 20.125 18.656 1 93 350 THR A CA 1
ATOM 2786 C C . THR A 1 350 ? -1.32 20.234 17.156 1 93 350 THR A C 1
ATOM 2788 O O . THR A 1 350 ? -0.971 21.25 16.547 1 93 350 THR A O 1
ATOM 2791 N N . GLY A 1 351 ? -1.927 19.203 16.609 1 93.81 351 GLY A N 1
ATOM 2792 C CA . GLY A 1 351 ? -1.979 19.125 15.164 1 93.81 351 GLY A CA 1
ATOM 2793 C C . GLY A 1 351 ? -3.254 19.703 14.578 1 93.81 351 GLY A C 1
ATOM 2794 O O . GLY A 1 351 ? -3.367 19.859 13.367 1 93.81 351 GLY A O 1
ATOM 2795 N N . VAL A 1 352 ? -4.262 19.938 15.438 1 93.25 352 VAL A N 1
ATOM 2796 C CA . VAL A 1 352 ? -5.535 20.469 14.961 1 93.25 352 VAL A CA 1
ATOM 2797 C C . VAL A 1 352 ? -5.57 21.984 15.156 1 93.25 352 VAL A C 1
ATOM 2799 O O . VAL A 1 352 ? -5.188 22.484 16.219 1 93.25 352 VAL A O 1
ATOM 2802 N N . MET B 1 1 ? 18.109 -34.406 -7.035 1 64.62 1 MET B N 1
ATOM 2803 C CA . MET B 1 1 ? 18.469 -33.719 -5.805 1 64.62 1 MET B CA 1
ATOM 2804 C C . MET B 1 1 ? 18 -32.25 -5.848 1 64.62 1 MET B C 1
ATOM 2806 O O . MET B 1 1 ? 18.234 -31.562 -6.832 1 64.62 1 MET B O 1
ATOM 2810 N N . GLU B 1 2 ? 17.062 -31.844 -4.863 1 87.5 2 GLU B N 1
ATOM 2811 C CA . GLU B 1 2 ? 16.5 -30.5 -4.938 1 87.5 2 GLU B CA 1
ATOM 2812 C C . GLU B 1 2 ? 17.438 -29.453 -4.336 1 87.5 2 GLU B C 1
ATOM 2814 O O . GLU B 1 2 ? 17.875 -29.594 -3.188 1 87.5 2 GLU B O 1
ATOM 2819 N N . ILE B 1 3 ? 18.047 -28.578 -5.207 1 95.62 3 ILE B N 1
ATOM 2820 C CA . ILE B 1 3 ? 18.953 -27.516 -4.789 1 95.62 3 ILE B CA 1
ATOM 2821 C C . ILE B 1 3 ? 18.156 -26.234 -4.52 1 95.62 3 ILE B C 1
ATOM 2823 O O . ILE B 1 3 ? 17.297 -25.859 -5.312 1 95.62 3 ILE B O 1
ATOM 2827 N N . LEU B 1 4 ? 18.375 -25.688 -3.326 1 98.44 4 LEU B N 1
ATOM 2828 C CA . LEU B 1 4 ? 17.781 -24.391 -2.971 1 98.44 4 LEU B CA 1
ATOM 2829 C C . LEU B 1 4 ? 18.797 -23.266 -3.127 1 98.44 4 LEU B C 1
ATOM 2831 O O . LEU B 1 4 ? 19.953 -23.406 -2.711 1 98.44 4 LEU B O 1
ATOM 2835 N N . TYR B 1 5 ? 18.453 -22.266 -3.809 1 98.75 5 TYR B N 1
ATOM 2836 C CA . TYR B 1 5 ? 19.266 -21.047 -3.869 1 98.75 5 TYR B CA 1
ATOM 2837 C C . TYR B 1 5 ? 18.75 -20 -2.895 1 98.75 5 TYR B C 1
ATOM 2839 O O . TYR B 1 5 ? 17.625 -19.516 -3.035 1 98.75 5 TYR B O 1
ATOM 2847 N N . VAL B 1 6 ? 19.531 -19.656 -1.914 1 98.81 6 VAL B N 1
ATOM 2848 C CA . VAL B 1 6 ? 19.172 -18.703 -0.882 1 98.81 6 VAL B CA 1
ATOM 2849 C C . VAL B 1 6 ? 19.766 -17.328 -1.224 1 98.81 6 VAL B C 1
ATOM 2851 O O . VAL B 1 6 ? 20.984 -17.141 -1.174 1 98.81 6 VAL B O 1
ATOM 2854 N N . VAL B 1 7 ? 18.891 -16.391 -1.593 1 98.88 7 VAL B N 1
ATOM 2855 C CA . VAL B 1 7 ? 19.297 -15.016 -1.888 1 98.88 7 VAL B CA 1
ATOM 2856 C C . VAL B 1 7 ? 19.391 -14.211 -0.591 1 98.88 7 VAL B C 1
ATOM 2858 O O . VAL B 1 7 ? 18.359 -13.844 -0.01 1 98.88 7 VAL B O 1
ATOM 2861 N N . SER B 1 8 ? 20.547 -13.906 -0.19 1 98.56 8 SER B N 1
ATOM 2862 C CA . SER B 1 8 ? 20.797 -13.273 1.101 1 98.56 8 SER B CA 1
ATOM 2863 C C . SER B 1 8 ? 21.922 -12.242 1 1 98.56 8 SER B C 1
ATOM 2865 O O . SER B 1 8 ? 22.969 -12.398 1.617 1 98.56 8 SER B O 1
ATOM 2867 N N . PRO B 1 9 ? 21.609 -11.117 0.315 1 98.56 9 PRO B N 1
ATOM 2868 C CA . PRO B 1 9 ? 22.656 -10.102 0.154 1 98.56 9 PRO B CA 1
ATOM 2869 C C . PRO B 1 9 ? 22.938 -9.336 1.445 1 98.56 9 PRO B C 1
ATOM 2871 O O . PRO B 1 9 ? 23.969 -8.664 1.555 1 98.56 9 PRO B O 1
ATOM 2874 N N . ASN B 1 10 ? 22.047 -9.312 2.381 1 98.19 10 ASN B N 1
ATOM 2875 C CA . ASN B 1 10 ? 22.266 -8.672 3.674 1 98.19 10 ASN B CA 1
ATOM 2876 C C . ASN B 1 10 ? 23.156 -9.516 4.578 1 98.19 10 ASN B C 1
ATOM 2878 O O . ASN B 1 10 ? 22.781 -10.617 4.977 1 98.19 10 ASN B O 1
ATOM 2882 N N . ASP B 1 11 ? 24.312 -9.055 4.977 1 96.06 11 ASP B N 1
ATOM 2883 C CA . ASP B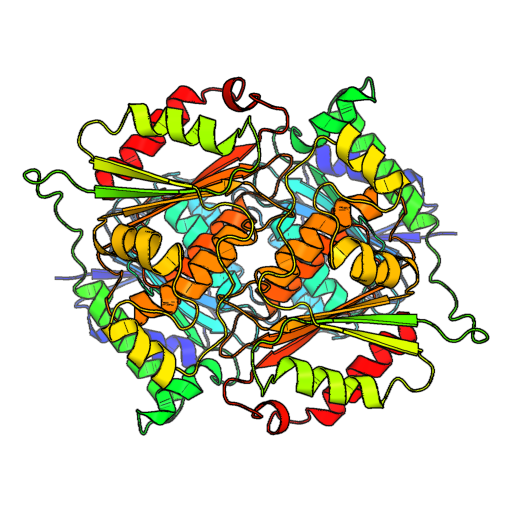 1 11 ? 25.266 -9.82 5.77 1 96.06 11 ASP B CA 1
ATOM 2884 C C . ASP B 1 11 ? 24.953 -9.711 7.262 1 96.06 11 ASP B C 1
ATOM 2886 O O . ASP B 1 11 ? 25.516 -10.445 8.07 1 96.06 11 ASP B O 1
ATOM 2890 N N . ASP B 1 12 ? 24.141 -8.789 7.594 1 96.19 12 ASP B N 1
ATOM 2891 C CA . ASP B 1 12 ? 23.797 -8.578 9 1 96.19 12 ASP B CA 1
ATOM 2892 C C . ASP B 1 12 ? 22.422 -9.188 9.32 1 96.19 12 ASP B C 1
ATOM 2894 O O . ASP B 1 12 ? 21.5 -8.469 9.688 1 96.19 12 ASP B O 1
ATOM 2898 N N . LEU B 1 13 ? 22.375 -10.492 9.289 1 98.31 13 LEU B N 1
ATOM 2899 C CA . LEU B 1 13 ? 21.125 -11.188 9.57 1 98.31 13 LEU B CA 1
ATOM 2900 C C . LEU B 1 13 ? 20.953 -11.422 11.07 1 98.31 13 LEU B C 1
ATOM 2902 O O . LEU B 1 13 ? 21.922 -11.727 11.766 1 98.31 13 LEU B O 1
ATOM 2906 N N . SER B 1 14 ? 19.859 -11.266 11.594 1 98.38 14 SER B N 1
ATOM 2907 C CA . SER B 1 14 ? 19.547 -11.57 12.992 1 98.38 14 SER B CA 1
ATOM 2908 C C . SER B 1 14 ? 19.641 -13.07 13.258 1 98.38 14 SER B C 1
ATOM 2910 O O . SER B 1 14 ? 19.5 -13.875 12.336 1 98.38 14 SER B O 1
ATOM 2912 N N . ASP B 1 15 ? 19.875 -13.453 14.5 1 98.38 15 ASP B N 1
ATOM 2913 C CA . ASP B 1 15 ? 19.859 -14.859 14.891 1 98.38 15 ASP B CA 1
ATOM 2914 C C . ASP B 1 15 ? 18.531 -15.516 14.562 1 98.38 15 ASP B C 1
ATOM 2916 O O . ASP B 1 15 ? 18.484 -16.656 14.117 1 98.38 15 ASP B O 1
ATOM 2920 N N . ARG B 1 16 ? 17.5 -14.82 14.805 1 98.5 16 ARG B N 1
ATOM 2921 C CA . ARG B 1 16 ? 16.172 -15.352 14.523 1 98.5 16 ARG B CA 1
ATOM 2922 C C . ARG B 1 16 ? 16.047 -15.742 13.055 1 98.5 16 ARG B C 1
ATOM 2924 O O . ARG B 1 16 ? 15.578 -16.844 12.734 1 98.5 16 ARG B O 1
ATOM 2931 N N . LEU B 1 17 ? 16.391 -14.797 12.117 1 98.88 17 LEU B N 1
ATOM 2932 C CA . LEU B 1 17 ? 16.281 -15.078 10.688 1 98.88 17 LEU B CA 1
ATOM 2933 C C . LEU B 1 17 ? 17.188 -16.234 10.297 1 98.88 17 LEU B C 1
ATOM 2935 O O . LEU B 1 17 ? 16.828 -17.047 9.43 1 98.88 17 LEU B O 1
ATOM 2939 N N . LYS B 1 18 ? 18.359 -16.344 10.898 1 98.75 18 LYS B N 1
ATOM 2940 C CA . LYS B 1 18 ? 19.25 -17.469 10.641 1 98.75 18 LYS B CA 1
ATOM 2941 C C . LYS B 1 18 ? 18.609 -18.797 11.047 1 98.75 18 LYS B C 1
ATOM 2943 O O . LYS B 1 18 ? 18.688 -19.781 10.312 1 98.75 18 LYS B O 1
ATOM 2948 N N . TYR B 1 19 ? 17.953 -18.797 12.195 1 98.75 19 TYR B N 1
ATOM 2949 C CA . TYR B 1 19 ? 17.312 -20.016 12.664 1 98.75 19 TYR B CA 1
ATOM 2950 C C . TYR B 1 19 ? 16.109 -20.359 11.797 1 98.75 19 TYR B C 1
ATOM 2952 O O . TYR B 1 19 ? 15.836 -21.531 11.531 1 98.75 19 TYR B O 1
ATOM 2960 N N . MET B 1 20 ? 15.336 -19.344 11.414 1 98.88 20 MET B N 1
ATOM 2961 C CA . MET B 1 20 ? 14.273 -19.578 10.438 1 98.88 20 MET B CA 1
ATOM 2962 C C . MET B 1 20 ? 14.82 -20.266 9.195 1 98.88 20 MET B C 1
ATOM 2964 O O . MET B 1 20 ? 14.242 -21.25 8.719 1 98.88 20 MET B O 1
ATOM 2968 N N . THR B 1 21 ? 15.914 -19.734 8.727 1 98.88 21 THR B N 1
ATOM 2969 C CA . THR B 1 21 ? 16.547 -20.25 7.508 1 98.88 21 THR B CA 1
ATOM 2970 C C . THR B 1 21 ? 17 -21.688 7.699 1 98.88 21 THR B C 1
ATOM 2972 O O . THR B 1 21 ? 16.797 -22.531 6.832 1 98.88 21 THR B O 1
ATOM 2975 N N . GLU B 1 22 ? 17.625 -21.953 8.82 1 98.75 22 GLU B N 1
ATOM 2976 C CA . GLU B 1 22 ? 18.109 -23.297 9.125 1 98.75 22 GLU B CA 1
ATOM 2977 C C . GLU B 1 22 ? 16.969 -24.312 9.094 1 98.75 22 GLU B C 1
ATOM 2979 O O . GLU B 1 22 ? 17.172 -25.453 8.641 1 98.75 22 GLU B O 1
ATOM 2984 N N . ASN B 1 23 ? 15.859 -23.953 9.633 1 98.88 23 ASN B N 1
ATOM 2985 C CA . ASN B 1 23 ? 14.711 -24.859 9.617 1 98.88 23 ASN B CA 1
ATOM 2986 C C . ASN B 1 23 ? 14.148 -25 8.203 1 98.88 23 ASN B C 1
ATOM 2988 O O . ASN B 1 23 ? 13.758 -26.109 7.805 1 98.88 23 ASN B O 1
ATOM 2992 N N . PHE B 1 24 ? 14.102 -23.953 7.488 1 98.88 24 PHE B N 1
ATOM 2993 C CA . PHE B 1 24 ? 13.578 -23.953 6.125 1 98.88 24 PHE B CA 1
ATOM 2994 C C . PHE B 1 24 ? 14.398 -24.875 5.234 1 98.88 24 PHE B C 1
ATOM 2996 O O . PHE B 1 24 ? 13.836 -25.688 4.488 1 98.88 24 PHE B O 1
ATOM 3003 N N . ILE B 1 25 ? 15.695 -24.875 5.293 1 98.56 25 ILE B N 1
ATOM 3004 C CA . ILE B 1 25 ? 16.578 -25.484 4.301 1 98.56 25 ILE B CA 1
ATOM 3005 C C . ILE B 1 25 ? 16.734 -26.969 4.598 1 98.56 25 ILE B C 1
ATOM 3007 O O . ILE B 1 25 ? 17.234 -27.734 3.768 1 98.56 25 ILE B O 1
ATOM 3011 N N . LYS B 1 26 ? 16.234 -27.453 5.754 1 98 26 LYS B N 1
ATOM 3012 C CA . LYS B 1 26 ? 16.281 -28.859 6.102 1 98 26 LYS B CA 1
ATOM 3013 C C . LYS B 1 26 ? 15.555 -29.703 5.059 1 98 26 LYS B C 1
ATOM 3015 O O . LYS B 1 26 ? 15.797 -30.906 4.953 1 98 26 LYS B O 1
ATOM 3020 N N . ASN B 1 27 ? 14.734 -29.141 4.332 1 96.94 27 ASN B N 1
ATOM 3021 C CA . ASN B 1 27 ? 13.891 -29.828 3.359 1 96.94 27 ASN B CA 1
ATOM 3022 C C . ASN B 1 27 ? 14.617 -30.016 2.027 1 96.94 27 ASN B C 1
ATOM 3024 O O . ASN B 1 27 ? 14.062 -30.609 1.099 1 96.94 27 ASN B O 1
ATOM 3028 N N . PHE B 1 28 ? 15.805 -29.531 1.902 1 97.88 28 PHE B N 1
ATOM 3029 C CA . PHE B 1 28 ? 16.547 -29.547 0.651 1 97.88 28 PHE B CA 1
ATOM 3030 C C . PHE B 1 28 ? 17.844 -30.344 0.81 1 97.88 28 PHE B C 1
ATOM 3032 O O . PHE B 1 28 ? 18.438 -30.359 1.894 1 97.88 28 PHE B O 1
ATOM 3039 N N . ASP B 1 29 ? 18.328 -30.953 -0.304 1 96.81 29 ASP B N 1
ATOM 3040 C CA . ASP B 1 29 ? 19.562 -31.75 -0.297 1 96.81 29 ASP B CA 1
ATOM 3041 C C . ASP B 1 29 ? 20.797 -30.859 -0.284 1 96.81 29 ASP B C 1
ATOM 3043 O O . ASP B 1 29 ? 21.828 -31.234 0.289 1 96.81 29 ASP B O 1
ATOM 3047 N N . SER B 1 30 ? 20.703 -29.812 -1.004 1 97.19 30 SER B N 1
ATOM 3048 C CA . SER B 1 30 ? 21.812 -28.875 -1.107 1 97.19 30 SER B CA 1
ATOM 3049 C C . SER B 1 30 ? 21.312 -27.422 -1.139 1 97.19 30 SER B C 1
ATOM 3051 O O . SER B 1 30 ? 20.188 -27.172 -1.548 1 97.19 30 SER B O 1
ATOM 3053 N N . VAL B 1 31 ? 22.156 -26.562 -0.647 1 98.19 31 VAL B N 1
ATOM 3054 C CA . VAL B 1 31 ? 21.812 -25.141 -0.551 1 98.19 31 VAL B CA 1
ATOM 3055 C C . VAL B 1 31 ? 22.969 -24.312 -1.106 1 98.19 31 VAL B C 1
ATOM 3057 O O . VAL B 1 31 ? 24.141 -24.578 -0.813 1 98.19 31 VAL B O 1
ATOM 3060 N N . LYS B 1 32 ? 22.672 -23.391 -1.961 1 98.12 32 LYS B N 1
ATOM 3061 C CA . LYS B 1 32 ? 23.625 -22.406 -2.463 1 98.12 32 LYS B CA 1
ATOM 3062 C C . LYS B 1 32 ? 23.234 -21 -2.045 1 98.12 32 LYS B C 1
ATOM 3064 O O . LYS B 1 32 ? 22.125 -20.547 -2.324 1 98.12 32 LYS B O 1
ATOM 3069 N N . TYR B 1 33 ? 24.141 -20.312 -1.422 1 98.31 33 TYR B N 1
ATOM 3070 C CA . TYR B 1 33 ? 23.875 -18.953 -0.973 1 98.31 33 TYR B CA 1
ATOM 3071 C C . TYR B 1 33 ? 24.344 -17.938 -2.006 1 98.31 33 TYR B C 1
ATOM 3073 O O . TYR B 1 33 ? 25.453 -18.047 -2.535 1 98.31 33 TYR B O 1
ATOM 3081 N N . ILE B 1 34 ? 23.469 -17.031 -2.344 1 98.56 34 ILE B N 1
ATOM 3082 C CA . ILE B 1 34 ? 23.781 -15.914 -3.227 1 98.56 34 ILE B CA 1
ATOM 3083 C C . ILE B 1 34 ? 23.891 -14.633 -2.406 1 98.56 34 ILE B C 1
ATOM 3085 O O . ILE B 1 34 ? 22.891 -14.094 -1.928 1 98.56 34 ILE B O 1
ATOM 3089 N N . LYS B 1 35 ? 25.062 -14.023 -2.352 1 97.81 35 LYS B N 1
ATOM 3090 C CA . LYS B 1 35 ? 25.328 -12.898 -1.453 1 97.81 35 LYS B CA 1
ATOM 3091 C C . LYS B 1 35 ? 25.406 -11.586 -2.223 1 97.81 35 LYS B C 1
ATOM 3093 O O . LYS B 1 35 ? 25.266 -10.508 -1.637 1 97.81 35 LYS B O 1
ATOM 3098 N N . LYS B 1 36 ? 25.734 -11.711 -3.475 1 97.38 36 LYS B N 1
ATOM 3099 C CA . LYS B 1 36 ? 25.875 -10.516 -4.305 1 97.38 36 LYS B CA 1
ATOM 3100 C C . LYS B 1 36 ? 25.516 -10.82 -5.762 1 97.38 36 LYS B C 1
ATOM 3102 O O . LYS B 1 36 ? 25.547 -11.977 -6.18 1 97.38 36 LYS B O 1
ATOM 3107 N N . PHE B 1 37 ? 25.188 -9.789 -6.422 1 97.69 37 PHE B N 1
ATOM 3108 C CA . PHE B 1 37 ? 24.953 -9.898 -7.859 1 97.69 37 PHE B CA 1
ATOM 3109 C C . PHE B 1 37 ? 26.281 -9.906 -8.617 1 97.69 37 PHE B C 1
ATOM 3111 O O . PHE B 1 37 ? 27.203 -9.156 -8.281 1 97.69 37 PHE B O 1
ATOM 3118 N N . THR B 1 38 ? 26.422 -10.797 -9.508 1 96.88 38 THR B N 1
ATOM 3119 C CA . THR B 1 38 ? 27.484 -10.82 -10.5 1 96.88 38 THR B CA 1
ATOM 3120 C C . THR B 1 38 ? 26.922 -11 -11.906 1 96.88 38 THR B C 1
ATOM 3122 O O . THR B 1 38 ? 25.859 -11.602 -12.078 1 96.88 38 THR B O 1
ATOM 3125 N N . PRO B 1 39 ? 27.531 -10.5 -12.875 1 94.19 39 PRO B N 1
ATOM 3126 C CA . PRO B 1 39 ? 27.016 -10.617 -14.242 1 94.19 39 PRO B CA 1
ATOM 3127 C C . PRO B 1 39 ? 26.828 -12.07 -14.672 1 94.19 39 PRO B C 1
ATOM 3129 O O . PRO B 1 39 ? 26.016 -12.352 -15.555 1 94.19 39 PRO B O 1
ATOM 3132 N N . SER B 1 40 ? 27.531 -12.992 -14.07 1 95.25 40 SER B N 1
ATOM 3133 C CA . SER B 1 40 ? 27.453 -14.398 -14.445 1 95.25 40 SER B CA 1
ATOM 3134 C C . SER B 1 40 ? 26.375 -15.125 -13.648 1 95.25 40 SER B C 1
ATOM 3136 O O . SER B 1 40 ? 26.109 -16.297 -13.891 1 95.25 40 SER B O 1
ATOM 3138 N N . LEU B 1 41 ? 25.734 -14.406 -12.758 1 96.75 41 LEU B N 1
ATOM 3139 C CA . LEU B 1 41 ? 24.734 -15.016 -11.891 1 96.75 41 LEU B CA 1
ATOM 3140 C C . LEU B 1 41 ? 23.531 -15.492 -12.703 1 96.75 41 LEU B C 1
ATOM 3142 O O . LEU B 1 41 ? 22.984 -14.734 -13.508 1 96.75 41 LEU B O 1
ATOM 3146 N N . ASN B 1 42 ? 23.172 -16.734 -12.594 1 97.5 42 ASN B N 1
ATOM 3147 C CA . ASN B 1 42 ? 22 -17.312 -13.227 1 97.5 42 ASN B CA 1
ATOM 3148 C C . ASN B 1 42 ? 21.016 -17.859 -12.195 1 97.5 42 ASN B C 1
ATOM 3150 O O . ASN B 1 42 ? 21.297 -18.844 -11.508 1 97.5 42 ASN B O 1
ATOM 3154 N N . LEU B 1 43 ? 19.859 -17.281 -12.094 1 98.12 43 LEU B N 1
ATOM 3155 C CA . LEU B 1 43 ? 18.859 -17.688 -11.125 1 98.12 43 LEU B CA 1
ATOM 3156 C C . LEU B 1 43 ? 17.594 -18.188 -11.828 1 98.12 43 LEU B C 1
ATOM 3158 O O . LEU B 1 43 ? 16.516 -18.234 -11.227 1 98.12 43 LEU B O 1
ATOM 3162 N N . LYS B 1 44 ? 17.719 -18.531 -13.148 1 98.06 44 LYS B N 1
ATOM 3163 C CA . LYS B 1 44 ? 16.609 -19.109 -13.898 1 98.06 44 LYS B CA 1
ATOM 3164 C C . LYS B 1 44 ? 16.438 -20.594 -13.555 1 98.06 44 LYS B C 1
ATOM 3166 O O . LYS B 1 44 ? 17.422 -21.297 -13.297 1 98.06 44 LYS B O 1
ATOM 3171 N N . ASN B 1 45 ? 15.188 -21.062 -13.57 1 96.5 45 ASN B N 1
ATOM 3172 C CA . ASN B 1 45 ? 14.859 -22.469 -13.352 1 96.5 45 ASN B CA 1
ATOM 3173 C C . ASN B 1 45 ? 15.367 -22.969 -12.008 1 96.5 45 ASN B C 1
ATOM 3175 O O . ASN B 1 45 ? 16.016 -24.016 -11.922 1 96.5 45 ASN B O 1
ATOM 3179 N N . LYS B 1 46 ? 15.133 -22.156 -10.969 1 97.44 46 LYS B N 1
ATOM 3180 C CA . LYS B 1 46 ? 15.633 -22.484 -9.641 1 97.44 46 LYS B CA 1
ATOM 3181 C C . LYS B 1 46 ? 14.523 -22.359 -8.594 1 97.44 46 LYS B C 1
ATOM 3183 O O . LYS B 1 46 ? 13.508 -21.703 -8.828 1 97.44 46 LYS B O 1
ATOM 3188 N N . LYS B 1 47 ? 14.664 -23.078 -7.527 1 98.19 47 LYS B N 1
ATOM 3189 C CA . LYS B 1 47 ? 13.945 -22.781 -6.293 1 98.19 47 LYS B CA 1
ATOM 3190 C C . LYS B 1 47 ? 14.68 -21.734 -5.473 1 98.19 47 LYS B C 1
ATOM 3192 O O . LYS B 1 47 ? 15.852 -21.906 -5.133 1 98.19 47 LYS B O 1
ATOM 3197 N N . LEU B 1 48 ? 13.992 -20.656 -5.176 1 98.81 48 LEU B N 1
ATOM 3198 C CA . LEU B 1 48 ? 14.641 -19.5 -4.574 1 98.81 48 LEU B CA 1
ATOM 3199 C C . LEU B 1 48 ? 14.047 -19.203 -3.201 1 98.81 48 LEU B C 1
ATOM 3201 O O . LEU B 1 48 ? 12.828 -19.312 -3.006 1 98.81 48 LEU B O 1
ATOM 3205 N N . LEU B 1 49 ? 14.852 -18.891 -2.246 1 98.94 49 LEU B N 1
ATOM 3206 C CA . LEU B 1 49 ? 14.453 -18.328 -0.958 1 98.94 49 LEU B CA 1
ATOM 3207 C C . LEU B 1 49 ? 15.062 -16.953 -0.758 1 98.94 49 LEU B C 1
ATOM 3209 O O . LEU B 1 49 ? 16.281 -16.797 -0.759 1 98.94 49 LEU B O 1
ATOM 3213 N N . PHE B 1 50 ? 14.25 -15.938 -0.658 1 98.94 50 PHE B N 1
ATOM 3214 C CA . PHE B 1 50 ? 14.711 -14.586 -0.359 1 98.94 50 PHE B CA 1
ATOM 3215 C C . PHE B 1 50 ? 14.695 -14.336 1.144 1 98.94 50 PHE B C 1
ATOM 3217 O O . PHE B 1 50 ? 13.672 -14.531 1.804 1 98.94 50 PHE B O 1
ATOM 3224 N N . LEU B 1 51 ? 15.812 -13.938 1.689 1 98.94 51 LEU B N 1
ATOM 3225 C CA . LEU B 1 51 ? 15.883 -13.539 3.092 1 98.94 51 LEU B CA 1
ATOM 3226 C C . LEU B 1 51 ? 15.836 -12.023 3.234 1 98.94 51 LEU B C 1
ATOM 3228 O O . LEU B 1 51 ? 16.641 -11.312 2.623 1 98.94 51 LEU B O 1
ATOM 3232 N N . LEU B 1 52 ? 14.922 -11.531 4.023 1 98.94 52 LEU B N 1
ATOM 3233 C CA . LEU B 1 52 ? 14.797 -10.094 4.262 1 98.94 52 LEU B CA 1
ATOM 3234 C C . LEU B 1 52 ? 15.055 -9.766 5.73 1 98.94 52 LEU B C 1
ATOM 3236 O O . LEU B 1 52 ? 14.297 -10.195 6.605 1 98.94 52 LEU B O 1
ATOM 3240 N N . GLN B 1 53 ? 16.078 -9.094 6.004 1 98.88 53 GLN B N 1
ATOM 3241 C CA . GLN B 1 53 ? 16.312 -8.484 7.309 1 98.88 53 GLN B CA 1
ATOM 3242 C C . GLN B 1 53 ? 15.953 -6.996 7.293 1 98.88 53 GLN B C 1
ATOM 3244 O O . GLN B 1 53 ? 16.703 -6.18 6.75 1 98.88 53 GLN B O 1
ATOM 3249 N N . LEU B 1 54 ? 14.883 -6.648 7.938 1 98.75 54 LEU B N 1
ATOM 3250 C CA . LEU B 1 54 ? 14.359 -5.293 7.82 1 98.75 54 LEU B CA 1
ATOM 3251 C C . LEU B 1 54 ? 14.969 -4.383 8.883 1 98.75 54 LEU B C 1
ATOM 3253 O O . LEU B 1 54 ? 15.156 -4.801 10.031 1 98.75 54 LEU B O 1
ATOM 3257 N N . ASP B 1 55 ? 15.273 -3.172 8.477 1 98.12 55 ASP B N 1
ATOM 3258 C CA . ASP B 1 55 ? 15.805 -2.172 9.391 1 98.12 55 ASP B CA 1
ATOM 3259 C C . ASP B 1 55 ? 14.68 -1.442 10.125 1 98.12 55 ASP B C 1
ATOM 3261 O O . ASP B 1 55 ? 13.531 -1.895 10.117 1 98.12 55 ASP B O 1
ATOM 3265 N N . VAL B 1 56 ? 14.992 -0.34 10.766 1 97.62 56 VAL B N 1
ATOM 3266 C CA . VAL B 1 56 ? 14.078 0.366 11.656 1 97.62 56 VAL B CA 1
ATOM 3267 C C . VAL B 1 56 ? 12.914 0.938 10.852 1 97.62 56 VAL B C 1
ATOM 3269 O O . VAL B 1 56 ? 11.828 1.157 11.391 1 97.62 56 VAL B O 1
ATOM 3272 N N . ASN B 1 57 ? 13.125 1.152 9.5 1 98.19 57 ASN B N 1
ATOM 3273 C CA . ASN B 1 57 ? 12.086 1.749 8.672 1 98.19 57 ASN B CA 1
ATOM 3274 C C . ASN B 1 57 ? 11.391 0.702 7.805 1 98.19 57 ASN B C 1
ATOM 3276 O O . ASN B 1 57 ? 10.57 1.042 6.953 1 98.19 57 ASN B O 1
ATOM 3280 N N . GLY B 1 58 ? 11.727 -0.593 7.965 1 98.12 58 GLY B N 1
ATOM 3281 C CA . GLY B 1 58 ? 11.016 -1.67 7.297 1 98.12 58 GLY B CA 1
ATOM 3282 C C . GLY B 1 58 ? 11.602 -2.016 5.938 1 98.12 58 GLY B C 1
ATOM 3283 O O . GLY B 1 58 ? 10.898 -2.561 5.078 1 98.12 58 GLY B O 1
ATOM 3284 N N . PHE B 1 59 ? 12.898 -1.684 5.684 1 98.56 59 PHE B N 1
ATOM 3285 C CA . PHE B 1 59 ? 13.523 -1.992 4.402 1 98.56 59 PHE B CA 1
ATOM 3286 C C . PHE B 1 59 ? 14.734 -2.891 4.59 1 98.56 59 PHE B C 1
ATOM 3288 O O . PHE B 1 59 ? 15.359 -2.891 5.656 1 98.56 59 PHE B O 1
ATOM 3295 N N . ASP B 1 60 ? 15 -3.77 3.721 1 98.75 60 ASP B N 1
ATOM 3296 C CA . ASP B 1 60 ? 16.281 -4.453 3.545 1 98.75 60 ASP B CA 1
ATOM 3297 C C . ASP B 1 60 ? 17.047 -3.869 2.369 1 98.75 60 ASP B C 1
ATOM 3299 O O . ASP B 1 60 ? 16.906 -4.324 1.232 1 98.75 60 ASP B O 1
ATOM 3303 N N . LEU B 1 61 ? 17.891 -2.869 2.641 1 98.56 61 LEU B N 1
ATOM 3304 C CA . LEU B 1 61 ? 18.547 -2.072 1.601 1 98.56 61 LEU B CA 1
ATOM 3305 C C . LEU B 1 61 ? 19.453 -2.938 0.739 1 98.56 61 LEU B C 1
ATOM 3307 O O . LEU B 1 61 ? 19.438 -2.826 -0.489 1 98.56 61 LEU B O 1
ATOM 3311 N N . PRO B 1 62 ? 20.234 -3.871 1.302 1 98.75 62 PRO B N 1
ATOM 3312 C CA . PRO B 1 62 ? 21.031 -4.75 0.451 1 98.75 62 PRO B CA 1
ATOM 3313 C C . PRO B 1 62 ? 20.188 -5.582 -0.508 1 98.75 62 PRO B C 1
ATOM 3315 O O . PRO B 1 62 ? 20.547 -5.758 -1.672 1 98.75 62 PRO B O 1
ATOM 3318 N N . MET B 1 63 ? 19.094 -6.129 -0.069 1 98.81 63 MET B N 1
ATOM 3319 C CA . MET B 1 63 ? 18.219 -6.902 -0.945 1 98.81 63 MET B CA 1
ATOM 3320 C C . MET B 1 63 ? 17.656 -6.031 -2.07 1 98.81 63 MET B C 1
ATOM 3322 O O . MET B 1 63 ? 17.625 -6.449 -3.229 1 98.81 63 MET B O 1
ATOM 3326 N N . LEU B 1 64 ? 17.219 -4.785 -1.698 1 98.75 64 LEU B N 1
ATOM 3327 C CA . LEU B 1 64 ? 16.688 -3.883 -2.717 1 98.75 64 LEU B CA 1
ATOM 3328 C C . LEU B 1 64 ? 17.75 -3.57 -3.766 1 98.75 64 LEU B C 1
ATOM 3330 O O . LEU B 1 64 ? 17.453 -3.475 -4.957 1 98.75 64 LEU B O 1
ATOM 3334 N N . ASN B 1 65 ? 18.953 -3.379 -3.271 1 98.69 65 ASN B N 1
ATOM 3335 C CA . ASN B 1 65 ? 20.047 -3.133 -4.203 1 98.69 65 ASN B CA 1
ATOM 3336 C C . ASN B 1 65 ? 20.297 -4.34 -5.102 1 98.69 65 ASN B C 1
ATOM 3338 O O . ASN B 1 65 ? 20.531 -4.188 -6.305 1 98.69 65 ASN B O 1
ATOM 3342 N N . PHE B 1 66 ? 20.312 -5.562 -4.531 1 98.75 66 PHE B N 1
ATOM 3343 C CA . PHE B 1 66 ? 20.484 -6.797 -5.281 1 98.75 66 PHE B CA 1
ATOM 3344 C C . PHE B 1 66 ? 19.422 -6.918 -6.375 1 98.75 66 PHE B C 1
ATOM 3346 O O . PHE B 1 66 ? 19.75 -7.211 -7.527 1 98.75 66 PHE B O 1
ATOM 3353 N N . LEU B 1 67 ? 18.172 -6.672 -6.043 1 98.75 67 LEU B N 1
ATOM 3354 C CA . LEU B 1 67 ? 17.062 -6.777 -6.988 1 98.75 67 LEU B CA 1
ATOM 3355 C C . LEU B 1 67 ? 17.188 -5.727 -8.086 1 98.75 67 LEU B C 1
ATOM 3357 O O . LEU B 1 67 ? 16.797 -5.973 -9.234 1 98.75 67 LEU B O 1
ATOM 3361 N N . LYS B 1 68 ? 17.641 -4.543 -7.688 1 98.5 68 LYS B N 1
ATOM 3362 C CA . LYS B 1 68 ? 17.891 -3.496 -8.68 1 98.5 68 LYS B CA 1
ATOM 3363 C C . LYS B 1 68 ? 18.891 -3.959 -9.734 1 98.5 68 LYS B C 1
ATOM 3365 O O . LYS B 1 68 ? 18.641 -3.803 -10.93 1 98.5 68 LYS B O 1
ATOM 3370 N N . GLU B 1 69 ? 19.969 -4.531 -9.273 1 98.38 69 GLU B N 1
ATOM 3371 C CA . GLU B 1 69 ? 21 -5.02 -10.188 1 98.38 69 GLU B CA 1
ATOM 3372 C C . GLU B 1 69 ? 20.469 -6.133 -11.086 1 98.38 69 GLU B C 1
ATOM 3374 O O . GLU B 1 69 ? 20.766 -6.172 -12.281 1 98.38 69 GLU B O 1
ATOM 3379 N N . LEU B 1 70 ? 19.703 -7.035 -10.531 1 98.19 70 LEU B N 1
ATOM 3380 C CA . LEU B 1 70 ? 19.078 -8.102 -11.312 1 98.19 70 LEU B CA 1
ATOM 3381 C C . LEU B 1 70 ? 18.172 -7.531 -12.398 1 98.19 70 LEU B C 1
ATOM 3383 O O . LEU B 1 70 ? 18.219 -7.973 -13.547 1 98.19 70 LEU B O 1
ATOM 3387 N N . SER B 1 71 ? 17.344 -6.543 -11.992 1 98 71 SER B N 1
ATOM 3388 C CA . SER B 1 71 ? 16.391 -5.926 -12.914 1 98 71 SER B CA 1
ATOM 3389 C C . SER B 1 71 ? 17.094 -5.23 -14.062 1 98 71 SER B C 1
ATOM 3391 O O . SER B 1 71 ? 16.609 -5.219 -15.195 1 98 71 SER B O 1
ATOM 3393 N N . CYS B 1 72 ? 18.25 -4.633 -13.789 1 97.44 72 CYS B N 1
ATOM 3394 C CA . CYS B 1 72 ? 19.016 -3.922 -14.805 1 97.44 72 CYS B CA 1
ATOM 3395 C C . CYS B 1 72 ? 19.703 -4.898 -15.75 1 97.44 72 CYS B C 1
ATOM 3397 O O . CYS B 1 72 ? 19.922 -4.574 -16.922 1 97.44 72 CYS B O 1
ATOM 3399 N N . SER B 1 73 ? 19.922 -6.113 -15.281 1 97.38 73 SER B N 1
ATOM 3400 C CA . SER B 1 73 ? 20.703 -7.078 -16.047 1 97.38 73 SER B CA 1
ATOM 3401 C C . SER B 1 73 ? 19.828 -7.836 -17.047 1 97.38 73 SER B C 1
ATOM 3403 O O . SER B 1 73 ? 20.219 -8.062 -18.188 1 97.38 73 SER B O 1
ATOM 3405 N N . ASP B 1 74 ? 18.688 -8.352 -16.531 1 97.31 74 ASP B N 1
ATOM 3406 C CA . ASP B 1 74 ? 17.828 -9.219 -17.328 1 97.31 74 ASP B CA 1
ATOM 3407 C C . ASP B 1 74 ? 16.375 -9.141 -16.859 1 97.31 74 ASP B C 1
ATOM 3409 O O . ASP B 1 74 ? 16.078 -9.508 -15.719 1 97.31 74 ASP B O 1
ATOM 3413 N N . LYS B 1 75 ? 15.5 -8.773 -17.719 1 96.31 75 LYS B N 1
ATOM 3414 C CA . LYS B 1 75 ? 14.086 -8.617 -17.375 1 96.31 75 LYS B CA 1
ATOM 3415 C C . LYS B 1 75 ? 13.438 -9.977 -17.094 1 96.31 75 LYS B C 1
ATOM 3417 O O . LYS B 1 75 ? 12.328 -10.039 -16.578 1 96.31 75 LYS B O 1
ATOM 3422 N N . ASN B 1 76 ? 14.07 -11.023 -17.391 1 97.75 76 ASN B N 1
ATOM 3423 C CA . ASN B 1 76 ? 13.617 -12.383 -17.109 1 97.75 76 ASN B CA 1
ATOM 3424 C C . ASN B 1 76 ? 14.633 -13.141 -16.266 1 97.75 76 ASN B C 1
ATOM 3426 O O . ASN B 1 76 ? 14.812 -14.344 -16.422 1 97.75 76 ASN B O 1
ATOM 3430 N N . ALA B 1 77 ? 15.297 -12.375 -15.367 1 98.44 77 ALA B N 1
ATOM 3431 C CA . ALA B 1 77 ? 16.406 -12.914 -14.586 1 98.44 77 ALA B CA 1
ATOM 3432 C C . ALA B 1 77 ? 15.961 -14.102 -13.742 1 98.44 77 ALA B C 1
ATOM 3434 O O . ALA B 1 77 ? 16.781 -14.922 -13.328 1 98.44 77 ALA B O 1
ATOM 3435 N N . LEU B 1 78 ? 14.625 -14.266 -13.492 1 98.69 78 LEU B N 1
ATOM 3436 C CA . LEU B 1 78 ? 14.125 -15.32 -12.609 1 98.69 78 LEU B CA 1
ATOM 3437 C C . LEU B 1 78 ? 13.141 -16.219 -13.336 1 98.69 78 LEU B C 1
ATOM 3439 O O . LEU B 1 78 ? 12.258 -16.828 -12.719 1 98.69 78 LEU B O 1
ATOM 3443 N N . GLU B 1 79 ? 13.312 -16.344 -14.641 1 97.69 79 GLU B N 1
ATOM 3444 C CA . GLU B 1 79 ? 12.422 -17.125 -15.492 1 97.69 79 GLU B CA 1
ATOM 3445 C C . GLU B 1 79 ? 12.344 -18.578 -15.016 1 97.69 79 GLU B C 1
ATOM 3447 O O . GLU B 1 79 ? 13.367 -19.219 -14.758 1 97.69 79 GLU B O 1
ATOM 3452 N N . ASN B 1 80 ? 11.117 -19.094 -14.844 1 95.5 80 ASN B N 1
ATOM 3453 C CA . ASN B 1 80 ? 10.797 -20.469 -14.492 1 95.5 80 ASN B CA 1
ATOM 3454 C C . ASN B 1 80 ? 11.25 -20.812 -13.078 1 95.5 80 ASN B C 1
ATOM 3456 O O . ASN B 1 80 ? 11.391 -21.984 -12.727 1 95.5 80 ASN B O 1
ATOM 3460 N N . SER B 1 81 ? 11.578 -19.812 -12.289 1 97.75 81 SER B N 1
ATOM 3461 C CA . SER B 1 81 ? 11.945 -20.047 -10.898 1 97.75 81 SER B CA 1
ATOM 3462 C C . SER B 1 81 ? 10.742 -19.906 -9.977 1 97.75 81 SER B C 1
ATOM 3464 O O . SER B 1 81 ? 9.719 -19.328 -10.359 1 97.75 81 SER B O 1
ATOM 3466 N N . THR B 1 82 ? 10.758 -20.516 -8.852 1 98.06 82 THR B N 1
ATOM 3467 C CA . THR B 1 82 ? 9.734 -20.422 -7.816 1 98.06 82 THR B CA 1
ATOM 3468 C C . THR B 1 82 ? 10.336 -19.922 -6.508 1 98.06 82 THR B C 1
ATOM 3470 O O . THR B 1 82 ? 11.352 -20.438 -6.047 1 98.06 82 THR B O 1
ATOM 3473 N N . GLY B 1 83 ? 9.688 -18.922 -5.988 1 98.31 83 GLY B N 1
ATOM 3474 C CA . GLY B 1 83 ? 10.312 -18.25 -4.859 1 98.31 83 GLY B CA 1
ATOM 3475 C C . GLY B 1 83 ? 9.477 -18.312 -3.592 1 98.31 83 GLY B C 1
ATOM 3476 O O . GLY B 1 83 ? 8.266 -18.531 -3.646 1 98.31 83 GLY B O 1
ATOM 3477 N N . ALA B 1 84 ? 10.094 -18.172 -2.455 1 98.88 84 ALA B N 1
ATOM 3478 C CA . ALA B 1 84 ? 9.547 -17.953 -1.119 1 98.88 84 ALA B CA 1
ATOM 3479 C C . ALA B 1 84 ? 10.375 -16.922 -0.345 1 98.88 84 ALA B C 1
ATOM 3481 O O . ALA B 1 84 ? 11.461 -16.547 -0.783 1 98.88 84 ALA B O 1
ATOM 3482 N N . LEU B 1 85 ? 9.828 -16.453 0.754 1 98.94 85 LEU B N 1
ATOM 3483 C CA . LEU B 1 85 ? 10.547 -15.438 1.521 1 98.94 85 LEU B CA 1
ATOM 3484 C C . LEU B 1 85 ? 10.484 -15.75 3.014 1 98.94 85 LEU B C 1
ATOM 3486 O O . LEU B 1 85 ? 9.461 -16.203 3.52 1 98.94 85 LEU B O 1
ATOM 3490 N N . LEU B 1 86 ? 11.539 -15.562 3.701 1 98.94 86 LEU B N 1
ATOM 3491 C CA . LEU B 1 86 ? 11.586 -15.398 5.148 1 98.94 86 LEU B CA 1
ATOM 3492 C C . LEU B 1 86 ? 11.953 -13.961 5.516 1 98.94 86 LEU B C 1
ATOM 3494 O O . LEU B 1 86 ? 12.906 -13.398 4.973 1 98.94 86 LEU B O 1
ATOM 3498 N N . VAL B 1 87 ? 11.188 -13.344 6.395 1 98.88 87 VAL B N 1
ATOM 3499 C CA . VAL B 1 87 ? 11.414 -11.938 6.715 1 98.88 87 VAL B CA 1
ATOM 3500 C C . VAL B 1 87 ? 11.422 -11.742 8.227 1 98.88 87 VAL B C 1
ATOM 3502 O O . VAL B 1 87 ? 10.594 -12.32 8.938 1 98.88 87 VAL B O 1
ATOM 3505 N N . ASN B 1 88 ? 12.375 -11.07 8.711 1 98.81 88 ASN B N 1
ATOM 3506 C CA . ASN B 1 88 ? 12.469 -10.656 10.109 1 98.81 88 ASN B CA 1
ATOM 3507 C C . ASN B 1 88 ? 12.609 -9.141 10.234 1 98.81 88 ASN B C 1
ATOM 3509 O O . ASN B 1 88 ? 13.383 -8.523 9.5 1 98.81 88 ASN B O 1
ATOM 3513 N N . SER B 1 89 ? 11.82 -8.57 11.047 1 98.19 89 SER B N 1
ATOM 3514 C CA . SER B 1 89 ? 11.867 -7.125 11.266 1 98.19 89 SER B CA 1
ATOM 3515 C C . SER B 1 89 ? 12.281 -6.793 12.695 1 98.19 89 SER B C 1
ATOM 3517 O O . SER B 1 89 ? 11.93 -7.512 13.633 1 98.19 89 SER B O 1
ATOM 3519 N N . ILE B 1 90 ? 13.016 -5.711 12.875 1 97.06 90 ILE B N 1
ATOM 3520 C CA . ILE B 1 90 ? 13.375 -5.25 14.211 1 97.06 90 ILE B CA 1
ATOM 3521 C C . ILE B 1 90 ? 12.258 -4.367 14.766 1 97.06 90 ILE B C 1
ATOM 3523 O O . ILE B 1 90 ? 12.32 -3.938 15.922 1 97.06 90 ILE B O 1
ATOM 3527 N N . SER B 1 91 ? 11.25 -4.105 13.984 1 96 91 SER B N 1
ATOM 3528 C CA . SER B 1 91 ? 10.062 -3.363 14.406 1 96 91 SER B CA 1
ATOM 3529 C C . SER B 1 91 ? 8.797 -4.184 14.203 1 96 91 SER B C 1
ATOM 3531 O O . SER B 1 91 ? 8.852 -5.316 13.711 1 96 91 SER B O 1
ATOM 3533 N N . GLU B 1 92 ? 7.652 -3.611 14.625 1 96.25 92 GLU B N 1
ATOM 3534 C CA . GLU B 1 92 ? 6.371 -4.281 14.43 1 96.25 92 GLU B CA 1
ATOM 3535 C C . GLU B 1 92 ? 5.836 -4.043 13.016 1 96.25 92 GLU B C 1
ATOM 3537 O O . GLU B 1 92 ? 4.828 -4.633 12.625 1 96.25 92 GLU B O 1
ATOM 3542 N N . LEU B 1 93 ? 6.562 -3.184 12.25 1 97.25 93 LEU B N 1
ATOM 3543 C CA . LEU B 1 93 ? 6.062 -2.742 10.953 1 97.25 93 LEU B CA 1
ATOM 3544 C C . LEU B 1 93 ? 6.977 -3.209 9.828 1 97.25 93 LEU B C 1
ATOM 3546 O O . LEU B 1 93 ? 8.094 -3.68 10.086 1 97.25 93 LEU B O 1
ATOM 3550 N N . GLY B 1 94 ? 6.469 -3.203 8.633 1 97.88 94 GLY B N 1
ATOM 3551 C CA . GLY B 1 94 ? 7.289 -3.277 7.438 1 97.88 94 GLY B CA 1
ATOM 3552 C C . GLY B 1 94 ? 7.305 -4.656 6.805 1 97.88 94 GLY B C 1
ATOM 3553 O O . GLY B 1 94 ? 7.637 -4.801 5.625 1 97.88 94 GLY B O 1
ATOM 3554 N N . THR B 1 95 ? 6.965 -5.766 7.551 1 98.25 95 THR B N 1
ATOM 3555 C CA . THR B 1 95 ? 7.137 -7.129 7.059 1 98.25 95 THR B CA 1
ATOM 3556 C C . THR B 1 95 ? 6.246 -7.379 5.844 1 98.25 95 THR B C 1
ATOM 3558 O O . THR B 1 95 ? 6.703 -7.922 4.836 1 98.25 95 THR B O 1
ATOM 3561 N N . LYS B 1 96 ? 4.992 -6.941 5.895 1 97.81 96 LYS B N 1
ATOM 3562 C CA . LYS B 1 96 ? 4.094 -7.133 4.758 1 97.81 96 LYS B CA 1
ATOM 3563 C C . LYS B 1 96 ? 4.512 -6.273 3.57 1 97.81 96 LYS B C 1
ATOM 3565 O O . LYS B 1 96 ? 4.609 -6.766 2.445 1 97.81 96 LYS B O 1
ATOM 3570 N N . ARG B 1 97 ? 4.789 -5.039 3.867 1 97 97 ARG B N 1
ATOM 3571 C CA . ARG B 1 97 ? 5.145 -4.082 2.826 1 97 97 ARG B CA 1
ATOM 3572 C C . ARG B 1 97 ? 6.402 -4.52 2.084 1 97 97 ARG B C 1
ATOM 3574 O O . ARG B 1 97 ? 6.441 -4.504 0.852 1 97 97 ARG B O 1
ATOM 3581 N N . SER B 1 98 ? 7.414 -4.961 2.768 1 98.44 98 SER B N 1
ATOM 3582 C CA . SER B 1 98 ? 8.68 -5.352 2.162 1 98.44 98 SER B CA 1
ATOM 3583 C C . SER B 1 98 ? 8.531 -6.621 1.333 1 98.44 98 SER B C 1
ATOM 3585 O O . SER B 1 98 ? 9.148 -6.758 0.276 1 98.44 98 SER B O 1
ATOM 3587 N N . THR B 1 99 ? 7.719 -7.559 1.812 1 98.69 99 THR B N 1
ATOM 3588 C CA . THR B 1 99 ? 7.512 -8.789 1.057 1 98.69 99 THR B CA 1
ATOM 3589 C C . THR B 1 99 ? 6.695 -8.516 -0.204 1 98.69 99 THR B C 1
ATOM 3591 O O . THR B 1 99 ? 6.957 -9.102 -1.257 1 98.69 99 THR B O 1
ATOM 3594 N N . GLN B 1 100 ? 5.688 -7.602 -0.098 1 98.69 100 GLN B N 1
ATOM 3595 C CA . GLN B 1 100 ? 4.938 -7.199 -1.284 1 98.69 100 GLN B CA 1
ATOM 3596 C C . GLN B 1 100 ? 5.863 -6.605 -2.342 1 98.69 100 GLN B C 1
ATOM 3598 O O . GLN B 1 100 ? 5.754 -6.93 -3.525 1 98.69 100 GLN B O 1
ATOM 3603 N N . ASP B 1 101 ? 6.793 -5.738 -1.892 1 98.69 101 ASP B N 1
ATOM 3604 C CA . ASP B 1 101 ? 7.75 -5.109 -2.801 1 98.69 101 ASP B CA 1
ATOM 3605 C C . ASP B 1 101 ? 8.633 -6.156 -3.48 1 98.69 101 ASP B C 1
ATOM 3607 O O . ASP B 1 101 ? 8.789 -6.141 -4.703 1 98.69 101 ASP B O 1
ATOM 3611 N N . THR B 1 102 ? 9.164 -7.074 -2.688 1 98.88 102 THR B N 1
ATOM 3612 C CA . THR B 1 102 ? 10.086 -8.086 -3.191 1 98.88 102 THR B CA 1
ATOM 3613 C C . THR B 1 102 ? 9.383 -9.023 -4.164 1 98.88 102 THR B C 1
ATOM 3615 O O . THR B 1 102 ? 9.906 -9.32 -5.242 1 98.88 102 THR B O 1
ATOM 3618 N N . ILE B 1 103 ? 8.188 -9.461 -3.805 1 98.94 103 ILE B N 1
ATOM 3619 C CA . ILE B 1 103 ? 7.426 -10.375 -4.645 1 98.94 103 ILE B CA 1
ATOM 3620 C C . ILE B 1 103 ? 7.0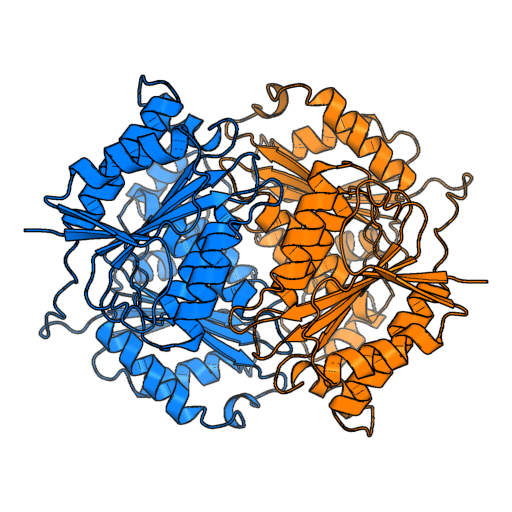51 -9.68 -5.953 1 98.94 103 ILE B C 1
ATOM 3622 O O . ILE B 1 103 ? 7.148 -10.273 -7.031 1 98.94 103 ILE B O 1
ATOM 3626 N N . PHE B 1 104 ? 6.645 -8.406 -5.879 1 98.94 104 PHE B N 1
ATOM 3627 C CA . PHE B 1 104 ? 6.285 -7.664 -7.078 1 98.94 104 PHE B CA 1
ATOM 3628 C C . PHE B 1 104 ? 7.461 -7.582 -8.047 1 98.94 104 PHE B C 1
ATOM 3630 O O . PHE B 1 104 ? 7.312 -7.855 -9.234 1 98.94 104 PHE B O 1
ATOM 3637 N N . ILE B 1 105 ? 8.633 -7.207 -7.531 1 98.88 105 ILE B N 1
ATOM 3638 C CA . ILE B 1 105 ? 9.828 -7.055 -8.352 1 98.88 105 ILE B CA 1
ATOM 3639 C C . ILE B 1 105 ? 10.227 -8.406 -8.938 1 98.88 105 ILE B C 1
ATOM 3641 O O . ILE B 1 105 ? 10.43 -8.531 -10.148 1 98.88 105 ILE B O 1
ATOM 3645 N N . ALA B 1 106 ? 10.258 -9.445 -8.062 1 98.94 106 ALA B N 1
ATOM 3646 C CA . ALA B 1 106 ? 10.688 -10.773 -8.492 1 98.94 106 ALA B CA 1
ATOM 3647 C C . ALA B 1 106 ? 9.711 -11.367 -9.508 1 98.94 106 ALA B C 1
ATOM 3649 O O . ALA B 1 106 ? 10.125 -12.039 -10.453 1 98.94 106 ALA B O 1
ATOM 3650 N N . ASN B 1 107 ? 8.43 -11.172 -9.25 1 98.88 107 ASN B N 1
ATOM 3651 C CA . ASN B 1 107 ? 7.426 -11.672 -10.188 1 98.88 107 ASN B CA 1
ATOM 3652 C C . ASN B 1 107 ? 7.57 -11.023 -11.562 1 98.88 107 ASN B C 1
ATOM 3654 O O . ASN B 1 107 ? 7.391 -11.688 -12.586 1 98.88 107 ASN B O 1
ATOM 3658 N N . ASN B 1 108 ? 7.871 -9.75 -11.57 1 98.62 108 ASN B N 1
ATOM 3659 C CA . ASN B 1 108 ? 8.086 -9.031 -12.828 1 98.62 108 ASN B CA 1
ATOM 3660 C C . ASN B 1 108 ? 9.352 -9.508 -13.531 1 98.62 108 ASN B C 1
ATOM 3662 O O . ASN B 1 108 ? 9.539 -9.234 -14.719 1 98.62 108 ASN B O 1
ATOM 3666 N N . LEU B 1 109 ? 10.234 -10.195 -12.812 1 98.75 109 LEU B N 1
ATOM 3667 C CA . LEU B 1 109 ? 11.461 -10.727 -13.398 1 98.75 109 LEU B CA 1
ATOM 3668 C C . LEU B 1 109 ? 11.281 -12.18 -13.82 1 98.75 109 LEU B C 1
ATOM 3670 O O . LEU B 1 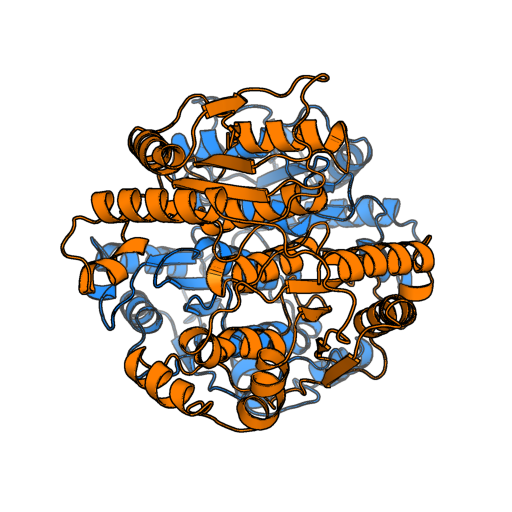109 ? 12.227 -12.82 -14.273 1 98.75 109 LEU B O 1
ATOM 3674 N N . GLY B 1 110 ? 10.07 -12.734 -13.555 1 98.44 110 GLY B N 1
ATOM 3675 C CA . GLY B 1 110 ? 9.75 -14.055 -14.07 1 98.44 110 GLY B CA 1
ATOM 3676 C C . GLY B 1 110 ? 9.617 -15.109 -12.984 1 98.44 110 GLY B C 1
ATOM 3677 O O . GLY B 1 110 ? 9.477 -16.297 -13.281 1 98.44 110 GLY B O 1
ATOM 3678 N N . CYS B 1 111 ? 9.625 -14.719 -11.742 1 98.62 111 CYS B N 1
ATOM 3679 C CA . CYS B 1 111 ? 9.547 -15.664 -10.633 1 98.62 111 CYS B CA 1
ATOM 3680 C C . CYS B 1 111 ? 8.102 -16 -10.305 1 98.62 111 CYS B C 1
ATOM 3682 O O . CYS B 1 111 ? 7.246 -15.117 -10.242 1 98.62 111 CYS B O 1
ATOM 3684 N N . ARG B 1 112 ? 7.816 -17.219 -10.125 1 98.12 112 ARG B N 1
ATOM 3685 C CA . ARG B 1 112 ? 6.543 -17.703 -9.609 1 98.12 112 ARG B CA 1
ATOM 3686 C C . ARG B 1 112 ? 6.559 -17.781 -8.086 1 98.12 112 ARG B C 1
ATOM 3688 O O . ARG B 1 112 ? 7.602 -18.047 -7.48 1 98.12 112 ARG B O 1
ATOM 3695 N N . PHE B 1 113 ? 5.418 -17.609 -7.496 1 98.56 113 PHE B N 1
ATOM 3696 C CA . PHE B 1 113 ? 5.289 -17.812 -6.059 1 98.56 113 PHE B CA 1
ATOM 3697 C C . PHE B 1 113 ? 4.094 -18.703 -5.746 1 98.56 113 PHE B C 1
ATOM 3699 O O . PHE B 1 113 ? 3.002 -18.5 -6.281 1 98.56 113 PHE B O 1
ATOM 3706 N N . LEU B 1 114 ? 4.293 -19.766 -4.945 1 97.19 114 LEU B N 1
ATOM 3707 C CA . LEU B 1 114 ? 3.18 -20.562 -4.434 1 97.19 114 LEU B CA 1
ATOM 3708 C C . LEU B 1 114 ? 2.309 -19.719 -3.496 1 97.19 114 LEU B C 1
ATOM 3710 O O . LEU B 1 114 ? 2.668 -18.594 -3.145 1 97.19 114 LEU B O 1
ATOM 3714 N N . GLY B 1 115 ? 1.137 -20.219 -3.195 1 97.75 115 GLY B N 1
ATOM 3715 C CA . GLY B 1 115 ? 0.303 -19.516 -2.225 1 97.75 115 GLY B CA 1
ATOM 3716 C C . GLY B 1 115 ? 0.915 -19.469 -0.837 1 97.75 115 GLY B C 1
ATOM 3717 O O . GLY B 1 115 ? 1.556 -20.438 -0.403 1 97.75 115 GLY B O 1
ATOM 3718 N N . HIS B 1 116 ? 0.764 -18.328 -0.151 1 98.31 116 HIS B N 1
ATOM 3719 C CA . HIS B 1 116 ? 1.326 -18.141 1.181 1 98.31 116 HIS B CA 1
ATOM 3720 C C . HIS B 1 116 ? 2.838 -18.328 1.175 1 98.31 116 HIS B C 1
ATOM 3722 O O . HIS B 1 116 ? 3.363 -19.172 1.917 1 98.31 116 HIS B O 1
ATOM 3728 N N . PRO B 1 117 ? 3.52 -17.516 0.408 1 98.69 117 PRO B N 1
ATOM 3729 C CA . PRO B 1 117 ? 4.934 -17.781 0.135 1 98.69 117 PRO B CA 1
ATOM 3730 C C . PRO B 1 117 ? 5.863 -17.188 1.188 1 98.69 117 PRO B C 1
ATOM 3732 O O . PRO B 1 117 ? 7.086 -17.188 1.005 1 98.69 117 PRO B O 1
ATOM 3735 N N . ILE B 1 118 ? 5.305 -16.672 2.383 1 98.81 118 ILE B N 1
ATOM 3736 C CA . ILE B 1 118 ? 6.195 -15.938 3.27 1 98.81 118 ILE B CA 1
ATOM 3737 C C . ILE B 1 118 ? 5.988 -16.391 4.711 1 98.81 118 ILE B C 1
ATOM 3739 O O . ILE B 1 118 ? 4.914 -16.891 5.062 1 98.81 118 ILE B O 1
ATOM 3743 N N . ILE B 1 119 ? 6.992 -16.281 5.469 1 98.75 119 ILE B N 1
ATOM 3744 C CA . ILE B 1 119 ? 6.91 -16.281 6.926 1 98.75 119 ILE B CA 1
ATOM 3745 C C . ILE B 1 119 ? 7.434 -14.945 7.461 1 98.75 119 ILE B C 1
ATOM 3747 O O . ILE B 1 119 ? 8.586 -14.578 7.211 1 98.75 119 ILE B O 1
ATOM 3751 N N . GLU B 1 120 ? 6.559 -14.227 8.117 1 97.69 120 GLU B N 1
ATOM 3752 C CA . GLU B 1 120 ? 6.855 -12.898 8.641 1 97.69 120 GLU B CA 1
ATOM 3753 C C . GLU B 1 120 ? 7.145 -12.953 10.141 1 97.69 120 GLU B C 1
ATOM 3755 O O . GLU B 1 120 ? 6.293 -13.375 10.93 1 97.69 120 GLU B O 1
ATOM 3760 N N . ALA B 1 121 ? 8.297 -12.531 10.484 1 98.44 121 ALA B N 1
ATOM 3761 C CA . ALA B 1 121 ? 8.609 -12.398 11.906 1 98.44 121 ALA B CA 1
ATOM 3762 C C . ALA B 1 121 ? 8.711 -10.93 12.305 1 98.44 121 ALA B C 1
ATOM 3764 O O . ALA B 1 121 ? 9.711 -10.273 12.023 1 98.44 121 ALA B O 1
ATOM 3765 N N . THR B 1 122 ? 7.703 -10.406 12.984 1 97.62 122 THR B N 1
ATOM 3766 C CA . THR B 1 122 ? 7.758 -9.055 13.547 1 97.62 122 THR B CA 1
ATOM 3767 C C . THR B 1 122 ? 8.617 -9.031 14.805 1 97.62 122 THR B C 1
ATOM 3769 O O . THR B 1 122 ? 9.062 -10.078 15.281 1 97.62 122 THR B O 1
ATOM 3772 N N . LYS B 1 123 ? 8.836 -7.859 15.344 1 96.88 123 LYS B N 1
ATOM 3773 C CA . LYS B 1 123 ? 9.719 -7.707 16.5 1 96.88 123 LYS B CA 1
ATOM 3774 C C . LYS B 1 123 ? 9.25 -8.57 17.672 1 96.88 123 LYS B C 1
ATOM 3776 O O . LYS B 1 123 ? 10.031 -9.344 18.219 1 96.88 123 LYS B O 1
ATOM 3781 N N . SER B 1 124 ? 7.988 -8.555 18.031 1 94.75 124 SER B N 1
ATOM 3782 C CA . SER B 1 124 ? 7.457 -9.227 19.219 1 94.75 124 SER B CA 1
ATOM 3783 C C . SER B 1 124 ? 6.98 -10.633 18.891 1 94.75 124 SER B C 1
ATOM 3785 O O . SER B 1 124 ? 6.723 -11.438 19.797 1 94.75 124 SER B O 1
ATOM 3787 N N . LEU B 1 125 ? 6.77 -10.977 17.578 1 95.81 125 LEU B N 1
ATOM 3788 C CA . LEU B 1 125 ? 6.266 -12.25 17.062 1 95.81 125 LEU B CA 1
ATOM 3789 C C . LEU B 1 125 ? 4.789 -12.422 17.406 1 95.81 125 LEU B C 1
ATOM 3791 O O . LEU B 1 125 ? 4.246 -13.523 17.281 1 95.81 125 LEU B O 1
ATOM 3795 N N . LYS B 1 126 ? 4.176 -11.289 17.75 1 92.19 126 LYS B N 1
ATOM 3796 C CA . LYS B 1 126 ? 2.768 -11.352 18.125 1 92.19 126 LYS B CA 1
ATOM 3797 C C . LYS B 1 126 ? 1.9 -11.75 16.938 1 92.19 126 LYS B C 1
ATOM 3799 O O . LYS B 1 126 ? 0.765 -12.195 17.109 1 92.19 126 LYS B O 1
ATOM 3804 N N . ASN B 1 127 ? 2.451 -11.609 15.781 1 92.38 127 ASN B N 1
ATOM 3805 C CA . ASN B 1 127 ? 1.721 -12 14.578 1 92.38 127 ASN B CA 1
ATOM 3806 C C . ASN B 1 127 ? 1.53 -13.516 14.516 1 92.38 127 ASN B C 1
ATOM 3808 O O . ASN B 1 127 ? 0.764 -14.016 13.688 1 92.38 127 ASN B O 1
ATOM 3812 N N . PHE B 1 128 ? 2.131 -14.305 15.438 1 93.5 128 PHE B N 1
ATOM 3813 C CA . PHE B 1 128 ? 1.98 -15.758 15.453 1 93.5 128 PHE B CA 1
ATOM 3814 C C . PHE B 1 128 ? 1.059 -16.188 16.594 1 93.5 128 PHE B C 1
ATOM 3816 O O . PHE B 1 128 ? 0.838 -17.391 16.797 1 93.5 128 PHE B O 1
ATOM 3823 N N . ILE B 1 129 ? 0.5 -15.312 17.297 1 90.44 129 ILE B N 1
ATOM 3824 C CA . ILE B 1 129 ? -0.224 -15.609 18.531 1 90.44 129 ILE B CA 1
ATOM 3825 C C . ILE B 1 129 ? -1.387 -16.547 18.234 1 90.44 129 ILE B C 1
ATOM 3827 O O . ILE B 1 129 ? -1.72 -17.406 19.047 1 90.44 129 ILE B O 1
ATOM 3831 N N . ASN B 1 130 ? -2.035 -16.391 17.094 1 86.06 130 ASN B N 1
ATOM 3832 C CA . ASN B 1 130 ? -3.197 -17.203 16.766 1 86.06 130 ASN B CA 1
ATOM 3833 C C . ASN B 1 130 ? -2.826 -18.672 16.641 1 86.06 130 ASN B C 1
ATOM 3835 O O . ASN B 1 130 ? -3.654 -19.562 16.891 1 86.06 130 ASN B O 1
ATOM 3839 N N . TRP B 1 131 ? -1.602 -18.922 16.266 1 88.31 131 TRP B N 1
ATOM 3840 C CA . TRP B 1 131 ? -1.144 -20.312 16.141 1 88.31 131 TRP B CA 1
ATOM 3841 C C . TRP B 1 131 ? -0.964 -20.953 17.516 1 88.31 131 TRP B C 1
ATOM 3843 O O . TRP B 1 131 ? -1.075 -22.172 17.641 1 88.31 131 TRP B O 1
ATOM 3853 N N . GLN B 1 132 ? -0.687 -20.094 18.438 1 87.25 132 GLN B N 1
ATOM 3854 C CA . GLN B 1 132 ? -0.439 -20.594 19.781 1 87.25 132 GLN B CA 1
ATOM 3855 C C . GLN B 1 132 ? -1.72 -21.125 20.422 1 87.25 132 GLN B C 1
ATOM 3857 O O . GLN B 1 132 ? -1.668 -21.891 21.391 1 87.25 132 GLN B O 1
ATOM 3862 N N . LYS B 1 133 ? -2.771 -20.781 19.953 1 82.75 133 LYS B N 1
ATOM 3863 C CA . LYS B 1 133 ? -4.043 -21.297 20.453 1 82.75 133 LYS B CA 1
ATOM 3864 C C . LYS B 1 133 ? -4.145 -22.812 20.219 1 82.75 133 LYS B C 1
ATOM 3866 O O . LYS B 1 133 ? -4.793 -23.516 21 1 82.75 133 LYS B O 1
ATOM 3871 N N . ASN B 1 134 ? -3.49 -23.25 19.188 1 86.62 134 ASN B N 1
ATOM 3872 C CA . ASN B 1 134 ? -3.633 -24.656 18.812 1 86.62 134 ASN B CA 1
ATOM 3873 C C . ASN B 1 134 ? -2.309 -25.391 18.922 1 86.62 134 ASN B C 1
ATOM 3875 O O . ASN B 1 134 ? -2.275 -26.625 18.828 1 86.62 134 ASN B O 1
ATOM 3879 N N . ILE B 1 135 ? -1.278 -24.656 19 1 90.44 135 ILE B N 1
ATOM 3880 C CA . ILE B 1 135 ? 0.05 -25.266 19.062 1 90.44 135 ILE B CA 1
ATOM 3881 C C . ILE B 1 135 ? 0.725 -24.906 20.391 1 90.44 135 ILE B C 1
ATOM 3883 O O . ILE B 1 135 ? 0.94 -23.719 20.672 1 90.44 135 ILE B O 1
ATOM 3887 N N . ASP B 1 136 ? 1.033 -25.844 21.156 1 92.5 136 ASP B N 1
ATOM 3888 C CA . ASP B 1 136 ? 1.667 -25.609 22.453 1 92.5 136 ASP B CA 1
ATOM 3889 C C . ASP B 1 136 ? 3.166 -25.375 22.281 1 92.5 136 ASP B C 1
ATOM 3891 O O . ASP B 1 136 ? 3.98 -26.203 22.703 1 92.5 136 ASP B O 1
ATOM 3895 N N . LEU B 1 137 ? 3.586 -24.375 21.688 1 95.44 137 LEU B N 1
ATOM 3896 C CA . LEU B 1 137 ? 4.957 -23.938 21.453 1 95.44 137 LEU B CA 1
ATOM 3897 C C . LEU B 1 137 ? 5.098 -22.438 21.703 1 95.44 137 LEU B C 1
ATOM 3899 O O . LEU B 1 137 ? 4.098 -21.703 21.703 1 95.44 137 LEU B O 1
ATOM 3903 N N . SER B 1 138 ? 6.324 -22.031 22.047 1 96.38 138 SER B N 1
ATOM 3904 C CA . SER B 1 138 ? 6.582 -20.594 22.125 1 96.38 138 SER B CA 1
ATOM 3905 C C . SER B 1 138 ? 6.418 -19.922 20.766 1 96.38 138 SER B C 1
ATOM 3907 O O . SER B 1 138 ? 6.41 -20.594 19.734 1 96.38 138 SER B O 1
ATOM 3909 N N . LEU B 1 139 ? 6.25 -18.625 20.734 1 96.19 139 LEU B N 1
ATOM 3910 C CA . LEU B 1 139 ? 6.094 -17.891 19.484 1 96.19 139 LEU B CA 1
ATOM 3911 C C . LEU B 1 139 ? 7.309 -18.094 18.578 1 96.19 139 LEU B C 1
ATOM 3913 O O . LEU B 1 139 ? 7.168 -18.234 17.359 1 96.19 139 LEU B O 1
ATOM 3917 N N . GLU B 1 140 ? 8.508 -18.141 19.125 1 97.38 140 GLU B N 1
ATOM 3918 C CA . GLU B 1 140 ? 9.727 -18.375 18.359 1 97.38 140 GLU B CA 1
ATOM 3919 C C . GLU B 1 140 ? 9.734 -19.766 17.734 1 97.38 140 GLU B C 1
ATOM 3921 O O . GLU B 1 140 ? 10.109 -19.922 16.562 1 97.38 140 GLU B O 1
ATOM 3926 N N . GLU B 1 141 ? 9.312 -20.719 18.516 1 97.81 141 GLU B N 1
ATOM 3927 C CA . GLU B 1 141 ? 9.273 -22.078 18.016 1 97.81 141 GLU B CA 1
ATOM 3928 C C . GLU B 1 141 ? 8.242 -22.234 16.891 1 97.81 141 GLU B C 1
ATOM 3930 O O . GLU B 1 141 ? 8.461 -22.969 15.93 1 97.81 141 GLU B O 1
ATOM 3935 N N . ILE B 1 142 ? 7.148 -21.562 17.078 1 97.88 142 ILE B N 1
ATOM 3936 C CA . ILE B 1 142 ? 6.129 -21.562 16.031 1 97.88 142 ILE B CA 1
ATOM 3937 C C . ILE B 1 142 ? 6.703 -20.953 14.758 1 97.88 142 ILE B C 1
ATOM 3939 O O . ILE B 1 142 ? 6.508 -21.5 13.664 1 97.88 142 ILE B O 1
ATOM 3943 N N . CYS B 1 143 ? 7.383 -19.859 14.906 1 98.19 143 CYS B N 1
ATOM 3944 C CA . CYS B 1 143 ? 8.039 -19.219 13.773 1 98.19 143 CYS B CA 1
ATOM 3945 C C . CYS B 1 143 ? 8.969 -20.188 13.047 1 98.19 143 CYS B C 1
ATOM 3947 O O . CYS B 1 143 ? 8.93 -20.281 11.82 1 98.19 143 CYS B O 1
ATOM 3949 N N . PHE B 1 144 ? 9.742 -21 13.75 1 98.62 144 PHE B N 1
ATOM 3950 C CA . PHE B 1 144 ? 10.688 -21.953 13.172 1 98.62 144 PHE B CA 1
ATOM 3951 C C . PHE B 1 144 ? 9.953 -23.109 12.508 1 98.62 144 PHE B C 1
ATOM 3953 O O . PHE B 1 144 ? 10.336 -23.562 11.43 1 98.62 144 PHE B O 1
ATOM 3960 N N . LYS B 1 145 ? 8.953 -23.547 13.172 1 98.31 145 LYS B N 1
ATOM 3961 C CA . LYS B 1 145 ? 8.148 -24.625 12.617 1 98.31 145 LYS B CA 1
ATOM 3962 C C . LYS B 1 145 ? 7.496 -24.219 11.297 1 98.31 145 LYS B C 1
ATOM 3964 O O . LYS B 1 145 ? 7.488 -24.984 10.336 1 98.31 145 LYS B O 1
ATOM 3969 N N . LEU B 1 146 ? 6.914 -23.016 11.297 1 98.19 146 LEU B N 1
ATOM 3970 C CA . LEU B 1 146 ? 6.289 -22.516 10.086 1 98.19 146 LEU B CA 1
ATOM 3971 C C . LEU B 1 146 ? 7.32 -22.344 8.977 1 98.19 146 LEU B C 1
ATOM 3973 O O . LEU B 1 146 ? 7.016 -22.547 7.797 1 98.19 146 LEU B O 1
ATOM 3977 N N . SER B 1 147 ? 8.555 -21.938 9.289 1 98.88 147 SER B N 1
ATOM 3978 C CA . SER B 1 147 ? 9.641 -21.828 8.312 1 98.88 147 SER B CA 1
ATOM 3979 C C . SER B 1 147 ? 9.969 -23.188 7.707 1 98.88 147 SER B C 1
ATOM 3981 O O . SER B 1 147 ? 10.156 -23.312 6.496 1 98.88 147 SER B O 1
ATOM 3983 N N . TYR B 1 148 ? 10 -24.188 8.555 1 98.81 148 TYR B N 1
ATOM 3984 C CA . TYR B 1 148 ? 10.219 -25.547 8.086 1 98.81 148 TYR B CA 1
ATOM 3985 C C . TYR B 1 148 ? 9.117 -25.984 7.121 1 98.81 148 TYR B C 1
ATOM 3987 O O . TYR B 1 148 ? 9.398 -26.531 6.055 1 98.81 148 TYR B O 1
ATOM 3995 N N . ASN B 1 149 ? 7.887 -25.734 7.535 1 98.5 149 ASN B N 1
ATOM 3996 C CA . ASN B 1 149 ? 6.742 -26.125 6.723 1 98.5 149 ASN B CA 1
ATOM 3997 C C . ASN B 1 149 ? 6.762 -25.438 5.359 1 98.5 149 ASN B C 1
ATOM 3999 O O . ASN B 1 149 ? 6.406 -26.047 4.348 1 98.5 149 ASN B O 1
ATOM 4003 N N . LEU B 1 150 ? 7.102 -24.188 5.348 1 98.69 150 LEU B N 1
ATOM 4004 C CA . LEU B 1 150 ? 7.191 -23.484 4.074 1 98.69 150 LEU B CA 1
ATOM 4005 C C . LEU B 1 150 ? 8.297 -24.078 3.201 1 98.69 150 LEU B C 1
ATOM 4007 O O . LEU B 1 150 ? 8.125 -24.219 1.988 1 98.69 150 LEU B O 1
ATOM 4011 N N . GLY B 1 151 ? 9.43 -24.406 3.801 1 98.69 151 GLY B N 1
ATOM 4012 C CA . GLY B 1 151 ? 10.484 -25.094 3.066 1 98.69 151 GLY B CA 1
ATOM 4013 C C . GLY B 1 151 ? 10.031 -26.391 2.443 1 98.69 151 GLY B C 1
ATOM 4014 O O . GLY B 1 151 ? 10.375 -26.688 1.297 1 98.69 151 GLY B O 1
ATOM 4015 N N . LYS B 1 152 ? 9.289 -27.125 3.191 1 98.44 152 LYS B N 1
ATOM 4016 C CA . LYS B 1 152 ? 8.758 -28.391 2.686 1 98.44 152 LYS B CA 1
ATOM 4017 C C . LYS B 1 152 ? 7.852 -28.156 1.478 1 98.44 152 LYS B C 1
ATOM 4019 O O . LYS B 1 152 ? 7.965 -28.844 0.465 1 98.44 152 LYS B O 1
ATOM 4024 N N . ARG B 1 153 ? 6.973 -27.172 1.579 1 97.56 153 ARG B N 1
ATOM 4025 C CA . ARG B 1 153 ? 6.066 -26.859 0.48 1 97.56 153 ARG B CA 1
ATOM 4026 C C . ARG B 1 153 ? 6.844 -26.453 -0.77 1 97.56 153 ARG B C 1
ATOM 4028 O O . ARG B 1 153 ? 6.5 -26.859 -1.88 1 97.56 153 ARG B O 1
ATOM 4035 N N . LEU B 1 154 ? 7.875 -25.625 -0.586 1 98.06 154 LEU B N 1
ATOM 4036 C CA . LEU B 1 154 ? 8.656 -25.203 -1.742 1 98.06 154 LEU B CA 1
ATOM 4037 C C . LEU B 1 154 ? 9.414 -26.375 -2.348 1 98.06 154 LEU B C 1
ATOM 4039 O O . LEU B 1 154 ? 9.492 -26.516 -3.572 1 98.06 154 LEU B O 1
ATOM 4043 N N . SER B 1 155 ? 9.984 -27.219 -1.532 1 97.69 155 SER B N 1
ATOM 4044 C CA . SER B 1 155 ? 10.758 -28.375 -2 1 97.69 155 SER B CA 1
ATOM 4045 C C . SER B 1 155 ? 9.898 -29.328 -2.816 1 97.69 155 SER B C 1
ATOM 4047 O O . SER B 1 155 ? 10.359 -29.891 -3.807 1 97.69 155 SER B O 1
ATOM 4049 N N . GLU B 1 156 ? 8.672 -29.422 -2.43 1 95.69 156 GLU B N 1
ATOM 4050 C CA . GLU B 1 156 ? 7.773 -30.375 -3.055 1 95.69 156 GLU B CA 1
ATOM 4051 C C . GLU B 1 156 ? 6.984 -29.734 -4.195 1 95.69 156 GLU B C 1
ATOM 4053 O O . GLU B 1 156 ? 6.27 -30.438 -4.926 1 95.69 156 GLU B O 1
ATOM 4058 N N . TYR B 1 157 ? 7.137 -28.469 -4.309 1 93.88 157 TYR B N 1
ATOM 4059 C CA . TYR B 1 157 ? 6.336 -27.75 -5.297 1 93.88 157 TYR B CA 1
ATOM 4060 C C . TYR B 1 157 ? 6.734 -28.141 -6.711 1 93.88 157 TYR B C 1
ATOM 4062 O O . TYR B 1 157 ? 7.914 -28.109 -7.062 1 93.88 157 TYR B O 1
ATOM 4070 N N . GLU B 1 158 ? 5.797 -28.562 -7.477 1 86.62 158 GLU B N 1
ATOM 4071 C CA . GLU B 1 158 ? 5.98 -28.859 -8.898 1 86.62 158 GLU B CA 1
ATOM 4072 C C . GLU B 1 158 ? 5.047 -28.016 -9.758 1 86.62 158 GLU B C 1
ATOM 4074 O O . GLU B 1 158 ? 3.881 -27.812 -9.414 1 86.62 158 GLU B O 1
ATOM 4079 N N . ASN B 1 159 ? 5.652 -27.344 -10.672 1 74.56 159 ASN B N 1
ATOM 4080 C CA . ASN B 1 159 ? 4.836 -26.547 -11.586 1 74.56 159 ASN B CA 1
ATOM 4081 C C . ASN B 1 159 ? 3.791 -27.406 -12.289 1 74.56 159 ASN B C 1
ATOM 4083 O O . ASN B 1 159 ? 4.117 -28.453 -12.859 1 74.56 159 ASN B O 1
ATOM 4087 N N . PRO B 1 160 ? 2.492 -27.062 -12.055 1 62.47 160 PRO B N 1
ATOM 4088 C CA . PRO B 1 160 ? 1.479 -27.922 -12.672 1 62.47 160 PRO B CA 1
ATOM 4089 C C . PRO B 1 160 ? 1.611 -27.984 -14.195 1 62.47 160 PRO B C 1
ATOM 4091 O O . PRO B 1 160 ? 1.922 -26.969 -14.836 1 62.47 160 PRO B O 1
ATOM 4094 N N . LEU B 1 161 ? 1.931 -29.172 -14.672 1 58.72 161 LEU B N 1
ATOM 4095 C CA . LEU B 1 161 ? 1.965 -29.422 -16.109 1 58.72 161 LEU B CA 1
ATOM 4096 C C . LEU B 1 161 ? 0.616 -29.125 -16.75 1 58.72 161 LEU B C 1
ATOM 4098 O O . LEU B 1 161 ? -0.432 -29.344 -16.141 1 58.72 161 LEU B O 1
ATOM 4102 N N . SER B 1 162 ? 0.591 -27.984 -17.641 1 55.53 162 SER B N 1
ATOM 4103 C CA . SER B 1 162 ? -0.584 -27.641 -18.438 1 55.53 162 SER B CA 1
ATOM 4104 C C . SER B 1 162 ? -1.245 -28.891 -19 1 55.53 162 SER B C 1
ATOM 4106 O O . SER B 1 162 ? -0.639 -29.625 -19.781 1 55.53 162 SER B O 1
ATOM 4108 N N . ILE B 1 163 ? -2.027 -29.703 -18.172 1 53.62 163 ILE B N 1
ATOM 4109 C CA . ILE B 1 163 ? -2.746 -30.797 -18.812 1 53.62 163 ILE B CA 1
ATOM 4110 C C . ILE B 1 163 ? -3.643 -30.25 -19.922 1 53.62 163 ILE B C 1
ATOM 4112 O O . ILE B 1 163 ? -4.488 -29.391 -19.672 1 53.62 163 ILE B O 1
ATOM 4116 N N . ILE B 1 164 ? -3.32 -30.406 -21.109 1 56.25 164 ILE B N 1
ATOM 4117 C CA . ILE B 1 164 ? -3.918 -30.016 -22.391 1 56.25 164 ILE B CA 1
ATOM 4118 C C . ILE B 1 164 ? -5.402 -30.359 -22.391 1 56.25 164 ILE B C 1
ATOM 4120 O O . ILE B 1 164 ? -6.172 -29.828 -23.188 1 56.25 164 ILE B O 1
ATOM 4124 N N . GLU B 1 165 ? -5.883 -31.344 -21.688 1 58 165 GLU B N 1
ATOM 4125 C CA . GLU B 1 165 ? -7.074 -31.922 -22.297 1 58 165 GLU B CA 1
ATOM 4126 C C . GLU B 1 165 ? -8.32 -31.125 -21.938 1 58 165 GLU B C 1
ATOM 4128 O O . GLU B 1 165 ? -9.281 -31.062 -22.703 1 58 165 GLU B O 1
ATOM 4133 N N . ILE B 1 166 ? -8.469 -30.484 -20.656 1 67.88 166 ILE B N 1
ATOM 4134 C CA . ILE B 1 166 ? -9.758 -29.922 -20.281 1 67.88 166 ILE B CA 1
ATOM 4135 C C . ILE B 1 166 ? -9.695 -28.406 -20.359 1 67.88 166 ILE B C 1
ATOM 4137 O O . ILE B 1 166 ? -8.672 -27.797 -20.047 1 67.88 166 ILE B O 1
ATOM 4141 N N . GLN B 1 167 ? -10.695 -27.875 -20.953 1 86.62 167 GLN B N 1
ATOM 4142 C CA . GLN B 1 167 ? -10.812 -26.422 -21.062 1 86.62 167 GLN B CA 1
ATOM 4143 C C . GLN B 1 167 ? -10.75 -25.75 -19.688 1 86.62 167 GLN B C 1
ATOM 4145 O O . GLN B 1 167 ? -11.633 -25.953 -18.859 1 86.62 167 GLN B O 1
ATOM 4150 N N . LYS B 1 168 ? -9.656 -25.047 -19.406 1 93.56 168 LYS B N 1
ATOM 4151 C CA . LYS B 1 168 ? -9.477 -24.344 -18.141 1 93.56 168 LYS B CA 1
ATOM 4152 C C . LYS B 1 168 ? -10.438 -23.172 -18.016 1 93.56 168 LYS B C 1
ATOM 4154 O O . LYS B 1 168 ? -10.883 -22.609 -19.031 1 93.56 168 LYS B O 1
ATOM 4159 N N . LYS B 1 169 ? -10.82 -22.906 -16.812 1 97.06 169 LYS B N 1
ATOM 4160 C CA . LYS B 1 169 ? -11.836 -21.891 -16.516 1 97.06 169 LYS B CA 1
ATOM 4161 C C . LYS B 1 169 ? -11.211 -20.672 -15.859 1 97.06 169 LYS B C 1
ATOM 4163 O O . LYS B 1 169 ? -10.43 -20.797 -14.914 1 97.06 169 LYS B O 1
ATOM 4168 N N . ILE B 1 170 ? -11.562 -19.469 -16.406 1 98.06 170 ILE B N 1
ATOM 4169 C CA . ILE B 1 170 ? -11.094 -18.203 -15.852 1 98.06 170 ILE B CA 1
ATOM 4170 C C . ILE B 1 170 ? -12.289 -17.359 -15.406 1 98.06 170 ILE B C 1
ATOM 4172 O O . ILE B 1 170 ? -13.234 -17.172 -16.172 1 98.06 170 ILE B O 1
ATOM 4176 N N . THR B 1 171 ? -12.289 -16.953 -14.148 1 98.56 171 THR B N 1
ATOM 4177 C CA . THR B 1 171 ? -13.25 -15.969 -13.664 1 98.56 171 THR B CA 1
ATOM 4178 C C . THR B 1 171 ? -12.633 -14.57 -13.672 1 98.56 171 THR B C 1
ATOM 4180 O O . THR B 1 171 ? -11.516 -14.383 -13.18 1 98.56 171 THR B O 1
ATOM 4183 N N . VAL B 1 172 ? -13.32 -13.641 -14.32 1 98.31 172 VAL B N 1
ATOM 4184 C CA . VAL B 1 172 ? -12.891 -12.25 -14.359 1 98.31 172 VAL B CA 1
ATOM 4185 C C . VAL B 1 172 ? -13.805 -11.406 -13.469 1 98.31 172 VAL B C 1
ATOM 4187 O O . VAL B 1 172 ? -15.031 -11.422 -13.641 1 98.31 172 VAL B O 1
ATOM 4190 N N . LEU B 1 173 ? -13.203 -10.75 -12.5 1 97.81 173 LEU B N 1
ATOM 4191 C CA . LEU B 1 173 ? -13.961 -9.891 -11.602 1 97.81 173 LEU B CA 1
ATOM 4192 C C . LEU B 1 173 ? -13.648 -8.422 -11.867 1 97.81 173 LEU B C 1
ATOM 4194 O O . LEU B 1 173 ? -12.477 -8.023 -11.898 1 97.81 173 LEU B O 1
ATOM 4198 N N . TYR B 1 174 ? -14.609 -7.617 -12.109 1 94 174 TYR B N 1
ATOM 4199 C CA . TYR B 1 174 ? -14.375 -6.199 -12.352 1 94 174 TYR B CA 1
ATOM 4200 C C . TYR B 1 174 ? -15.523 -5.355 -11.812 1 94 174 TYR B C 1
ATOM 4202 O O . TYR B 1 174 ? -16.625 -5.871 -11.57 1 94 174 TYR B O 1
ATOM 4210 N N . SER B 1 175 ? -15.031 -4.141 -11.43 1 85.81 175 SER B N 1
ATOM 4211 C CA . SER B 1 175 ? -16 -3.129 -11.047 1 85.81 175 SER B CA 1
ATOM 4212 C C . SER B 1 175 ? -16 -1.956 -12.023 1 85.81 175 SER B C 1
ATOM 4214 O O . SER B 1 175 ? -14.961 -1.619 -12.586 1 85.81 175 SER B O 1
ATOM 4216 N N . SER B 1 176 ? -17.094 -1.676 -12.703 1 72.62 176 SER B N 1
ATOM 4217 C CA . SER B 1 176 ? -17.156 -0.525 -13.594 1 72.62 176 SER B CA 1
ATOM 4218 C C . SER B 1 176 ? -18.469 0.228 -13.445 1 72.62 176 SER B C 1
ATOM 4220 O O . SER B 1 176 ? -19.531 -0.386 -13.32 1 72.62 176 SER B O 1
ATOM 4222 N N . THR B 1 177 ? -18.188 1.395 -13.242 1 62.22 177 THR B N 1
ATOM 4223 C CA . THR B 1 177 ? -19.391 2.191 -13.109 1 62.22 177 THR B CA 1
ATOM 4224 C C . THR B 1 177 ? -19.703 2.916 -14.414 1 62.22 177 THR B C 1
ATOM 4226 O O . THR B 1 177 ? -20.797 3.473 -14.578 1 62.22 177 THR B O 1
ATOM 4229 N N . HIS B 1 178 ? -18.672 2.805 -15.266 1 63.38 178 HIS B N 1
ATOM 4230 C CA . HIS B 1 178 ? -18.812 3.689 -16.422 1 63.38 178 HIS B CA 1
ATOM 4231 C C . HIS B 1 178 ? -19.078 2.895 -17.688 1 63.38 178 HIS B C 1
ATOM 4233 O O . HIS B 1 178 ? -18.781 1.7 -17.75 1 63.38 178 HIS B O 1
ATOM 4239 N N . LYS B 1 179 ? -19.641 3.691 -18.438 1 62.19 179 LYS B N 1
ATOM 4240 C CA . LYS B 1 179 ? -19.844 3.201 -19.797 1 62.19 179 LYS B CA 1
ATOM 4241 C C . LYS B 1 179 ? -18.516 2.854 -20.469 1 62.19 179 LYS B C 1
ATOM 4243 O O . LYS B 1 179 ? -18.438 1.872 -21.219 1 62.19 179 LYS B O 1
ATOM 4248 N N . PHE B 1 180 ? -17.578 3.652 -20.078 1 78.44 180 PHE B N 1
ATOM 4249 C CA . PHE B 1 180 ? -16.25 3.445 -20.641 1 78.44 180 PHE B CA 1
ATOM 4250 C C . PHE B 1 180 ? -15.234 3.146 -19.547 1 78.44 180 PHE B C 1
ATOM 4252 O O . PHE B 1 180 ? -15.211 3.822 -18.516 1 78.44 180 PHE B O 1
ATOM 4259 N N . SER B 1 181 ? -14.531 2.047 -19.719 1 89.44 181 SER B N 1
ATOM 4260 C CA . SER B 1 181 ? -13.484 1.663 -18.766 1 89.44 181 SER B CA 1
ATOM 4261 C C . SER B 1 181 ? -12.211 1.239 -19.5 1 89.44 181 SER B C 1
ATOM 4263 O O . SER B 1 181 ? -12.195 0.213 -20.172 1 89.44 181 SER B O 1
ATOM 4265 N N . ASN B 1 182 ? -11.156 2.092 -19.328 1 94.25 182 ASN B N 1
ATOM 4266 C CA . ASN B 1 182 ? -9.852 1.748 -19.891 1 94.25 182 ASN B CA 1
ATOM 4267 C C . ASN B 1 182 ? -9.383 0.375 -19.422 1 94.25 182 ASN B C 1
ATOM 4269 O O . ASN B 1 182 ? -8.758 -0.368 -20.172 1 94.25 182 ASN B O 1
ATOM 4273 N N . THR B 1 183 ? -9.695 0.016 -18.172 1 96.06 183 THR B N 1
ATOM 4274 C CA . THR B 1 183 ? -9.281 -1.257 -17.594 1 96.06 183 THR B CA 1
ATOM 4275 C C . THR B 1 183 ? -10.008 -2.418 -18.266 1 96.06 183 THR B C 1
ATOM 4277 O O . THR B 1 183 ? -9.391 -3.43 -18.609 1 96.06 183 THR B O 1
ATOM 4280 N N . LEU B 1 184 ? -11.289 -2.273 -18.453 1 95.69 184 LEU B N 1
ATOM 4281 C CA . LEU B 1 184 ? -12.086 -3.293 -19.125 1 95.69 184 LEU B CA 1
ATOM 4282 C C . LEU B 1 184 ? -11.648 -3.438 -20.578 1 95.69 184 LEU B C 1
ATOM 4284 O O . LEU B 1 184 ? -11.562 -4.555 -21.094 1 95.69 184 LEU B O 1
ATOM 4288 N N . ASP B 1 185 ? -11.398 -2.297 -21.234 1 96.62 185 ASP B N 1
ATOM 4289 C CA . ASP B 1 185 ? -10.938 -2.316 -22.609 1 96.62 185 ASP B CA 1
ATOM 4290 C C . ASP B 1 185 ? -9.625 -3.08 -22.75 1 96.62 185 ASP B C 1
ATOM 4292 O O . ASP B 1 185 ? -9.453 -3.887 -23.656 1 96.62 185 ASP B O 1
ATOM 4296 N N . LEU B 1 186 ? -8.695 -2.816 -21.859 1 98 186 LEU B N 1
ATOM 4297 C CA . LEU B 1 186 ? -7.422 -3.527 -21.875 1 98 186 LEU B CA 1
ATOM 4298 C C . LEU B 1 186 ? -7.633 -5.027 -21.688 1 98 186 LEU B C 1
ATOM 4300 O O . LEU B 1 186 ? -7.012 -5.836 -22.375 1 98 186 LEU B O 1
ATOM 4304 N N . TRP B 1 187 ? -8.531 -5.414 -20.75 1 97.88 187 TRP B N 1
ATOM 4305 C CA . TRP B 1 187 ? -8.836 -6.824 -20.547 1 97.88 187 TRP B CA 1
ATOM 4306 C C . TRP B 1 187 ? -9.375 -7.457 -21.828 1 97.88 187 TRP B C 1
ATOM 4308 O O . TRP B 1 187 ? -8.977 -8.562 -22.203 1 97.88 187 TRP B O 1
ATOM 4318 N N . HIS B 1 188 ? -10.234 -6.762 -22.453 1 97.31 188 HIS B N 1
ATOM 4319 C CA . HIS B 1 188 ? -10.844 -7.316 -23.656 1 97.31 188 HIS B CA 1
ATOM 4320 C C . HIS B 1 188 ? -9.812 -7.492 -24.766 1 97.31 188 HIS B C 1
ATOM 4322 O O . HIS B 1 188 ? -9.914 -8.422 -25.578 1 97.31 188 HIS B O 1
ATOM 4328 N N . MET B 1 189 ? -8.805 -6.617 -24.859 1 98.38 189 MET B N 1
ATOM 4329 C CA . MET B 1 189 ? -7.691 -6.82 -25.781 1 98.38 189 MET B CA 1
ATOM 4330 C C . MET B 1 189 ? -6.926 -8.094 -25.438 1 98.38 189 MET B C 1
ATOM 4332 O O . MET B 1 189 ? -6.5 -8.828 -26.328 1 98.38 189 MET B O 1
ATOM 4336 N N . VAL B 1 190 ? -6.754 -8.352 -24.125 1 98.69 190 VAL B N 1
ATOM 4337 C CA . VAL B 1 190 ? -6.027 -9.523 -23.656 1 98.69 190 VAL B CA 1
ATOM 4338 C C . VAL B 1 190 ? -6.844 -10.781 -23.938 1 98.69 190 VAL B C 1
ATOM 4340 O O . VAL B 1 190 ? -6.316 -11.766 -24.469 1 98.69 190 VAL B O 1
ATOM 4343 N N . SER B 1 191 ? -8.164 -10.781 -23.609 1 98 191 SER B N 1
ATOM 4344 C CA . SER B 1 191 ? -9.016 -11.961 -23.625 1 98 191 SER B CA 1
ATOM 4345 C C . SER B 1 191 ? -9.227 -12.477 -25.031 1 98 191 SER B C 1
ATOM 4347 O O . SER B 1 191 ? -9.531 -13.648 -25.234 1 98 191 SER B O 1
ATOM 4349 N N . LYS B 1 192 ? -9.008 -11.617 -26.062 1 97.38 192 LYS B N 1
ATOM 4350 C CA . LYS B 1 192 ? -9.117 -12.023 -27.453 1 97.38 192 LYS B CA 1
ATOM 4351 C C . LYS B 1 192 ? -8.109 -13.117 -27.797 1 97.38 192 LYS B C 1
ATOM 4353 O O . LYS B 1 192 ? -8.305 -13.891 -28.734 1 97.38 192 LYS B O 1
ATOM 4358 N N . HIS B 1 193 ? -7.105 -13.18 -27.031 1 97.88 193 HIS B N 1
ATOM 4359 C CA . HIS B 1 193 ? -6.031 -14.125 -27.312 1 97.88 193 HIS B CA 1
ATOM 4360 C C . HIS B 1 193 ? -6.152 -15.367 -26.438 1 97.88 193 HIS B C 1
ATOM 4362 O O . HIS B 1 193 ? -5.297 -16.25 -26.5 1 97.88 193 HIS B O 1
ATOM 4368 N N . LEU B 1 194 ? -7.195 -15.484 -25.609 1 97.19 194 LEU B N 1
ATOM 4369 C CA . LEU B 1 194 ? -7.402 -16.609 -24.703 1 97.19 194 LEU B CA 1
ATOM 4370 C C . LEU B 1 194 ? -8.469 -17.562 -25.25 1 97.19 194 LEU B C 1
ATOM 4372 O O . LEU B 1 194 ? -9.445 -17.875 -24.562 1 97.19 194 LEU B O 1
ATOM 4376 N N . ASN B 1 195 ? -8.281 -18.172 -26.375 1 91.75 195 ASN B N 1
ATOM 4377 C CA . ASN B 1 195 ? -9.273 -18.938 -27.125 1 91.75 195 ASN B CA 1
ATOM 4378 C C . ASN B 1 195 ? -9.539 -20.297 -26.469 1 91.75 195 ASN B C 1
ATOM 4380 O O . ASN B 1 195 ? -10.625 -20.859 -26.625 1 91.75 195 ASN B O 1
ATOM 4384 N N . ASN B 1 196 ? -8.688 -20.891 -25.703 1 89.06 196 ASN B N 1
ATOM 4385 C CA . ASN B 1 196 ? -8.859 -22.234 -25.156 1 89.06 196 ASN B CA 1
ATOM 4386 C C . ASN B 1 196 ? -9.305 -22.188 -23.688 1 89.06 196 ASN B C 1
ATOM 4388 O O . ASN B 1 196 ? -9.094 -23.141 -22.938 1 89.06 196 ASN B O 1
ATOM 4392 N N . PHE B 1 197 ? -9.844 -21.062 -23.281 1 95.5 197 PHE B N 1
ATOM 4393 C CA . PHE B 1 197 ? -10.32 -20.922 -21.906 1 95.5 197 PHE B CA 1
ATOM 4394 C C . PHE B 1 197 ? -11.812 -20.625 -21.875 1 95.5 197 PHE B C 1
ATOM 4396 O O . PHE B 1 197 ? -12.344 -19.969 -22.781 1 95.5 197 PHE B O 1
ATOM 4403 N N . SER B 1 198 ? -12.539 -21.188 -20.969 1 96.62 198 SER B N 1
ATOM 4404 C CA . SER B 1 198 ? -13.875 -20.703 -20.625 1 96.62 198 SER B CA 1
ATOM 4405 C C . SER B 1 198 ? -13.805 -19.5 -19.688 1 96.62 198 SER B C 1
ATOM 4407 O O . SER B 1 198 ? -13.344 -19.609 -18.547 1 96.62 198 SER B O 1
ATOM 4409 N N . ILE B 1 199 ? -14.242 -18.391 -20.219 1 97.75 199 ILE B N 1
ATOM 4410 C CA . ILE B 1 199 ? -14.102 -17.156 -19.469 1 97.75 199 ILE B CA 1
ATOM 4411 C C . ILE B 1 199 ? -15.469 -16.703 -18.969 1 97.75 199 ILE B C 1
ATOM 4413 O O . ILE B 1 199 ? -16.406 -16.562 -19.75 1 97.75 199 ILE B O 1
ATOM 4417 N N . ARG B 1 200 ? -15.57 -16.562 -17.719 1 97.38 200 ARG B N 1
ATOM 4418 C CA . ARG B 1 200 ? -16.766 -16 -17.094 1 97.38 200 ARG B CA 1
ATOM 4419 C C . ARG B 1 200 ? -16.469 -14.633 -16.5 1 97.38 200 ARG B C 1
ATOM 4421 O O . ARG B 1 200 ? -15.711 -14.516 -15.531 1 97.38 200 ARG B O 1
ATOM 4428 N N . GLU B 1 201 ? -17.062 -13.609 -17.047 1 96.44 201 GLU B N 1
ATOM 4429 C CA . GLU B 1 201 ? -16.906 -12.25 -16.531 1 96.44 201 GLU B CA 1
ATOM 4430 C C . GLU B 1 201 ? -18.047 -11.891 -15.57 1 96.44 201 GLU B C 1
ATOM 4432 O O . GLU B 1 201 ? -19.219 -12.062 -15.898 1 96.44 201 GLU B O 1
ATOM 4437 N N . ILE B 1 202 ? -17.641 -11.5 -14.398 1 96 202 ILE B N 1
ATOM 4438 C CA . ILE B 1 202 ? -18.625 -11.109 -13.391 1 96 202 ILE B CA 1
ATOM 4439 C C . ILE B 1 202 ? -18.453 -9.633 -13.039 1 96 202 ILE B C 1
ATOM 4441 O O . ILE B 1 202 ? -17.391 -9.227 -12.547 1 96 202 ILE B O 1
ATOM 4445 N N . HIS B 1 203 ? -19.484 -8.883 -13.266 1 93.69 203 HIS B N 1
ATOM 4446 C CA . HIS B 1 203 ? -19.531 -7.469 -12.898 1 93.69 203 HIS B CA 1
ATOM 4447 C C . HIS B 1 203 ? -19.969 -7.289 -11.453 1 93.69 203 HIS B C 1
ATOM 4449 O O . HIS B 1 203 ? -21.078 -7.688 -11.086 1 93.69 203 HIS B O 1
ATOM 4455 N N . ILE B 1 204 ? -19.062 -6.719 -10.664 1 91.94 204 ILE B N 1
ATOM 4456 C CA . ILE B 1 204 ? -19.406 -6.402 -9.281 1 91.94 204 ILE B CA 1
ATOM 4457 C C . ILE B 1 204 ? -20 -4.996 -9.203 1 91.94 204 ILE B C 1
ATOM 4459 O O . ILE B 1 204 ? -19.266 -4.012 -9.07 1 91.94 204 ILE B O 1
ATOM 4463 N N . GLU B 1 205 ? -21.219 -4.926 -9.148 1 85.25 205 GLU B N 1
ATOM 4464 C CA . GLU B 1 205 ? -21.891 -3.629 -9.125 1 85.25 205 GLU B CA 1
ATOM 4465 C C . GLU B 1 205 ? -21.703 -2.936 -7.777 1 85.25 205 GLU B C 1
ATOM 4467 O O . GLU B 1 205 ? -21.609 -3.596 -6.738 1 85.25 205 GLU B O 1
ATOM 4472 N N . ASN B 1 206 ? -21.812 -1.631 -7.926 1 80.94 206 ASN B N 1
ATOM 4473 C CA . ASN B 1 206 ? -21.672 -0.85 -6.699 1 80.94 206 ASN B CA 1
ATOM 4474 C C . ASN B 1 206 ? -22.766 -1.18 -5.695 1 80.94 206 ASN B C 1
ATOM 4476 O O . ASN B 1 206 ? -23.938 -1.246 -6.055 1 80.94 206 ASN B O 1
ATOM 4480 N N . GLY B 1 207 ? -22.375 -1.428 -4.43 1 74.44 207 GLY B N 1
ATOM 4481 C CA . GLY B 1 207 ? -23.328 -1.661 -3.354 1 74.44 207 GLY B CA 1
ATOM 4482 C C . GLY B 1 207 ? -23.875 -3.078 -3.332 1 74.44 207 GLY B C 1
ATOM 4483 O O . GLY B 1 207 ? -24.578 -3.463 -2.398 1 74.44 207 GLY B O 1
ATOM 4484 N N . LYS B 1 208 ? -23.469 -3.836 -4.246 1 74.31 208 LYS B N 1
ATOM 4485 C CA . LYS B 1 208 ? -23.984 -5.199 -4.316 1 74.31 208 LYS B CA 1
ATOM 4486 C C . LYS B 1 208 ? -23.281 -6.109 -3.316 1 74.31 208 LYS B C 1
ATOM 4488 O O . LYS B 1 208 ? -23.828 -7.117 -2.879 1 74.31 208 LYS B O 1
ATOM 4493 N N . ILE B 1 209 ? -22.109 -5.75 -2.994 1 77.25 209 ILE B N 1
ATOM 4494 C CA . ILE B 1 209 ? -21.328 -6.566 -2.068 1 77.25 209 ILE B CA 1
ATOM 4495 C C . ILE B 1 209 ? -20.984 -5.75 -0.823 1 77.25 209 ILE B C 1
ATOM 4497 O O . ILE B 1 209 ? -20.406 -4.668 -0.922 1 77.25 209 ILE B O 1
ATOM 4501 N N . LEU B 1 210 ? -21.406 -6.312 0.249 1 78.06 210 LEU B N 1
ATOM 4502 C CA . LEU B 1 210 ? -21.062 -5.73 1.539 1 78.06 210 LEU B CA 1
ATOM 4503 C C . LEU B 1 210 ? -19.688 -6.227 2 1 78.06 210 LEU B C 1
ATOM 4505 O O . LEU B 1 210 ? -19.266 -7.316 1.617 1 78.06 210 LEU B O 1
ATOM 4509 N N . ASP B 1 211 ? -19.016 -5.457 2.777 1 82.69 211 ASP B N 1
ATOM 4510 C CA . ASP B 1 211 ? -17.734 -5.887 3.324 1 82.69 211 ASP B CA 1
ATOM 4511 C C . ASP B 1 211 ? -17.922 -6.984 4.371 1 82.69 211 ASP B C 1
ATOM 4513 O O . ASP B 1 211 ? -19.047 -7.223 4.832 1 82.69 211 ASP B O 1
ATOM 4517 N N . CYS B 1 212 ? -16.859 -7.625 4.656 1 77.56 212 CYS B N 1
ATOM 4518 C CA . CYS B 1 212 ? -16.859 -8.703 5.641 1 77.56 212 CYS B CA 1
ATOM 4519 C C . CYS B 1 212 ? -17.25 -8.172 7.016 1 77.56 212 CYS B C 1
ATOM 4521 O O . CYS B 1 212 ? -16.828 -7.094 7.418 1 77.56 212 CYS B O 1
ATOM 4523 N N . LYS B 1 213 ? -18.047 -8.883 7.715 1 69.94 213 LYS B N 1
ATOM 4524 C CA . LYS B 1 213 ? -18.516 -8.477 9.031 1 69.94 213 LYS B CA 1
ATOM 4525 C C . LYS B 1 213 ? -17.516 -8.852 10.117 1 69.94 213 LYS B C 1
ATOM 4527 O O . LYS B 1 213 ? -17.641 -8.414 11.266 1 69.94 213 LYS B O 1
ATOM 4532 N N . GLY B 1 214 ? -16.42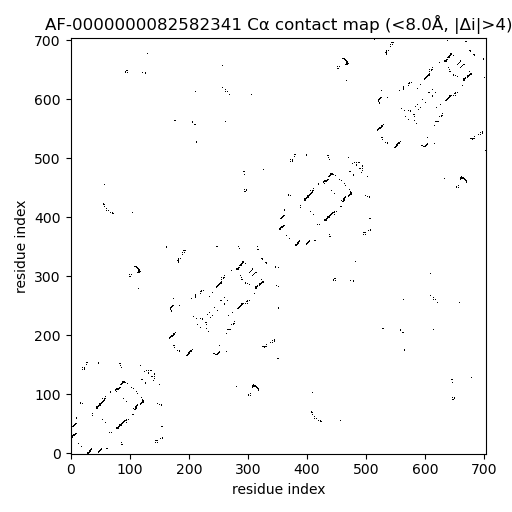2 -9.469 9.617 1 65.5 214 GLY B N 1
ATOM 4533 C CA . GLY B 1 214 ? -15.445 -9.891 10.594 1 65.5 214 GLY B CA 1
ATOM 4534 C C . GLY B 1 214 ? -15.984 -10.914 11.578 1 65.5 214 GLY B C 1
ATOM 4535 O O . GLY B 1 214 ? -15.734 -10.82 12.781 1 65.5 214 GLY B O 1
ATOM 4536 N N . CYS B 1 215 ? -16.781 -11.859 11.039 1 66.25 215 CYS B N 1
ATOM 4537 C CA . CYS B 1 215 ? -17.312 -12.938 11.859 1 66.25 215 CYS B CA 1
ATOM 4538 C C . CYS B 1 215 ? -16.203 -13.75 12.492 1 66.25 215 CYS B C 1
ATOM 4540 O O . CYS B 1 215 ? -15.055 -13.727 12.023 1 66.25 215 CYS B O 1
ATOM 4542 N N . SER B 1 216 ? -16.578 -14.25 13.641 1 68.19 216 SER B N 1
ATOM 4543 C CA . SER B 1 216 ? -15.617 -15.156 14.258 1 68.19 216 SER B CA 1
ATOM 4544 C C . SER B 1 216 ? -15.195 -16.25 13.281 1 68.19 216 SER B C 1
ATOM 4546 O O . SER B 1 216 ? -15.953 -16.609 12.375 1 68.19 216 SER B O 1
ATOM 4548 N N . TYR B 1 217 ? -14.016 -16.719 13.562 1 68.69 217 TYR B N 1
ATOM 4549 C CA . TYR B 1 217 ? -13.5 -17.797 12.727 1 68.69 217 TYR B CA 1
ATOM 4550 C C . TYR B 1 217 ? -14.492 -18.953 12.656 1 68.69 217 TYR B C 1
ATOM 4552 O O . TYR B 1 217 ? -14.758 -19.484 11.578 1 68.69 217 TYR B O 1
ATOM 4560 N N . LYS B 1 218 ? -15.172 -19.281 13.852 1 69.06 218 LYS B N 1
ATOM 4561 C CA . LYS B 1 218 ? -16.094 -20.406 13.938 1 69.06 218 LYS B CA 1
ATOM 4562 C C . LYS B 1 218 ? -17.344 -20.172 13.094 1 69.06 218 LYS B C 1
ATOM 4564 O O . LYS B 1 218 ? -17.797 -21.062 12.383 1 69.06 218 LYS B O 1
ATOM 4569 N N . LEU B 1 219 ? -17.734 -18.891 13.156 1 70.06 219 LEU B N 1
ATOM 4570 C CA . LEU B 1 219 ? -18.922 -18.516 12.406 1 70.06 219 LEU B CA 1
ATOM 4571 C C . LEU B 1 219 ? -18.641 -18.484 10.906 1 70.06 219 LEU B C 1
ATOM 4573 O O . LEU B 1 219 ? -19.453 -18.938 10.102 1 70.06 219 LEU B O 1
ATOM 4577 N N . CYS B 1 220 ? -17.5 -18.047 10.594 1 75.38 220 CYS B N 1
ATOM 4578 C CA . CYS B 1 220 ? -17.109 -17.969 9.195 1 75.38 220 CYS B CA 1
ATOM 4579 C C . CYS B 1 220 ? -16.938 -19.359 8.586 1 75.38 220 CYS B C 1
ATOM 4581 O O . CYS B 1 220 ? -17.375 -19.609 7.465 1 75.38 220 CYS B O 1
ATOM 4583 N N . LEU B 1 221 ? -16.359 -20.219 9.43 1 74.12 221 LEU B N 1
ATOM 4584 C CA . LEU B 1 221 ? -16.172 -21.594 8.977 1 74.12 221 LEU B CA 1
ATOM 4585 C C . LEU B 1 221 ? -17.516 -22.297 8.789 1 74.12 221 LEU B C 1
ATOM 4587 O O . LEU B 1 221 ? -17.703 -23.031 7.812 1 74.12 221 LEU B O 1
ATOM 4591 N N . HIS B 1 222 ? -18.375 -22.031 9.742 1 72.81 222 HIS B N 1
ATOM 4592 C CA . HIS B 1 222 ? -19.703 -22.656 9.68 1 72.81 222 HIS B CA 1
ATOM 4593 C C . HIS B 1 222 ? -20.438 -22.266 8.398 1 72.81 222 HIS B C 1
ATOM 4595 O O . HIS B 1 222 ? -20.922 -23.125 7.68 1 72.81 222 HIS B O 1
ATOM 4601 N N . TYR B 1 223 ? -20.391 -21.047 8.086 1 72.19 223 TYR B N 1
ATOM 4602 C CA . TYR B 1 223 ? -21.047 -20.578 6.879 1 72.19 223 TYR B CA 1
ATOM 4603 C C . TYR B 1 223 ? -20.312 -21.047 5.633 1 72.19 223 TYR B C 1
ATOM 4605 O O . TYR B 1 223 ? -20.938 -21.359 4.617 1 72.19 223 TYR B O 1
ATOM 4613 N N . GLY B 1 224 ? -19.062 -21.094 5.711 1 70.19 224 GLY B N 1
ATOM 4614 C CA . GLY B 1 224 ? -18.25 -21.547 4.598 1 70.19 224 GLY B CA 1
ATOM 4615 C C . GLY B 1 224 ? -18.531 -22.969 4.176 1 70.19 224 GLY B C 1
ATOM 4616 O O . GLY B 1 224 ? -18.594 -23.281 2.982 1 70.19 224 GLY B O 1
ATOM 4617 N N . LYS B 1 225 ? -18.828 -23.859 5.156 1 70.56 225 LYS B N 1
ATOM 4618 C CA . LYS B 1 225 ? -19.109 -25.266 4.871 1 70.56 225 LYS B CA 1
ATOM 4619 C C . LYS B 1 225 ? -20.359 -25.406 3.994 1 70.56 225 LYS B C 1
ATOM 4621 O O . LYS B 1 225 ? -20.5 -26.375 3.26 1 70.56 225 LYS B O 1
ATOM 4626 N N . GLN B 1 226 ? -21.094 -24.359 4.062 1 71.44 226 GLN B N 1
ATOM 4627 C CA . GLN B 1 226 ? -22.328 -24.375 3.27 1 71.44 226 GLN B CA 1
ATOM 4628 C C . GLN B 1 226 ? -22.219 -23.406 2.084 1 71.44 226 GLN B C 1
ATOM 4630 O O . GLN B 1 226 ? -23.234 -23.062 1.476 1 71.44 226 GLN B O 1
ATOM 4635 N N . ASN B 1 227 ? -21.094 -22.969 1.871 1 69.06 227 ASN B N 1
ATOM 4636 C CA . ASN B 1 227 ? -20.844 -21.969 0.838 1 69.06 227 ASN B CA 1
ATOM 4637 C C . ASN B 1 227 ? -21.719 -20.734 1.031 1 69.06 227 ASN B C 1
ATOM 4639 O O . ASN B 1 227 ? -22.25 -20.188 0.063 1 69.06 227 ASN B O 1
ATOM 4643 N N . LYS B 1 228 ? -22.062 -20.516 2.246 1 72.62 228 LYS B N 1
ATOM 4644 C CA . LYS B 1 228 ? -22.844 -19.344 2.609 1 72.62 228 LYS B CA 1
ATOM 4645 C C . LYS B 1 228 ? -22.016 -18.344 3.402 1 72.62 228 LYS B C 1
ATOM 4647 O O . LYS B 1 228 ? -20.906 -18.656 3.84 1 72.62 228 LYS B O 1
ATOM 4652 N N . CYS B 1 229 ? -22.312 -17.172 3.389 1 73.81 229 CYS B N 1
ATOM 4653 C CA . CYS B 1 229 ? -21.797 -16.125 4.254 1 73.81 229 CYS B CA 1
ATOM 4654 C C . CYS B 1 229 ? -22.938 -15.406 4.973 1 73.81 229 CYS B C 1
ATOM 4656 O O . CYS B 1 229 ? -24.094 -15.453 4.531 1 73.81 229 CYS B O 1
ATOM 4658 N N . PHE B 1 230 ? -22.688 -14.805 6.078 1 69.44 230 PHE B N 1
ATOM 4659 C CA . PHE B 1 230 ? -23.688 -14.133 6.898 1 69.44 230 PHE B CA 1
ATOM 4660 C C . PHE B 1 230 ? -24.562 -13.227 6.043 1 69.44 230 PHE B C 1
ATOM 4662 O O . PHE B 1 230 ? -25.781 -13.195 6.227 1 69.44 230 PHE B O 1
ATOM 4669 N N . TYR B 1 231 ? -23.984 -12.602 5.031 1 73.12 231 TYR B N 1
ATOM 4670 C CA . TYR B 1 231 ? -24.734 -11.641 4.234 1 73.12 231 TYR B CA 1
ATOM 4671 C C . TYR B 1 231 ? -25.344 -12.312 3.014 1 73.12 231 TYR B C 1
ATOM 4673 O O . TYR B 1 231 ? -26.281 -11.781 2.406 1 73.12 231 TYR B O 1
ATOM 4681 N N . GLY B 1 232 ? -24.922 -13.516 2.652 1 74.62 232 GLY B N 1
ATOM 4682 C CA . GLY B 1 232 ? -25.438 -14.148 1.443 1 74.62 232 GLY B CA 1
ATOM 4683 C C . GLY B 1 232 ? -25.344 -13.25 0.222 1 74.62 232 GLY B C 1
ATOM 4684 O O . GLY B 1 232 ? -24.359 -12.539 0.034 1 74.62 232 GLY B O 1
ATOM 4685 N N . GLY B 1 233 ? -26.391 -13.305 -0.808 1 82.81 233 GLY B N 1
ATOM 4686 C CA . GLY B 1 233 ? -26.516 -12.391 -1.931 1 82.81 233 GLY B CA 1
ATOM 4687 C C . GLY B 1 233 ? -25.625 -12.75 -3.102 1 82.81 233 GLY B C 1
ATOM 4688 O O . GLY B 1 233 ? -25.375 -13.93 -3.363 1 82.81 233 GLY B O 1
ATOM 4689 N N . PHE B 1 234 ? -25.359 -11.727 -3.859 1 86.25 234 PHE B N 1
ATOM 4690 C CA . PHE B 1 234 ? -24.641 -11.859 -5.125 1 86.25 234 PHE B CA 1
ATOM 4691 C C . PHE B 1 234 ? -23.312 -12.578 -4.922 1 86.25 234 PHE B C 1
ATOM 4693 O O . PHE B 1 234 ? -22.906 -13.383 -5.762 1 86.25 234 PHE B O 1
ATOM 4700 N N . MET B 1 235 ? -22.703 -12.359 -3.801 1 87.5 235 MET B N 1
ATOM 4701 C CA . MET B 1 235 ? -21.422 -12.969 -3.451 1 87.5 235 MET B CA 1
ATOM 4702 C C . MET B 1 235 ? -21.547 -14.492 -3.375 1 87.5 235 MET B C 1
ATOM 4704 O O . MET B 1 235 ? -20.766 -15.219 -3.992 1 87.5 235 MET B O 1
ATOM 4708 N N . VAL B 1 236 ? -22.469 -14.961 -2.658 1 86.69 236 VAL B N 1
ATOM 4709 C CA . VAL B 1 236 ? -22.641 -16.375 -2.377 1 86.69 236 VAL B CA 1
ATOM 4710 C C . VAL B 1 236 ? -23.188 -17.094 -3.611 1 86.69 236 VAL B C 1
ATOM 4712 O O . VAL B 1 236 ? -22.828 -18.234 -3.896 1 86.69 236 VAL B O 1
ATOM 4715 N N . ASP B 1 237 ? -23.969 -16.328 -4.316 1 89.25 237 ASP B N 1
ATOM 4716 C CA . ASP B 1 237 ? -24.703 -16.969 -5.402 1 89.25 237 ASP B CA 1
ATOM 4717 C C . ASP B 1 237 ? -23.891 -16.969 -6.695 1 89.25 237 ASP B C 1
ATOM 4719 O O . ASP B 1 237 ? -24.078 -17.828 -7.559 1 89.25 237 ASP B O 1
ATOM 4723 N N . ASN B 1 238 ? -22.969 -16.031 -6.844 1 91.88 238 ASN B N 1
ATOM 4724 C CA . ASN B 1 238 ? -22.312 -15.852 -8.133 1 91.88 238 ASN B CA 1
ATOM 4725 C C . ASN B 1 238 ? -20.797 -15.859 -8 1 91.88 238 ASN B C 1
ATOM 4727 O O . ASN B 1 238 ? -20.109 -16.656 -8.648 1 91.88 238 ASN B O 1
ATOM 4731 N N . VAL B 1 239 ? -20.297 -15.117 -7.137 1 93.94 239 VAL B N 1
ATOM 4732 C CA . VAL B 1 239 ? -18.859 -14.859 -7.098 1 93.94 239 VAL B CA 1
ATOM 4733 C C . VAL B 1 239 ? -18.141 -16.062 -6.508 1 93.94 239 VAL B C 1
ATOM 4735 O O . VAL B 1 239 ? -17.188 -16.578 -7.109 1 93.94 239 VAL B O 1
ATOM 4738 N N . LEU B 1 240 ? -18.609 -16.562 -5.309 1 93.75 240 LEU B N 1
ATOM 4739 C CA . LEU B 1 240 ? -17.922 -17.641 -4.613 1 93.75 240 LEU B CA 1
ATOM 4740 C C . LEU B 1 240 ? -17.922 -18.906 -5.461 1 93.75 240 LEU B C 1
ATOM 4742 O O . LEU B 1 240 ? -16.875 -19.531 -5.664 1 93.75 240 LEU B O 1
ATOM 4746 N N . PRO B 1 241 ? -19.078 -19.281 -6.047 1 94.38 241 PRO B N 1
ATOM 4747 C CA . PRO B 1 241 ? -19.062 -20.469 -6.891 1 94.38 241 PRO B CA 1
ATOM 4748 C C . PRO B 1 241 ? -18.156 -20.312 -8.117 1 94.38 241 PRO B C 1
ATOM 4750 O O . PRO B 1 241 ? -17.5 -21.281 -8.523 1 94.38 241 PRO B O 1
ATOM 4753 N N . ALA B 1 242 ? -18.172 -19.125 -8.688 1 96.25 242 ALA B N 1
ATOM 4754 C CA . ALA B 1 242 ? -17.328 -18.875 -9.859 1 96.25 242 ALA B CA 1
ATOM 4755 C C . ALA B 1 242 ? -15.852 -19.047 -9.523 1 96.25 242 ALA B C 1
ATOM 4757 O O . ALA B 1 242 ? -15.094 -19.656 -10.289 1 96.25 242 ALA B O 1
ATOM 4758 N N . ILE B 1 243 ? -15.43 -18.5 -8.406 1 96.69 243 ILE B N 1
ATOM 4759 C CA . ILE B 1 243 ? -14.039 -18.625 -7.969 1 96.69 243 ILE B CA 1
ATOM 4760 C C . ILE B 1 243 ? -13.727 -20.094 -7.668 1 96.69 243 ILE B C 1
ATOM 4762 O O . ILE B 1 243 ? -12.672 -20.594 -8.062 1 96.69 243 ILE B O 1
ATOM 4766 N N . GLU B 1 244 ? -14.641 -20.734 -6.984 1 95.19 244 GLU B N 1
ATOM 4767 C CA . GLU B 1 244 ? -14.438 -22.125 -6.598 1 95.19 244 GLU B CA 1
ATOM 4768 C C . GLU B 1 244 ? -14.195 -23.016 -7.824 1 95.19 244 GLU B C 1
ATOM 4770 O O . GLU B 1 244 ? -13.344 -23.891 -7.801 1 95.19 244 GLU B O 1
ATOM 4775 N N . GLU B 1 245 ? -14.867 -22.75 -8.891 1 95.19 245 GLU B N 1
ATOM 4776 C CA . GLU B 1 245 ? -14.82 -23.594 -10.078 1 95.19 245 GLU B CA 1
ATOM 4777 C C . GLU B 1 245 ? -13.672 -23.188 -11 1 95.19 245 GLU B C 1
ATOM 4779 O O . GLU B 1 245 ? -13.312 -23.938 -11.914 1 95.19 245 GLU B O 1
ATOM 4784 N N . SER B 1 246 ? -13.117 -22.047 -10.805 1 96.75 246 SER B N 1
ATOM 4785 C CA . SER B 1 246 ? -12.156 -21.516 -11.758 1 96.75 246 SER B CA 1
ATOM 4786 C C . SER B 1 246 ? -10.75 -22.031 -11.477 1 96.75 246 SER B C 1
ATOM 4788 O O . SER B 1 246 ? -10.445 -22.438 -10.352 1 96.75 246 SER B O 1
ATOM 4790 N N . ASP B 1 247 ? -9.961 -22.062 -12.523 1 96.38 247 ASP B N 1
ATOM 4791 C CA . ASP B 1 247 ? -8.539 -22.359 -12.414 1 96.38 247 ASP B CA 1
ATOM 4792 C C . ASP B 1 247 ? -7.719 -21.094 -12.18 1 96.38 247 ASP B C 1
ATOM 4794 O O . ASP B 1 247 ? -6.594 -21.172 -11.672 1 96.38 247 ASP B O 1
ATOM 4798 N N . ALA B 1 248 ? -8.266 -20 -12.602 1 97.75 248 ALA B N 1
ATOM 4799 C CA . ALA B 1 248 ? -7.625 -18.703 -12.406 1 97.75 248 ALA B CA 1
ATOM 4800 C C . ALA B 1 248 ? -8.664 -17.594 -12.227 1 97.75 248 ALA B C 1
ATOM 4802 O O . ALA B 1 248 ? -9.781 -17.703 -12.727 1 97.75 248 ALA B O 1
ATOM 4803 N N . VAL B 1 249 ? -8.273 -16.625 -11.508 1 98.75 249 VAL B N 1
ATOM 4804 C CA . VAL B 1 249 ? -9.102 -15.43 -11.344 1 98.75 249 VAL B CA 1
ATOM 4805 C C . VAL B 1 249 ? -8.336 -14.195 -11.82 1 98.75 249 VAL B C 1
ATOM 4807 O O . VAL B 1 249 ? -7.18 -13.992 -11.438 1 98.75 249 VAL B O 1
ATOM 4810 N N . VAL B 1 250 ? -8.953 -13.414 -12.703 1 98.81 250 VAL B N 1
ATOM 4811 C CA . VAL B 1 250 ? -8.391 -12.148 -13.18 1 98.81 250 VAL B CA 1
ATOM 4812 C C . VAL B 1 250 ? -9.125 -10.977 -12.531 1 98.81 250 VAL B C 1
ATOM 4814 O O . VAL B 1 250 ? -10.352 -10.867 -12.641 1 98.81 250 VAL B O 1
ATOM 4817 N N . TRP B 1 251 ? -8.391 -10.172 -11.875 1 98.69 251 TRP B N 1
ATOM 4818 C CA . TRP B 1 251 ? -8.938 -8.992 -11.211 1 98.69 251 TRP B CA 1
ATOM 4819 C C . TRP B 1 251 ? -8.688 -7.738 -12.039 1 98.69 251 TRP B C 1
ATOM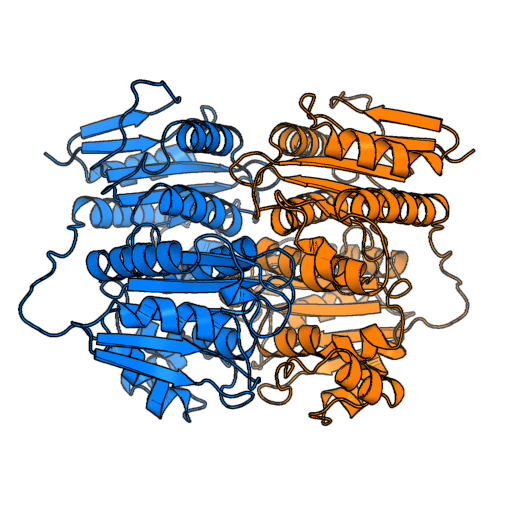 4821 O O . TRP B 1 251 ? -7.535 -7.355 -12.266 1 98.69 251 TRP B O 1
ATOM 4831 N N . LEU B 1 252 ? -9.742 -7.105 -12.547 1 97.94 252 LEU B N 1
ATOM 4832 C CA . LEU B 1 252 ? -9.633 -5.816 -13.227 1 97.94 252 LEU B CA 1
ATOM 4833 C C . LEU B 1 252 ? -9.734 -4.668 -12.227 1 97.94 252 LEU B C 1
ATOM 4835 O O . LEU B 1 252 ? -10.805 -4.426 -11.664 1 97.94 252 LEU B O 1
ATOM 4839 N N . CYS B 1 253 ? -8.617 -3.996 -12.055 1 96.56 253 CYS B N 1
ATOM 4840 C CA . CYS B 1 253 ? -8.547 -3.027 -10.961 1 96.56 253 CYS B CA 1
ATOM 4841 C C . CYS B 1 253 ? -8.234 -1.634 -11.492 1 96.56 253 CYS B C 1
ATOM 4843 O O . CYS B 1 253 ? -7.066 -1.265 -11.625 1 96.56 253 CYS B O 1
ATOM 4845 N N . PRO B 1 254 ? -9.281 -0.833 -11.758 1 93.81 254 PRO B N 1
ATOM 4846 C CA . PRO B 1 254 ? -8.938 0.587 -11.867 1 93.81 254 PRO B CA 1
ATOM 4847 C C . PRO B 1 254 ? -8.289 1.142 -10.602 1 93.81 254 PRO B C 1
ATOM 4849 O O . PRO B 1 254 ? -8.438 0.559 -9.523 1 93.81 254 PRO B O 1
ATOM 4852 N N . ASN B 1 255 ? -7.512 2.129 -10.758 1 94.94 255 ASN B N 1
ATOM 4853 C CA . ASN B 1 255 ? -6.84 2.738 -9.609 1 94.94 255 ASN B CA 1
ATOM 4854 C C . ASN B 1 255 ? -7.676 3.857 -9 1 94.94 255 ASN B C 1
ATOM 4856 O O . ASN B 1 255 ? -7.914 4.883 -9.641 1 94.94 255 ASN B O 1
ATOM 4860 N N . TYR B 1 256 ? -8.133 3.713 -7.785 1 93.38 256 TYR B N 1
ATOM 4861 C CA . TYR B 1 256 ? -8.836 4.734 -7.02 1 93.38 256 TYR B CA 1
ATOM 4862 C C . TYR B 1 256 ? -8.016 5.176 -5.812 1 93.38 256 TYR B C 1
ATOM 4864 O O . TYR B 1 256 ? -7.992 4.492 -4.789 1 93.38 256 TYR B O 1
ATOM 4872 N N . ASN B 1 257 ? -7.453 6.387 -6 1 95.12 257 ASN B N 1
ATOM 4873 C CA . ASN B 1 257 ? -6.605 6.914 -4.934 1 95.12 257 ASN B CA 1
ATOM 4874 C C . ASN B 1 257 ? -5.52 5.922 -4.539 1 95.12 257 ASN B C 1
ATOM 4876 O O . ASN B 1 257 ? -5.336 5.637 -3.352 1 95.12 257 ASN B O 1
ATOM 4880 N N . ASP B 1 258 ? -4.918 5.258 -5.535 1 96.94 258 ASP B N 1
ATOM 4881 C CA . ASP B 1 258 ? -3.773 4.363 -5.41 1 96.94 258 ASP B CA 1
ATOM 4882 C C . ASP B 1 258 ? -4.156 3.084 -4.668 1 96.94 258 ASP B C 1
ATOM 4884 O O . ASP B 1 258 ? -3.346 2.523 -3.928 1 96.94 258 ASP B O 1
ATOM 4888 N N . ALA B 1 259 ? -5.414 2.637 -4.824 1 97.38 259 ALA B N 1
ATOM 4889 C CA . ALA B 1 259 ? -5.926 1.442 -4.156 1 97.38 259 ALA B CA 1
ATOM 4890 C C . ALA B 1 259 ? -6.977 0.743 -5.016 1 97.38 259 ALA B C 1
ATOM 4892 O O . ALA B 1 259 ? -7.426 1.29 -6.023 1 97.38 259 ALA B O 1
ATOM 4893 N N . ILE B 1 260 ? -7.285 -0.477 -4.641 1 96.81 260 ILE B N 1
ATOM 4894 C CA . ILE B 1 260 ? -8.344 -1.257 -5.266 1 96.81 260 ILE B CA 1
ATOM 4895 C C . ILE B 1 260 ? -9.703 -0.635 -4.945 1 96.81 260 ILE B C 1
ATOM 4897 O O . ILE B 1 260 ? -9.922 -0.138 -3.836 1 96.81 260 ILE B O 1
ATOM 4901 N N . ALA B 1 261 ? -10.594 -0.677 -5.926 1 94.06 261 ALA B N 1
ATOM 4902 C CA . ALA B 1 261 ? -11.945 -0.154 -5.738 1 94.06 261 ALA B CA 1
ATOM 4903 C C . ALA B 1 261 ? -12.617 -0.794 -4.527 1 94.06 261 ALA B C 1
ATOM 4905 O O . ALA B 1 261 ? -12.367 -1.962 -4.215 1 94.06 261 ALA B O 1
ATOM 4906 N N . ALA B 1 262 ? -13.516 -0.046 -3.891 1 93.75 262 ALA B N 1
ATOM 4907 C CA . ALA B 1 262 ? -14.164 -0.47 -2.65 1 93.75 262 ALA B CA 1
ATOM 4908 C C . ALA B 1 262 ? -14.906 -1.79 -2.84 1 93.75 262 ALA B C 1
ATOM 4910 O O . ALA B 1 262 ? -14.828 -2.68 -1.988 1 93.75 262 ALA B O 1
ATOM 4911 N N . ASN B 1 263 ? -15.617 -1.95 -3.895 1 92.25 263 ASN B N 1
ATOM 4912 C CA . ASN B 1 263 ? -16.406 -3.156 -4.102 1 92.25 263 ASN B CA 1
ATOM 4913 C C . ASN B 1 263 ? -15.531 -4.391 -4.27 1 92.25 263 ASN B C 1
ATOM 4915 O O . ASN B 1 263 ? -15.852 -5.461 -3.758 1 92.25 263 ASN B O 1
ATOM 4919 N N . LEU B 1 264 ? -14.469 -4.254 -5.031 1 95.25 264 LEU B N 1
ATOM 4920 C CA . LEU B 1 264 ? -13.547 -5.379 -5.199 1 95.25 264 LEU B CA 1
ATOM 4921 C C . LEU B 1 264 ? -12.828 -5.688 -3.893 1 95.25 264 LEU B C 1
ATOM 4923 O O . LEU B 1 264 ? -12.523 -6.852 -3.607 1 95.25 264 LEU B O 1
ATOM 4927 N N . THR B 1 265 ? -12.523 -4.602 -3.135 1 95.31 265 THR B N 1
ATOM 4928 C CA . THR B 1 265 ? -11.961 -4.809 -1.805 1 95.31 265 THR B CA 1
ATOM 4929 C C . THR B 1 265 ? -12.906 -5.633 -0.939 1 95.31 265 THR B C 1
ATOM 4931 O O . THR B 1 265 ? -12.469 -6.535 -0.221 1 95.31 265 THR B O 1
ATOM 4934 N N . ALA B 1 266 ? -14.164 -5.336 -1.032 1 93.44 266 ALA B N 1
ATOM 4935 C CA . ALA B 1 266 ? -15.164 -6.098 -0.287 1 93.44 266 ALA B CA 1
ATOM 4936 C C . ALA B 1 266 ? -15.172 -7.562 -0.719 1 93.44 266 ALA B C 1
ATOM 4938 O O . ALA B 1 266 ? -15.281 -8.461 0.117 1 93.44 266 ALA B O 1
ATOM 4939 N N . VAL B 1 267 ? -15.055 -7.812 -1.989 1 94.62 267 VAL B N 1
ATOM 4940 C CA . VAL B 1 267 ? -15.008 -9.18 -2.506 1 94.62 267 VAL B CA 1
ATOM 4941 C C . VAL B 1 267 ? -13.805 -9.914 -1.916 1 94.62 267 VAL B C 1
ATOM 4943 O O . VAL B 1 267 ? -13.945 -11.031 -1.415 1 94.62 267 VAL B O 1
ATOM 4946 N N . ILE B 1 268 ? -12.664 -9.266 -1.971 1 96.62 268 ILE B N 1
ATOM 4947 C CA . ILE B 1 268 ? -11.43 -9.859 -1.462 1 96.62 268 ILE B CA 1
ATOM 4948 C C . ILE B 1 268 ? -11.602 -10.219 0.012 1 96.62 268 ILE B C 1
ATOM 4950 O O . ILE B 1 268 ? -11.234 -11.32 0.435 1 96.62 268 ILE B O 1
ATOM 4954 N N . ASN B 1 269 ? -12.164 -9.328 0.755 1 92.94 269 ASN B N 1
ATOM 4955 C CA . ASN B 1 269 ? -12.352 -9.57 2.182 1 92.94 269 ASN B CA 1
ATOM 4956 C C . ASN B 1 269 ? -13.328 -10.719 2.426 1 92.94 269 ASN B C 1
ATOM 4958 O O . ASN B 1 269 ? -13.148 -11.508 3.355 1 92.94 269 ASN B O 1
ATOM 4962 N N . ARG B 1 270 ? -14.266 -10.922 1.59 1 91.88 270 ARG B N 1
ATOM 4963 C CA . ARG B 1 270 ? -15.344 -11.867 1.834 1 91.88 270 ARG B CA 1
ATOM 4964 C C . ARG B 1 270 ? -15 -13.25 1.293 1 91.88 270 ARG B C 1
ATOM 4966 O O . ARG B 1 270 ? -15.648 -14.242 1.635 1 91.88 270 ARG B O 1
ATOM 4973 N N . ILE B 1 271 ? -14.023 -13.352 0.432 1 93.06 271 ILE B N 1
ATOM 4974 C CA . ILE B 1 271 ? -13.672 -14.672 -0.079 1 93.06 271 ILE B CA 1
ATOM 4975 C C . ILE B 1 271 ? -13.039 -15.508 1.031 1 93.06 271 ILE B C 1
ATOM 4977 O O . ILE B 1 271 ? -12.758 -16.688 0.846 1 93.06 271 ILE B O 1
ATOM 4981 N N . THR B 1 272 ? -12.859 -14.867 2.186 1 88.5 272 THR B N 1
ATOM 4982 C CA . THR B 1 272 ? -12.344 -15.57 3.35 1 88.5 272 THR B CA 1
ATOM 4983 C C . THR B 1 272 ? -13.203 -16.797 3.67 1 88.5 272 THR B C 1
ATOM 4985 O O . THR B 1 272 ? -12.688 -17.828 4.105 1 88.5 272 THR B O 1
ATOM 4988 N N . VAL B 1 273 ? -14.469 -16.688 3.449 1 85.5 273 VAL B N 1
ATOM 4989 C CA . VAL B 1 273 ? -15.383 -17.797 3.732 1 85.5 273 VAL B CA 1
ATOM 4990 C C . VAL B 1 273 ? -15.008 -19 2.875 1 85.5 273 VAL B C 1
ATOM 4992 O O . VAL B 1 273 ? -14.969 -20.125 3.367 1 85.5 273 VAL B O 1
ATOM 4995 N N . LEU B 1 274 ? -14.781 -18.734 1.645 1 87.19 274 LEU B N 1
ATOM 4996 C CA . LEU B 1 274 ? -14.367 -19.797 0.738 1 87.19 274 LEU B CA 1
ATOM 4997 C C . LEU B 1 274 ? -12.945 -20.266 1.054 1 87.19 274 LEU B C 1
ATOM 4999 O O . LEU B 1 274 ? -12.656 -21.453 1.003 1 87.19 274 LEU B O 1
ATOM 5003 N N . TYR B 1 275 ? -12.148 -19.328 1.382 1 87.81 275 TYR B N 1
ATOM 5004 C CA . TYR B 1 275 ? -10.758 -19.578 1.761 1 87.81 275 TYR B CA 1
ATOM 5005 C C . TYR B 1 275 ? -10.68 -20.562 2.918 1 87.81 275 TYR B C 1
ATOM 5007 O O . TYR B 1 275 ? -9.766 -21.391 2.979 1 87.81 275 TYR B O 1
ATOM 5015 N N . ASN B 1 276 ? -11.57 -20.5 3.832 1 86.19 276 ASN B N 1
ATOM 5016 C CA . ASN B 1 276 ? -11.594 -21.375 4.996 1 86.19 276 ASN B CA 1
ATOM 5017 C C . ASN B 1 276 ? -12.125 -22.766 4.641 1 86.19 276 ASN B C 1
ATOM 5019 O O . ASN B 1 276 ? -11.922 -23.719 5.387 1 86.19 276 ASN B O 1
ATOM 5023 N N . LYS B 1 277 ? -12.719 -22.812 3.498 1 86.25 277 LYS B N 1
ATOM 5024 C CA . LYS B 1 277 ? -13.32 -24.078 3.07 1 86.25 277 LYS B CA 1
ATOM 5025 C C . LYS B 1 277 ? -12.391 -24.828 2.123 1 86.25 277 LYS B C 1
ATOM 5027 O O . LYS B 1 277 ? -12.281 -26.062 2.201 1 86.25 277 LYS B O 1
ATOM 5032 N N . ILE B 1 278 ? -11.797 -24.094 1.241 1 89.5 278 ILE B N 1
ATOM 5033 C CA . ILE B 1 278 ? -10.945 -24.734 0.256 1 89.5 278 ILE B CA 1
ATOM 5034 C C . ILE B 1 278 ? -9.609 -24 0.163 1 89.5 278 ILE B C 1
ATOM 5036 O O . ILE B 1 278 ? -9.516 -22.828 0.505 1 89.5 278 ILE B O 1
ATOM 5040 N N . SER B 1 279 ? -8.625 -24.734 -0.365 1 93.06 279 SER B N 1
ATOM 5041 C CA . SER B 1 279 ? -7.336 -24.125 -0.652 1 93.06 279 SER B CA 1
ATOM 5042 C C . SER B 1 279 ? -7.348 -23.438 -2.016 1 93.06 279 SER B C 1
ATOM 5044 O O . SER B 1 279 ? -7.902 -23.969 -2.979 1 93.06 279 SER B O 1
ATOM 5046 N N . PHE B 1 280 ? -6.754 -22.234 -2.061 1 95.12 280 PHE B N 1
ATOM 5047 C CA . PHE B 1 280 ? -6.629 -21.531 -3.334 1 95.12 280 PHE B CA 1
ATOM 5048 C C . PHE B 1 280 ? -5.277 -21.828 -3.979 1 95.12 280 PHE B C 1
ATOM 5050 O O . PHE B 1 280 ? -4.918 -21.203 -4.984 1 95.12 280 PHE B O 1
ATOM 5057 N N . TYR B 1 281 ? -4.508 -22.797 -3.486 1 94 281 TYR B N 1
ATOM 5058 C CA . TYR B 1 281 ? -3.121 -23.016 -3.881 1 94 281 TYR B CA 1
ATOM 5059 C C . TYR B 1 281 ? -3.033 -23.438 -5.344 1 94 281 TYR B C 1
ATOM 5061 O O . TYR B 1 281 ? -1.995 -23.25 -5.984 1 94 281 TYR B O 1
ATOM 5069 N N . ASN B 1 282 ? -4.082 -23.984 -5.883 1 91.69 282 ASN B N 1
ATOM 5070 C CA . ASN B 1 282 ? -4.059 -24.453 -7.262 1 91.69 282 ASN B CA 1
ATOM 5071 C C . ASN B 1 282 ? -4.703 -23.453 -8.211 1 91.69 282 ASN B C 1
ATOM 5073 O O . ASN B 1 282 ? -4.887 -23.75 -9.398 1 91.69 282 ASN B O 1
ATOM 5077 N N . LYS B 1 283 ? -5.133 -22.312 -7.68 1 96.12 283 LYS B N 1
ATOM 5078 C CA . LYS B 1 283 ? -5.734 -21.266 -8.5 1 96.12 283 LYS B CA 1
ATOM 5079 C C . LYS B 1 283 ? -4.77 -20.109 -8.695 1 96.12 283 LYS B C 1
ATOM 5081 O O . LYS B 1 283 ? -4.195 -19.594 -7.727 1 96.12 283 LYS B O 1
ATOM 5086 N N . SER B 1 284 ? -4.605 -19.672 -9.914 1 97.31 284 SER B N 1
ATOM 5087 C CA . SER B 1 284 ? -3.732 -18.531 -10.211 1 97.31 284 SER B CA 1
ATOM 5088 C C . SER B 1 284 ? -4.484 -17.219 -10.102 1 97.31 284 SER B C 1
ATOM 5090 O O . SER B 1 284 ? -5.684 -17.156 -10.375 1 97.31 284 SER B O 1
ATOM 5092 N N . MET B 1 285 ? -3.797 -16.219 -9.656 1 98.38 285 MET B N 1
ATOM 5093 C CA . MET B 1 285 ? -4.367 -14.875 -9.711 1 98.38 285 MET B CA 1
ATOM 5094 C C . MET B 1 285 ? -3.643 -14.023 -10.742 1 98.38 285 MET B C 1
ATOM 5096 O O . MET B 1 285 ? -2.428 -14.133 -10.906 1 98.38 285 MET B O 1
ATOM 5100 N N . PHE B 1 286 ? -4.348 -13.195 -11.453 1 98.88 286 PHE B N 1
ATOM 5101 C CA . PHE B 1 286 ? -3.834 -12.203 -12.391 1 98.88 286 PHE B CA 1
ATOM 5102 C C . PHE B 1 286 ? -4.477 -10.844 -12.141 1 98.88 286 PHE B C 1
ATOM 5104 O O . PHE B 1 286 ? -5.551 -10.758 -11.539 1 98.88 286 PHE B O 1
ATOM 5111 N N . GLY B 1 287 ? -3.764 -9.797 -12.484 1 98.81 287 GLY B N 1
ATOM 5112 C CA . GLY B 1 287 ? -4.285 -8.445 -12.336 1 98.81 287 GLY B CA 1
ATOM 5113 C C . GLY B 1 287 ? -4.129 -7.605 -13.594 1 98.81 287 GLY B C 1
ATOM 5114 O O . GLY B 1 287 ? -3.107 -7.688 -14.273 1 98.81 287 GLY B O 1
ATOM 5115 N N . VAL B 1 288 ? -5.152 -6.883 -13.969 1 98.81 288 VAL B N 1
ATOM 5116 C CA . VAL B 1 288 ? -5.125 -5.84 -14.984 1 98.81 288 VAL B CA 1
ATOM 5117 C C . VAL B 1 288 ? -5.395 -4.484 -14.344 1 98.81 288 VAL B C 1
ATOM 5119 O O . VAL B 1 288 ? -6.492 -4.238 -13.828 1 98.81 288 VAL B O 1
ATOM 5122 N N . ILE B 1 289 ? -4.422 -3.617 -14.383 1 98.44 289 ILE B N 1
ATOM 5123 C CA . ILE B 1 289 ? -4.512 -2.361 -13.648 1 98.44 289 ILE B CA 1
ATOM 5124 C C . ILE B 1 289 ? -4.242 -1.19 -14.594 1 98.44 289 ILE B C 1
ATOM 5126 O O . ILE B 1 289 ? -3.197 -1.136 -15.242 1 98.44 289 ILE B O 1
ATOM 5130 N N . VAL B 1 290 ? -5.148 -0.283 -14.688 1 96.75 290 VAL B N 1
ATOM 5131 C CA . VAL B 1 290 ? -4.965 0.958 -15.43 1 96.75 290 VAL B CA 1
ATOM 5132 C C . VAL B 1 290 ? -5.156 2.152 -14.5 1 96.75 290 VAL B C 1
ATOM 5134 O O . VAL B 1 290 ? -6.172 2.246 -13.805 1 96.75 290 VAL B O 1
ATOM 5137 N N . SER B 1 291 ? -4.191 2.973 -14.406 1 95.75 291 SER B N 1
ATOM 5138 C CA . SER B 1 291 ? -4.254 4.199 -13.617 1 95.75 291 SER B CA 1
ATOM 5139 C C . SER B 1 291 ? -4.418 5.422 -14.516 1 95.75 291 SER B C 1
ATOM 5141 O O . SER B 1 291 ? -3.957 5.426 -15.656 1 95.75 291 SER B O 1
ATOM 5143 N N . GLY B 1 292 ? -5.125 6.48 -13.969 1 91.75 292 GLY B N 1
ATOM 5144 C CA . GLY B 1 292 ? -5.203 7.742 -14.688 1 91.75 292 GLY B CA 1
ATOM 5145 C C . GLY B 1 292 ? -3.92 8.547 -14.625 1 91.75 292 GLY B C 1
ATOM 5146 O O . GLY B 1 292 ? -3.604 9.297 -15.547 1 91.75 292 GLY B O 1
ATOM 5147 N N . ASN B 1 293 ? -3.209 8.5 -13.57 1 92.81 293 ASN B N 1
ATOM 5148 C CA . ASN B 1 293 ? -2.023 9.312 -13.32 1 92.81 293 ASN B CA 1
ATOM 5149 C C . ASN B 1 293 ? -0.813 8.453 -12.977 1 92.81 293 ASN B C 1
ATOM 5151 O O . ASN B 1 293 ? 0.135 8.367 -13.758 1 92.81 293 ASN B O 1
ATOM 5155 N N . SER B 1 294 ? -0.762 7.824 -11.898 1 96.12 294 SER B N 1
ATOM 5156 C CA . SER B 1 294 ? 0.304 6.98 -11.367 1 96.12 294 SER B CA 1
ATOM 5157 C C . SER B 1 294 ? -0.229 6.02 -10.305 1 96.12 294 SER B C 1
ATOM 5159 O O . SER B 1 294 ? -1.441 5.914 -10.109 1 96.12 294 SER B O 1
ATOM 5161 N N . GLY B 1 295 ? 0.617 5.207 -9.812 1 97.56 295 GLY B N 1
ATOM 5162 C CA . GLY B 1 295 ? 0.272 4.453 -8.625 1 97.56 295 GLY B CA 1
ATOM 5163 C C . GLY B 1 295 ? -0.177 3.033 -8.922 1 97.56 295 GLY B C 1
ATOM 5164 O O . GLY B 1 295 ? -0.678 2.336 -8.039 1 97.56 295 GLY B O 1
ATOM 5165 N N . SER B 1 296 ? 0.022 2.535 -10.172 1 98.06 296 SER B N 1
ATOM 5166 C CA . SER B 1 296 ? -0.429 1.191 -10.516 1 98.06 296 SER B CA 1
ATOM 5167 C C . SER B 1 296 ? 0.28 0.135 -9.68 1 98.06 296 SER B C 1
ATOM 5169 O O . SER B 1 296 ? -0.305 -0.898 -9.352 1 98.06 296 SER B O 1
ATOM 5171 N N . ASP B 1 297 ? 1.529 0.374 -9.336 1 98.25 297 ASP B N 1
ATOM 5172 C CA . ASP B 1 297 ? 2.252 -0.617 -8.539 1 98.25 297 ASP B CA 1
ATOM 5173 C C . ASP B 1 297 ? 1.693 -0.702 -7.125 1 98.25 297 ASP B C 1
ATOM 5175 O O . ASP B 1 297 ? 1.741 -1.762 -6.496 1 98.25 297 ASP B O 1
ATOM 5179 N N . SER B 1 298 ? 1.162 0.434 -6.582 1 98.25 298 SER B N 1
ATOM 5180 C CA . SER B 1 298 ? 0.479 0.37 -5.293 1 98.25 298 SER B CA 1
ATOM 5181 C C . SER B 1 298 ? -0.709 -0.585 -5.344 1 98.25 298 SER B C 1
ATOM 5183 O O . SER B 1 298 ? -0.899 -1.396 -4.434 1 98.25 298 SER B O 1
ATOM 5185 N N . VAL B 1 299 ? -1.48 -0.517 -6.402 1 98.44 299 VAL B N 1
ATOM 5186 C CA . VAL B 1 299 ? -2.645 -1.376 -6.586 1 98.44 299 VAL B CA 1
ATOM 5187 C C . VAL B 1 299 ? -2.195 -2.824 -6.77 1 98.44 299 VAL B C 1
ATOM 5189 O O . VAL B 1 299 ? -2.77 -3.738 -6.172 1 98.44 299 VAL B O 1
ATOM 5192 N N . ALA B 1 300 ? -1.163 -3.055 -7.551 1 98.81 300 ALA B N 1
ATOM 5193 C CA . ALA B 1 300 ? -0.627 -4.391 -7.805 1 98.81 300 ALA B CA 1
ATOM 5194 C C . ALA B 1 300 ? -0.153 -5.047 -6.512 1 98.81 300 ALA B C 1
ATOM 5196 O O . ALA B 1 300 ? -0.465 -6.211 -6.25 1 98.81 300 ALA B O 1
ATOM 5197 N N . LYS B 1 301 ? 0.577 -4.32 -5.758 1 98.75 301 LYS B N 1
ATOM 5198 C CA . LYS B 1 301 ? 1.139 -4.848 -4.516 1 98.75 301 LYS B CA 1
ATOM 5199 C C . LYS B 1 301 ? 0.043 -5.125 -3.492 1 98.75 301 LYS B C 1
ATOM 5201 O O . LYS B 1 301 ? 0.149 -6.066 -2.705 1 98.75 301 LYS B O 1
ATOM 5206 N N . GLN B 1 302 ? -1.03 -4.309 -3.525 1 98.56 302 GLN B N 1
ATOM 5207 C CA . GLN B 1 302 ? -2.193 -4.613 -2.701 1 98.56 302 GLN B CA 1
ATOM 5208 C C . GLN B 1 302 ? -2.82 -5.945 -3.107 1 98.56 302 GLN B C 1
ATOM 5210 O O . GLN B 1 302 ? -3.197 -6.746 -2.25 1 98.56 302 GLN B O 1
ATOM 5215 N N . LEU B 1 303 ? -2.898 -6.234 -4.395 1 98.69 303 LEU B N 1
ATOM 5216 C CA . LEU B 1 303 ? -3.424 -7.496 -4.898 1 98.69 303 LEU B CA 1
ATOM 5217 C C . LEU B 1 303 ? -2.562 -8.664 -4.434 1 98.69 303 LEU B C 1
ATOM 5219 O O . LEU B 1 303 ? -3.084 -9.672 -3.945 1 98.69 303 LEU B O 1
ATOM 5223 N N . ILE B 1 304 ? -1.28 -8.516 -4.586 1 98.88 304 ILE B N 1
ATOM 5224 C CA . ILE B 1 304 ? -0.339 -9.562 -4.199 1 98.88 304 ILE B CA 1
ATOM 5225 C C . ILE B 1 304 ? -0.475 -9.852 -2.707 1 98.88 304 ILE B C 1
ATOM 5227 O O . ILE B 1 304 ? -0.55 -11.016 -2.299 1 98.88 304 ILE B O 1
ATOM 5231 N N . GLY B 1 305 ? -0.524 -8.789 -1.955 1 98.62 305 GLY B N 1
ATOM 5232 C CA . GLY B 1 305 ? -0.668 -8.953 -0.518 1 98.62 305 GLY B CA 1
ATOM 5233 C C . GLY B 1 305 ? -1.939 -9.688 -0.128 1 98.62 305 GLY B C 1
ATOM 5234 O O . GLY B 1 305 ? -1.899 -10.641 0.654 1 98.62 305 GLY B O 1
ATOM 5235 N N . ALA B 1 306 ? -3.045 -9.305 -0.687 1 98.44 306 ALA B N 1
ATOM 5236 C CA . ALA B 1 306 ? -4.352 -9.828 -0.295 1 98.44 306 ALA B CA 1
ATOM 5237 C C . ALA B 1 306 ? -4.555 -11.242 -0.819 1 98.44 306 ALA B C 1
ATOM 5239 O O . ALA B 1 306 ? -5.012 -12.125 -0.086 1 98.44 306 ALA B O 1
ATOM 5240 N N . LEU B 1 307 ? -4.125 -11.492 -2.051 1 98.69 307 LEU B N 1
ATOM 5241 C CA . LEU B 1 307 ? -4.559 -12.711 -2.713 1 98.69 307 LEU B CA 1
ATOM 5242 C C . LEU B 1 307 ? -3.475 -13.781 -2.646 1 98.69 307 LEU B C 1
ATOM 5244 O O . LEU B 1 307 ? -3.766 -14.953 -2.396 1 98.69 307 LEU B O 1
ATOM 5248 N N . ASN B 1 308 ? -2.238 -13.422 -2.893 1 98.75 308 ASN B N 1
ATOM 5249 C CA . ASN B 1 308 ? -1.16 -14.398 -2.863 1 98.75 308 ASN B CA 1
ATOM 5250 C C . ASN B 1 308 ? -0.676 -14.664 -1.44 1 98.75 308 ASN B C 1
ATOM 5252 O O . ASN B 1 308 ? -0.632 -15.812 -0.995 1 98.75 308 ASN B O 1
ATOM 5256 N N . ILE B 1 309 ? -0.402 -13.57 -0.751 1 98.62 309 ILE B N 1
ATOM 5257 C CA . ILE B 1 309 ? 0.185 -13.703 0.578 1 98.62 309 ILE B CA 1
ATOM 5258 C C . ILE B 1 309 ? -0.886 -14.148 1.571 1 98.62 309 ILE B C 1
ATOM 5260 O O . ILE B 1 309 ? -0.702 -15.133 2.295 1 98.62 309 ILE B O 1
ATOM 5264 N N . ASN B 1 310 ? -2.023 -13.5 1.532 1 97.5 310 ASN B N 1
ATOM 5265 C CA . ASN B 1 310 ? -2.992 -13.734 2.598 1 97.5 310 ASN B CA 1
ATOM 5266 C C . ASN B 1 310 ? -3.947 -14.867 2.25 1 97.5 310 ASN B C 1
ATOM 5268 O O . ASN B 1 310 ? -4.316 -15.664 3.117 1 97.5 310 ASN B O 1
ATOM 5272 N N . LYS B 1 311 ? -4.406 -14.961 0.948 1 97.81 311 LYS B N 1
ATOM 5273 C CA . LYS B 1 311 ? -5.457 -15.914 0.601 1 97.81 311 LYS B CA 1
ATOM 5274 C C . LYS B 1 311 ? -4.871 -17.172 -0.028 1 97.81 311 LYS B C 1
ATOM 5276 O O . LYS B 1 311 ? -5.551 -18.203 -0.12 1 97.81 311 LYS B O 1
ATOM 5281 N N . GLY B 1 312 ? -3.596 -17.094 -0.517 1 98.06 312 GLY B N 1
ATOM 5282 C CA . GLY B 1 312 ? -2.9 -18.312 -0.891 1 98.06 312 GLY B CA 1
ATOM 5283 C C . GLY B 1 312 ? -3.041 -18.656 -2.363 1 98.06 312 GLY B C 1
ATOM 5284 O O . GLY B 1 312 ? -2.775 -19.781 -2.771 1 98.06 312 GLY B O 1
ATOM 5285 N N . PHE B 1 313 ? -3.514 -17.672 -3.215 1 98.44 313 PHE B N 1
ATOM 5286 C CA . PHE B 1 313 ? -3.504 -17.906 -4.656 1 98.44 313 PHE B CA 1
ATOM 5287 C C . PHE B 1 313 ? -2.078 -18.078 -5.164 1 98.44 313 PHE B C 1
ATOM 5289 O O . PHE B 1 313 ? -1.148 -17.453 -4.652 1 98.44 313 PHE B O 1
ATOM 5296 N N . LYS B 1 314 ? -1.952 -18.891 -6.172 1 97.62 314 LYS B N 1
ATOM 5297 C CA . LYS B 1 314 ? -0.683 -18.969 -6.891 1 97.62 314 LYS B CA 1
ATOM 5298 C C . LYS B 1 314 ? -0.426 -17.688 -7.688 1 97.62 314 LYS B C 1
ATOM 5300 O O . LYS B 1 314 ? -1.337 -17.156 -8.328 1 97.62 314 LYS B O 1
ATOM 5305 N N . LEU B 1 315 ? 0.773 -17.172 -7.59 1 98.38 315 LEU B N 1
ATOM 5306 C CA . LEU B 1 315 ? 1.2 -16.016 -8.391 1 98.38 315 LEU B CA 1
ATOM 5307 C C . LEU B 1 315 ? 2.137 -16.469 -9.508 1 98.38 315 LEU B C 1
ATOM 5309 O O . LEU B 1 315 ? 3.332 -16.672 -9.281 1 98.38 315 LEU B O 1
ATOM 5313 N N . SER B 1 316 ? 1.632 -16.562 -10.719 1 97.31 316 SER B N 1
ATOM 5314 C CA . SER B 1 316 ? 2.43 -16.938 -11.875 1 97.31 316 SER B CA 1
ATOM 5315 C C . SER B 1 316 ? 3.346 -15.805 -12.32 1 97.31 316 SER B C 1
ATOM 5317 O O . SER B 1 316 ? 3.139 -14.648 -11.945 1 97.31 316 SER B O 1
ATOM 5319 N N . PRO B 1 317 ? 4.363 -16.141 -13.086 1 97.75 317 PRO B N 1
ATOM 5320 C CA . PRO B 1 317 ? 5.262 -15.078 -13.562 1 97.75 317 PRO B CA 1
ATOM 5321 C C . PRO B 1 317 ? 4.535 -14 -14.359 1 97.75 317 PRO B C 1
ATOM 5323 O O . PRO B 1 317 ? 3.623 -14.305 -15.133 1 97.75 317 PRO B O 1
ATOM 5326 N N . HIS B 1 318 ? 4.969 -12.742 -14.148 1 98.44 318 HIS B N 1
ATOM 5327 C CA . HIS B 1 318 ? 4.391 -11.625 -14.891 1 98.44 318 HIS B CA 1
ATOM 5328 C C . HIS B 1 318 ? 2.867 -11.633 -14.797 1 98.44 318 HIS B C 1
ATOM 5330 O O . HIS B 1 318 ? 2.18 -11.539 -15.82 1 98.44 318 HIS B O 1
ATOM 5336 N N . ALA B 1 319 ? 2.355 -11.734 -13.547 1 98.62 319 ALA B N 1
ATOM 5337 C CA . ALA B 1 319 ? 0.943 -12.008 -13.289 1 98.62 319 ALA B CA 1
ATOM 5338 C C . ALA B 1 319 ? 0.115 -10.727 -13.391 1 98.62 319 ALA B C 1
ATOM 5340 O O . ALA B 1 319 ? -1.117 -10.781 -13.414 1 98.62 319 ALA B O 1
ATOM 5341 N N . ILE B 1 320 ? 0.745 -9.531 -13.5 1 98.88 320 ILE B N 1
ATOM 5342 C CA . ILE B 1 320 ? 0.005 -8.281 -13.453 1 98.88 320 ILE B CA 1
ATOM 5343 C C . ILE B 1 320 ? 0.464 -7.367 -14.586 1 98.88 320 ILE B C 1
ATOM 5345 O O . ILE B 1 320 ? 1.665 -7.156 -14.773 1 98.88 320 ILE B O 1
ATOM 5349 N N . ILE B 1 321 ? -0.446 -6.887 -15.352 1 98.75 321 ILE B N 1
ATOM 5350 C CA . ILE B 1 321 ? -0.17 -5.879 -16.375 1 98.75 321 ILE B CA 1
ATOM 5351 C C . ILE B 1 321 ? -0.663 -4.516 -15.891 1 98.75 321 ILE B C 1
ATOM 5353 O O . ILE B 1 321 ? -1.728 -4.414 -15.273 1 98.75 321 ILE B O 1
ATOM 5357 N N . THR B 1 322 ? 0.146 -3.504 -16.062 1 98.12 322 THR B N 1
ATOM 5358 C CA . THR B 1 322 ? -0.189 -2.146 -15.641 1 98.12 322 THR B CA 1
ATOM 5359 C C . THR B 1 322 ? -0.042 -1.173 -16.812 1 98.12 322 THR B C 1
ATOM 5361 O O . THR B 1 322 ? 0.873 -1.306 -17.625 1 98.12 322 THR B O 1
ATOM 5364 N N . GLU B 1 323 ? -0.944 -0.203 -16.906 1 97.44 323 GLU B N 1
ATOM 5365 C CA . GLU B 1 323 ? -0.866 0.875 -17.875 1 97.44 323 GLU B CA 1
ATOM 5366 C C . GLU B 1 323 ? -1.399 2.184 -17.312 1 97.44 323 GLU B C 1
ATOM 5368 O O . GLU B 1 323 ? -2.037 2.189 -16.25 1 97.44 323 GLU B O 1
ATOM 5373 N N . THR B 1 324 ? -1.12 3.266 -17.969 1 95.62 324 THR B N 1
ATOM 5374 C CA . THR B 1 324 ? -1.629 4.59 -17.625 1 95.62 324 THR B CA 1
ATOM 5375 C C . THR B 1 324 ? -2.498 5.148 -18.75 1 95.62 324 THR B C 1
ATOM 5377 O O . THR B 1 324 ? -2.039 5.285 -19.891 1 95.62 324 THR B O 1
ATOM 5380 N N . ALA B 1 325 ? -3.689 5.367 -18.453 1 93.12 325 ALA B N 1
ATOM 5381 C CA . ALA B 1 325 ? -4.676 5.949 -19.359 1 93.12 325 ALA B CA 1
ATOM 5382 C C . ALA B 1 325 ? -5.719 6.754 -18.594 1 93.12 325 ALA B C 1
ATOM 5384 O O . ALA B 1 325 ? -6.402 6.223 -17.719 1 93.12 325 ALA B O 1
ATOM 5385 N N . ASN B 1 326 ? -5.879 7.969 -18.828 1 86.94 326 ASN B N 1
ATOM 5386 C CA . ASN B 1 326 ? -6.719 8.867 -18.047 1 86.94 326 ASN B CA 1
ATOM 5387 C C . ASN B 1 326 ? -8.07 9.102 -18.719 1 86.94 326 ASN B C 1
ATOM 5389 O O . ASN B 1 326 ? -9.117 8.867 -18.109 1 86.94 326 ASN B O 1
ATOM 5393 N N . ASN B 1 327 ? -8.094 9.523 -19.969 1 87.25 327 ASN B N 1
ATOM 5394 C CA . ASN B 1 327 ? -9.32 9.844 -20.688 1 87.25 327 ASN B CA 1
ATOM 5395 C C . ASN B 1 327 ? -10 8.586 -21.219 1 87.25 327 ASN B C 1
ATOM 5397 O O . ASN B 1 327 ? -9.352 7.559 -21.422 1 87.25 327 ASN B O 1
ATOM 5401 N N . PRO B 1 328 ? -11.328 8.695 -21.359 1 87.31 328 PRO B N 1
ATOM 5402 C CA . PRO B 1 328 ? -12.031 7.559 -21.969 1 87.31 328 PRO B CA 1
ATOM 5403 C C . PRO B 1 328 ? -11.383 7.09 -23.266 1 87.31 328 PRO B C 1
ATOM 5405 O O . PRO B 1 328 ? -11.086 7.91 -24.141 1 87.31 328 PRO B O 1
ATOM 5408 N N . LYS B 1 329 ? -11.086 5.805 -23.344 1 92 329 LYS B N 1
ATOM 5409 C CA . LYS B 1 329 ? -10.617 5.121 -24.547 1 92 329 LYS B CA 1
ATOM 5410 C C . LYS B 1 329 ? -9.148 5.441 -24.828 1 92 329 LYS B C 1
ATOM 5412 O O . LYS B 1 329 ? -8.609 5.039 -25.859 1 92 329 LYS B O 1
ATOM 5417 N N . SER B 1 330 ? -8.539 6.133 -23.906 1 93.38 330 SER B N 1
ATOM 5418 C CA . SER B 1 330 ? -7.156 6.523 -24.141 1 93.38 330 SER B CA 1
ATOM 5419 C C . SER B 1 330 ? -6.219 5.32 -24.062 1 93.38 330 SER B C 1
ATOM 5421 O O . SER B 1 330 ? -5.07 5.391 -24.516 1 93.38 330 SER B O 1
ATOM 5423 N N . ILE B 1 331 ? -6.695 4.207 -23.578 1 96.19 331 ILE B N 1
ATOM 5424 C CA . ILE B 1 331 ? -5.902 2.986 -23.516 1 96.19 331 ILE B CA 1
ATOM 5425 C C . ILE B 1 331 ? -5.512 2.553 -24.922 1 96.19 331 ILE B C 1
ATOM 5427 O O . ILE B 1 331 ? -4.434 1.985 -25.125 1 96.19 331 ILE B O 1
ATOM 5431 N N . PHE B 1 332 ? -6.297 2.836 -25.906 1 96.56 332 PHE B N 1
ATOM 5432 C CA . PHE B 1 332 ? -6.059 2.428 -27.297 1 96.56 332 PHE B CA 1
ATOM 5433 C C . PHE B 1 332 ? -4.938 3.254 -27.922 1 96.56 332 PHE B C 1
ATOM 5435 O O . PHE B 1 332 ? -4.406 2.893 -28.969 1 96.56 332 PHE B O 1
ATOM 5442 N N . LYS B 1 333 ? -4.574 4.34 -27.25 1 94.69 333 LYS B N 1
ATOM 5443 C CA . LYS B 1 333 ? -3.533 5.223 -27.781 1 94.69 333 LYS B CA 1
ATOM 5444 C C . LYS B 1 333 ? -2.184 4.926 -27.125 1 94.69 333 LYS B C 1
ATOM 5446 O O . LYS B 1 333 ? -1.157 5.469 -27.547 1 94.69 333 LYS B O 1
ATOM 5451 N N . VAL B 1 334 ? -2.213 4.078 -26.156 1 95.38 334 VAL B N 1
ATOM 5452 C CA . VAL B 1 334 ? -0.964 3.695 -25.5 1 95.38 334 VAL B CA 1
ATOM 5453 C C . VAL B 1 334 ? -0.065 2.969 -26.5 1 95.38 334 VAL B C 1
ATOM 5455 O O . VAL B 1 334 ? -0.53 2.109 -27.266 1 95.38 334 VAL B O 1
ATOM 5458 N N . GLU B 1 335 ? 1.186 3.33 -26.469 1 94.12 335 GLU B N 1
ATOM 5459 C CA . GLU B 1 335 ? 2.15 2.762 -27.406 1 94.12 335 GLU B CA 1
ATOM 5460 C C . GLU B 1 335 ? 2.248 1.247 -27.25 1 94.12 335 GLU B C 1
ATOM 5462 O O . GLU B 1 335 ? 2.404 0.747 -26.125 1 94.12 335 GLU B O 1
ATOM 5467 N N . ASN B 1 336 ? 2.092 0.438 -28.359 1 96.69 336 ASN B N 1
ATOM 5468 C CA . ASN B 1 336 ? 2.275 -1.008 -28.438 1 96.69 336 ASN B CA 1
ATOM 5469 C C . ASN B 1 336 ? 1.286 -1.743 -27.531 1 96.69 336 ASN B C 1
ATOM 5471 O O . ASN B 1 336 ? 1.606 -2.799 -26.984 1 96.69 336 ASN B O 1
ATOM 5475 N N . ILE B 1 337 ? 0.127 -1.155 -27.312 1 98 337 ILE B N 1
ATOM 5476 C CA . ILE B 1 337 ? -0.815 -1.697 -26.344 1 98 337 ILE B CA 1
ATOM 5477 C C . ILE B 1 337 ? -1.287 -3.078 -26.797 1 98 337 ILE B C 1
ATOM 5479 O O . ILE B 1 337 ? -1.486 -3.973 -25.969 1 98 337 ILE B O 1
ATOM 5483 N N . GLU B 1 338 ? -1.462 -3.309 -28.094 1 97.94 338 GLU B N 1
ATOM 5484 C CA . GLU B 1 338 ? -1.906 -4.605 -28.594 1 97.94 338 GLU B CA 1
ATOM 5485 C C . GLU B 1 338 ? -0.852 -5.68 -28.359 1 97.94 338 GLU B C 1
ATOM 5487 O O . GLU B 1 338 ? -1.186 -6.82 -28.016 1 97.94 338 GLU B O 1
ATOM 5492 N N . PHE B 1 339 ? 0.335 -5.301 -28.578 1 98.19 339 PHE B N 1
ATOM 5493 C CA . PHE B 1 339 ? 1.43 -6.23 -28.328 1 98.19 339 PHE B CA 1
ATOM 5494 C C . PHE B 1 339 ? 1.525 -6.566 -26.844 1 98.19 339 PHE B C 1
ATOM 5496 O O . PHE B 1 339 ? 1.718 -7.727 -26.469 1 98.19 339 PHE B O 1
ATOM 5503 N N . LYS B 1 340 ? 1.423 -5.543 -26.031 1 98.25 340 LYS B N 1
ATOM 5504 C CA . LYS B 1 340 ? 1.453 -5.75 -24.594 1 98.25 340 LYS B CA 1
ATOM 5505 C C . LYS B 1 340 ? 0.32 -6.672 -24.141 1 98.25 340 LYS B C 1
ATOM 5507 O O . LYS B 1 340 ? 0.52 -7.547 -23.297 1 98.25 340 LYS B O 1
ATOM 5512 N N . ALA B 1 341 ? -0.854 -6.48 -24.688 1 98.75 341 ALA B N 1
ATOM 5513 C CA . ALA B 1 341 ? -2.016 -7.309 -24.375 1 98.75 341 ALA B CA 1
ATOM 5514 C C . ALA B 1 341 ? -1.783 -8.758 -24.781 1 98.75 341 ALA B C 1
ATOM 5516 O O . ALA B 1 341 ? -2.084 -9.688 -24.031 1 98.75 341 ALA B O 1
ATOM 5517 N N . LYS B 1 342 ? -1.262 -8.953 -25.984 1 98.56 342 LYS B N 1
ATOM 5518 C CA . LYS B 1 342 ? -0.96 -10.297 -26.484 1 98.56 342 LYS B CA 1
ATOM 5519 C C . LYS B 1 342 ? 0.078 -10.984 -25.609 1 98.56 342 LYS B C 1
ATOM 5521 O O . LYS B 1 342 ? -0.055 -12.172 -25.297 1 98.56 342 LYS B O 1
ATOM 5526 N N . ASP B 1 343 ? 1.083 -10.227 -25.266 1 98.31 343 ASP B N 1
ATOM 5527 C CA . ASP B 1 343 ? 2.135 -10.773 -24.422 1 98.31 343 ASP B CA 1
ATOM 5528 C C . ASP B 1 343 ? 1.577 -11.195 -23.062 1 98.31 343 ASP B C 1
ATOM 5530 O O . ASP B 1 343 ? 1.943 -12.242 -22.531 1 98.31 343 ASP B O 1
ATOM 5534 N N . PHE B 1 344 ? 0.741 -10.414 -22.484 1 98.62 344 PHE B N 1
ATOM 5535 C CA . PHE B 1 344 ? 0.137 -10.742 -21.188 1 98.62 344 PHE B CA 1
ATOM 5536 C C . PHE B 1 344 ? -0.736 -11.992 -21.312 1 98.62 344 PHE B C 1
ATOM 5538 O O . PHE B 1 344 ? -0.78 -12.805 -20.391 1 98.62 344 PHE B O 1
ATOM 5545 N N . ALA B 1 345 ? -1.475 -12.141 -22.406 1 98.62 345 ALA B N 1
ATOM 5546 C CA . ALA B 1 345 ? -2.266 -13.344 -22.656 1 98.62 345 ALA B CA 1
ATOM 5547 C C . ALA B 1 345 ? -1.389 -14.594 -22.609 1 98.62 345 ALA B C 1
ATOM 5549 O O . ALA B 1 345 ? -1.798 -15.633 -22.094 1 98.62 345 ALA B O 1
ATOM 5550 N N . LYS B 1 346 ? -0.218 -14.508 -23.172 1 97.56 346 LYS B N 1
ATOM 5551 C CA . LYS B 1 346 ? 0.708 -15.633 -23.141 1 97.56 346 LYS B CA 1
ATOM 5552 C C . LYS B 1 346 ? 1.073 -16 -21.703 1 97.56 346 LYS B C 1
ATOM 5554 O O . LYS B 1 346 ? 1.203 -17.188 -21.375 1 97.56 346 LYS B O 1
ATOM 5559 N N . HIS B 1 347 ? 1.281 -14.953 -20.891 1 97.38 347 HIS B N 1
ATOM 5560 C CA . HIS B 1 347 ? 1.578 -15.211 -19.484 1 97.38 347 HIS B CA 1
ATOM 5561 C C . HIS B 1 347 ? 0.411 -15.906 -18.797 1 97.38 347 HIS B C 1
ATOM 5563 O O . HIS B 1 347 ? 0.617 -16.781 -17.938 1 97.38 347 HIS B O 1
ATOM 5569 N N . ILE B 1 348 ? -0.813 -15.516 -19.109 1 97.62 348 ILE B N 1
ATOM 5570 C CA . ILE B 1 348 ? -1.991 -16.156 -18.531 1 97.62 348 ILE B CA 1
ATOM 5571 C C . ILE B 1 348 ? -2.059 -17.609 -18.984 1 97.62 348 ILE B C 1
ATOM 5573 O O . ILE B 1 348 ? -2.271 -18.516 -18.172 1 97.62 348 ILE B O 1
ATOM 5577 N N . ILE B 1 349 ? -1.842 -17.891 -20.266 1 95.81 349 ILE B N 1
ATOM 5578 C CA . ILE B 1 349 ? -1.912 -19.234 -20.844 1 95.81 349 ILE B CA 1
ATOM 5579 C C . ILE B 1 349 ? -0.915 -20.141 -20.141 1 95.81 349 ILE B C 1
ATOM 5581 O O . ILE B 1 349 ? -1.255 -21.266 -19.75 1 95.81 349 ILE B O 1
ATOM 5585 N N . THR B 1 350 ? 0.246 -19.625 -19.875 1 92.88 350 THR B N 1
ATOM 5586 C CA . THR B 1 350 ? 1.304 -20.422 -19.281 1 92.88 350 THR B CA 1
ATOM 5587 C C . THR B 1 350 ? 1.096 -20.562 -17.781 1 92.88 350 THR B C 1
ATOM 5589 O O . THR B 1 350 ? 1.548 -21.531 -17.172 1 92.88 350 THR B O 1
ATOM 5592 N N . GLY B 1 351 ? 0.38 -19.594 -17.25 1 93.75 351 GLY B N 1
ATOM 5593 C CA . GLY B 1 351 ? 0.299 -19.531 -15.797 1 93.75 351 GLY B CA 1
ATOM 5594 C C . GLY B 1 351 ? -0.917 -20.234 -15.227 1 93.75 351 GLY B C 1
ATOM 5595 O O . GLY B 1 351 ? -1.031 -20.406 -14.016 1 93.75 351 GLY B O 1
ATOM 5596 N N . VAL B 1 352 ? -1.884 -20.562 -16.094 1 93.06 352 VAL B N 1
ATOM 5597 C CA . VAL B 1 352 ? -3.102 -21.234 -15.641 1 93.06 352 VAL B CA 1
ATOM 5598 C C . VAL B 1 352 ? -2.973 -22.734 -15.828 1 93.06 352 VAL B C 1
ATOM 5600 O O . VAL B 1 352 ? -2.52 -23.203 -16.875 1 93.06 352 VAL B O 1
#

pLDDT: mean 93.14, std 9.44, range [53.62, 98.94]

Sequence (704 aa):
MEILYVVSPNDDLSDRLKYMTENFIKNFDSVKYIKKFTPSLNLKNKKLLFLLQLDVNGFDLPMLNFLKELSCSDKNALENSTGALLVNSISELGTKRSTQDTIFIANNLGCRFLGHPIIEATKSLKNFINWQKNIDLSLEEICFKLSYNLGKRLSEYENPLSIIEIQKKITVLYSSTHKFSNTLDLWHMVSKHLNNFSIREIHIENGKILDCKGCSYKLCLHYGKQNKCFYGGFMVDNVLPAIEESDAVVWLCPNYNDAIAANLTAVINRITVLYNKISFYNKSMFGVIVSGNSGSDSVAKQLIGALNINKGFKLSPHAIITETANNPKSIFKVENIEFKAKDFAKHIITGVMEILYVVSPNDDLSDRLKYMTENFIKNFDSVKYIKKFTPSLNLKNKKLLFLLQLDVNGFDLPMLNFLKELSCSDKNALENSTGALLVNSISELGTKRSTQDTIFIANNLGCRFLGHPIIEATKSLKNFINWQKNIDLSLEEICFKLSYNLGKRLSEYENPLSIIEIQKKITVLYSSTHKFSNTLDLWHMVSKHLNNFSIREIHIENGKILDCKGCSYKLCLHYGKQNKCFYGGFMVDNVLPAIEESDAVVWLCPNYNDAIAANLTAVINRITVLYNKISFYNKSMFGVIVSGNSGSDSVAKQLIGALNINKGFKLSPHAIITETANNPKSIFKVENIEFKAKDFAKHIITGV

Organism: NCBI:txid2716538